Protein 5U8P (pdb70)

Solvent-accessible surface area: 19984 Å² total; per-residue (Å²): 95,63,62,50,4,35,113,77,36,59,152,13,106,10,65,139,16,103,30,82,76,40,7,24,3,49,163,7,84,49,134,6,42,4,2,32,164,75,19,63,33,85,39,22,4,95,34,10,53,0,0,0,2,15,0,2,15,4,23,1,5,1,0,0,1,0,0,2,59,1,12,0,15,0,0,0,5,12,64,84,112,12,67,45,1,0,139,56,0,17,58,35,0,150,91,37,65,67,80,10,19,43,4,48,15,49,19,116,62,77,75,11,0,92,115,0,1,54,104,0,7,146,42,8,61,23,2,7,0,0,0,12,20,31,30,57,6,34,25,33,118,52,127,76,89,28,63,106,132,52,93,56,11,0,22,56,18,4,48,95,0,9,90,34,0,3,133,27,0,25,111,78,10,52,64,7,0,0,0,0,0,10,2,10,10,15,20,92,125,62,34,98,28,3,85,1,15,9,72,0,5,44,27,6,20,64,57,0,40,63,18,0,100,119,5,0,71,129,0,1,6,0,1,0,0,0,9,9,22,6,0,11,4,50,16,4,3,29,0,35,36,60,118,51,2,36,78,13,20,47,84,16,26,11,18,0,0,0,2,0,12,2,0,2,3,0,0,0,2,0,0,4,36,60,1,2,1,1,0,0,0,1,0,0,1,0,0,0,48,10,39,28,95,63,62,47,5,34,111,74,38,56,154,14,110,9,64,138,16,105,29,83,77,40,7,24,3,50,164,6,86,49,130,6,47,3,1,38,174,75,21,66,33,88,39,21,4,93,34,10,52,0,0,0,2,15,0,2,16,4,22,1,4,1,0,0,2,0,0,2,58,1,12,0,14,0,0,0,4,12,62,84,114,12,51,64,1,0,163,59,0,14,58,43,0,134,90,39,64,68,76,4,20,41,4,49,15,48,19,114,63,78,76,11,0,92,116,0,1,55,107,0,7,147,45,7,59,22,2,6,0,0,0,11,20,30,32,58,6,38,26,35,116,50,129,75,90,27,65,108,132,55,91,55,12,0,20,56,18,3,48,94,0,9,91,36,0,2,135,26,0,25,111,75,11,50,64,8,0,0,0,0,0,10,3,9,10,12,19,89,130,62,33,95,28,2,82,1,13,9,71,0,4,44,26,6,20,64,55,0,40,66,16,0,98,121,6,0,76,132,0,1,6,0,0,0,0,0,11,10,24,6,1,12,4,51,16,5,4,30,0,37,54,72,72,54,2,38,80,12,19,51,85,16,26,11,19,0,0,0,1,0,11,3,0,2,4,0,0,0,2,0,0,3,34,58,0,3,1,0,0,0,0,1,0,0,0,0,0,0,54,11,40,28

CATH classification: 3.40.50.720

Foldseek 3Di:
DDDDPLPPDDFFQFDQFFDAPPDELVPGVVRFCLCLPPAAEDQQQALAQEEFEVCLWFLNVSLLLNNLNNHYAYEYEDAPVHVVSNVVSCVSSVVSVHHYHYQYDALLDLVSLLVSQVVSCVVSVFHFEYELEDFAAAWDQDVVPQDPVNLSSRCSNLPVSCVSNVVNRVVRHAQLGEYEYEAELLCPVVDNGGPSNNVSRVVVLVVQLVVLVVCVVRRYAGEYEYEAFEDISSDRNRNDPSVCSSQPCCVAPSRRGHGSNVCSVVSSCRSGSVVRPHHSYYHYDHRHPPRD/DDDDPLPPDDFFQFDQFFDAPPDELVPGVVRFCLCLPPAAADQQQALAQEEFEPCLWFLNVSLLLNNLNNHYAYEYEDAPVHVVSNVVSQVSSVVSVHHYHYQYDQLLDLVSLLVSQVVSCVVSVFHFEYEAEDFAAAWDQDVVPQDPVNLSSRCSNLPVSCVSNVVSRVVRHAQLGEYEYEAELLCPVVDNGGPSNNVSRVVVLVVQLVVLVVCVVRRYAGEYEYEAFEDISNDRNRNHDRVCNSQPCCVAPSRRGHGSNVCSVVSSCRSGSVVRPHHSYYHYDYRHPPRD

InterPro domains:
  IPR002347 Short-chain dehydrogenase/reductase SDR [PF13561] (92-325)
  IPR002347 Short-chain dehydrogenase/reductase SDR [PR00080] (161-172)
  IPR002347 Short-chain dehydrogenase/reductase SDR [PR00080] (213-221)
  IPR002347 Short-chain dehydrogenase/reductase SDR [PR00080] (233-252)
  IPR002347 Short-chain dehydrogenase/reductase SDR [PR00081] (85-102)
  IPR002347 Short-chain dehydrogenase/reductase SDR [PR00081] (161-172)
  IPR002347 Short-chain dehydrogenase/reductase SDR [PR00081] (207-223)
  IPR002347 Short-chain dehydrogenase/reductase SDR [PR00081] (233-252)
  IPR002347 Short-chain dehydrogenase/reductase SDR [PR00081] (254-271)
  IPR002347 Short-chain dehydrogenase/reductase SDR [PR00081] (289-309)
  IPR006311 Twin-arginine translocation pathway, signal sequence [PS51318] (1-28)
  IPR020904 Short-chain dehydrogenase/reductase, conserved site [PS00061] (220-248)
  IPR036291 NAD(P)-binding domain superfamily [SSF51735] (83-325)

Organism: Burkholderia cenocepacia (strain ATCC BAA-245 / DSM 16553 / LMG 16656 / NCTC 13227 / J2315 / CF5610) (NCBI:txid216591)

Structure (mmCIF, N/CA/C/O backbone):
data_5U8P
#
_entry.id   5U8P
#
_cell.length_a   92.160
_cell.length_b   103.080
_cell.length_c   87.000
_cell.angle_alpha   90.000
_cell.angle_beta   120.680
_cell.angle_gamma   90.000
#
_symmetry.space_group_name_H-M   'C 1 2 1'
#
loop_
_entity.id
_entity.type
_entity.pdbx_description
1 polymer 'Short chain dehydrogenase'
2 non-polymer NICOTINAMIDE-ADENINE-DINUCLEOTIDE
3 non-polymer 'MAGNESIUM ION'
4 water water
#
loop_
_atom_site.group_PDB
_atom_site.id
_atom_site.type_symbol
_atom_site.label_atom_id
_atom_site.label_alt_id
_atom_site.label_comp_id
_atom_site.label_asym_id
_atom_site.label_entity_id
_atom_site.label_seq_id
_atom_site.pdbx_PDB_ins_code
_atom_site.Cartn_x
_atom_site.Cartn_y
_atom_site.Cartn_z
_atom_site.occupancy
_atom_site.B_iso_or_equiv
_atom_site.auth_seq_id
_atom_site.auth_comp_id
_atom_site.auth_asym_id
_atom_site.auth_atom_id
_atom_site.pdbx_PDB_model_num
ATOM 1 N N . GLY A 1 19 ? -8.810 10.522 32.236 1.00 36.70 37 GLY A N 1
ATOM 2 C CA . GLY A 1 19 ? -9.699 11.424 31.528 1.00 34.90 37 GLY A CA 1
ATOM 3 C C . GLY A 1 19 ? -9.372 11.562 30.055 1.00 32.45 37 GLY A C 1
ATOM 4 O O . GLY A 1 19 ? -8.356 11.053 29.577 1.00 32.87 37 GLY A O 1
ATOM 5 N N . LEU A 1 20 ? -10.245 12.256 29.331 1.00 28.84 38 LEU A N 1
ATOM 6 C CA . LEU A 1 20 ? -10.048 12.507 27.914 1.00 24.65 38 LEU A CA 1
ATOM 7 C C . LEU A 1 20 ? -9.210 13.760 27.731 1.00 23.15 38 LEU A C 1
ATOM 8 O O . LEU A 1 20 ? -9.395 14.752 28.438 1.00 24.12 38 LEU A O 1
ATOM 13 N N . THR A 1 21 ? -8.289 13.712 26.774 1.00 20.29 39 THR A N 1
ATOM 14 C CA A THR A 1 21 ? -7.466 14.861 26.420 0.69 19.86 39 THR A CA 1
ATOM 15 C CA B THR A 1 21 ? -7.479 14.867 26.422 0.31 19.58 39 THR A CA 1
ATOM 16 C C . THR A 1 21 ? -7.545 15.077 24.917 1.00 18.10 39 THR A C 1
ATOM 17 O O . THR A 1 21 ? -7.483 14.116 24.148 1.00 18.08 39 THR A O 1
ATOM 24 N N . ASN A 1 22 ? -7.690 16.334 24.502 1.00 17.63 40 ASN A N 1
ATOM 25 C CA . ASN A 1 22 ? -7.727 16.653 23.068 1.00 15.33 40 ASN A CA 1
ATOM 26 C C . ASN A 1 22 ? -6.323 16.526 22.495 1.00 14.36 40 ASN A C 1
ATOM 27 O O . ASN A 1 22 ? -5.437 17.305 22.872 1.00 15.84 40 ASN A O 1
ATOM 32 N N . PRO A 1 23 ? -6.073 15.583 21.583 1.00 12.93 41 PRO A N 1
ATOM 33 C CA . PRO A 1 23 ? -4.717 15.452 21.026 1.00 14.08 41 PRO A CA 1
ATOM 34 C C . PRO A 1 23 ? -4.271 16.642 20.194 1.00 13.55 41 PRO A C 1
ATOM 35 O O . PRO A 1 23 ? -3.061 16.844 20.052 1.00 13.99 41 PRO A O 1
ATOM 39 N N . VAL A 1 24 ? -5.192 17.441 19.649 1.00 12.78 42 VAL A N 1
ATOM 40 C CA . VAL A 1 24 ? -4.801 18.485 18.698 1.00 13.05 42 VAL A CA 1
ATOM 41 C C . VAL A 1 24 ? -3.815 19.457 19.329 1.00 13.93 42 VAL A C 1
ATOM 42 O O . VAL A 1 24 ? -2.756 19.757 18.760 1.00 14.93 42 VAL A O 1
ATOM 46 N N . ASP A 1 25 ? -4.153 19.977 20.508 1.00 15.27 43 ASP A N 1
ATOM 47 C CA A ASP A 1 25 ? -3.328 21.015 21.120 0.65 16.12 43 ASP A CA 1
ATOM 48 C CA B ASP A 1 25 ? -3.408 21.029 21.183 0.35 17.00 43 ASP A CA 1
ATOM 49 C C . ASP A 1 25 ? -2.549 20.508 22.329 1.00 15.74 43 ASP A C 1
ATOM 50 O O . ASP A 1 25 ? -2.116 21.302 23.170 1.00 16.38 43 ASP A O 1
ATOM 59 N N . LEU A 1 26 ? -2.309 19.200 22.390 1.00 13.45 44 LEU A N 1
ATOM 60 C CA . LEU A 1 26 ? -1.552 18.619 23.490 1.00 13.58 44 LEU A CA 1
ATOM 61 C C . LEU A 1 26 ? -0.072 18.979 23.418 1.00 12.08 44 LEU A C 1
ATOM 62 O O . LEU A 1 26 ? 0.616 18.972 24.451 1.00 13.40 44 LEU A O 1
ATOM 67 N N . TYR A 1 27 ? 0.419 19.317 22.227 1.00 10.85 45 TYR A N 1
ATOM 68 C CA . TYR A 1 27 ? 1.832 19.570 21.982 1.00 10.27 45 TYR A CA 1
ATOM 69 C C . TYR A 1 27 ? 1.987 20.770 21.051 1.00 9.97 45 TYR A C 1
ATOM 70 O O . TYR A 1 27 ? 1.003 21.207 20.436 1.00 11.18 45 TYR A O 1
ATOM 79 N N . PRO A 1 28 ? 3.195 21.322 20.915 1.00 10.82 46 PRO A N 1
ATOM 80 C CA . PRO A 1 28 ? 3.361 22.571 20.159 1.00 11.87 46 PRO A CA 1
ATOM 81 C C . PRO A 1 28 ? 3.069 22.443 18.669 1.00 11.15 46 PRO A C 1
ATOM 82 O O . PRO A 1 28 ? 3.294 21.400 18.037 1.00 10.14 46 PRO A O 1
ATOM 86 N N . LYS A 1 29 ? 2.599 23.552 18.101 1.00 11.21 47 LYS A N 1
ATOM 87 C CA . LYS A 1 29 ? 2.313 23.638 16.678 1.00 11.90 47 LYS A CA 1
ATOM 88 C C . LYS A 1 29 ? 3.191 24.685 15.999 1.00 11.36 47 LYS A C 1
ATOM 89 O O . LYS A 1 29 ? 3.650 25.638 16.642 1.00 11.85 47 LYS A O 1
ATOM 95 N N . PRO A 1 30 ? 3.448 24.525 14.701 1.00 11.02 48 PRO A N 1
ATOM 96 C CA . PRO A 1 30 ? 4.226 25.535 13.953 1.00 11.62 48 PRO A CA 1
ATOM 97 C C . PRO A 1 30 ? 3.484 26.859 13.893 1.00 12.28 48 PRO A C 1
ATOM 98 O O . PRO A 1 30 ? 2.269 26.913 14.141 1.00 13.54 48 PRO A O 1
ATOM 102 N N . PRO A 1 31 ? 4.170 27.959 13.542 1.00 13.07 49 PRO A N 1
ATOM 103 C CA . PRO A 1 31 ? 5.575 27.996 13.112 1.00 13.85 49 PRO A CA 1
ATOM 104 C C . PRO A 1 31 ? 6.581 27.863 14.244 1.00 12.89 49 PRO A C 1
ATOM 105 O O . PRO A 1 31 ? 6.359 28.347 15.359 1.00 14.71 49 PRO A O 1
ATOM 109 N N . PHE A 1 32 ? 7.656 27.172 13.952 1.00 10.38 50 PHE A N 1
ATOM 110 C CA . PHE A 1 32 ? 8.786 27.023 14.850 1.00 9.90 50 PHE A CA 1
ATOM 111 C C . PHE A 1 32 ? 9.911 27.950 14.417 1.00 10.53 50 PHE A C 1
ATOM 112 O O . PHE A 1 32 ? 9.977 28.361 13.257 1.00 11.68 50 PHE A O 1
ATOM 120 N N . PRO A 1 33 ? 10.810 28.317 15.326 1.00 10.37 51 PRO A N 1
ATOM 121 C CA . PRO A 1 33 ? 11.919 29.198 14.942 1.00 10.41 51 PRO A CA 1
ATOM 122 C C . PRO A 1 33 ? 12.801 28.575 13.870 1.00 10.78 51 PRO A C 1
ATOM 123 O O . PRO A 1 33 ? 12.994 27.359 13.818 1.00 10.87 51 PRO A O 1
ATOM 127 N N . HIS A 1 34 ? 13.351 29.435 13.016 1.00 10.75 52 HIS A N 1
ATOM 128 C CA . HIS A 1 34 ? 14.375 28.999 12.073 1.00 11.06 52 HIS A CA 1
ATOM 129 C C . HIS A 1 34 ? 15.534 28.397 12.862 1.00 11.01 52 HIS A C 1
ATOM 130 O O . HIS A 1 34 ? 16.072 29.029 13.779 1.00 12.39 52 HIS A O 1
ATOM 137 N N . GLN A 1 35 ? 15.905 27.165 12.518 1.00 10.21 53 GLN A N 1
ATOM 138 C CA . GLN A 1 35 ? 16.895 26.437 13.298 1.00 9.80 53 GLN A CA 1
ATOM 139 C C . GLN A 1 35 ? 17.516 25.350 12.430 1.00 9.37 53 GLN A C 1
ATOM 140 O O . GLN A 1 35 ? 16.814 24.686 11.662 1.00 10.19 53 GLN A O 1
ATOM 146 N N . VAL A 1 36 ? 18.829 25.176 12.565 1.00 8.62 54 VAL A N 1
ATOM 147 C CA A VAL A 1 36 ? 19.611 24.204 11.798 0.39 8.55 54 VAL A CA 1
ATOM 148 C CA B VAL A 1 36 ? 19.545 24.131 11.853 0.61 8.25 54 VAL A CA 1
ATOM 149 C C . VAL A 1 36 ? 20.734 23.703 12.700 1.00 8.55 54 VAL A C 1
ATOM 150 O O . VAL A 1 36 ? 21.299 24.484 13.472 1.00 9.79 54 VAL A O 1
ATOM 157 N N . GLN A 1 37 ? 21.086 22.423 12.585 1.00 8.25 55 GLN A N 1
ATOM 158 C CA . GLN A 1 37 ? 22.230 21.857 13.289 1.00 8.17 55 GLN A CA 1
ATOM 159 C C . GLN A 1 37 ? 22.999 20.954 12.329 1.00 7.25 55 GLN A C 1
ATOM 160 O O . GLN A 1 37 ? 22.450 20.459 11.342 1.00 8.75 55 GLN A O 1
ATOM 166 N N . ALA A 1 38 ? 24.261 20.693 12.651 1.00 8.36 56 ALA A N 1
ATOM 167 C CA . ALA A 1 38 ? 24.990 19.637 11.953 1.00 8.27 56 ALA A CA 1
ATOM 168 C C . ALA A 1 38 ? 24.504 18.267 12.436 1.00 8.17 56 ALA A C 1
ATOM 169 O O . ALA A 1 38 ? 24.244 18.079 13.631 1.00 8.76 56 ALA A O 1
ATOM 171 N N . PRO A 1 39 ? 24.394 17.278 11.546 1.00 7.86 57 PRO A N 1
ATOM 172 C CA . PRO A 1 39 ? 23.924 15.962 11.986 1.00 8.36 57 PRO A CA 1
ATOM 173 C C . PRO A 1 39 ? 24.982 15.267 12.822 1.00 8.81 57 PRO A C 1
ATOM 174 O O . PRO A 1 39 ? 26.191 15.511 12.653 1.00 9.67 57 PRO A O 1
ATOM 178 N N . PRO A 1 40 ? 24.577 14.399 13.756 1.00 8.68 58 PRO A N 1
ATOM 179 C CA . PRO A 1 40 ? 23.191 13.967 14.001 1.00 8.84 58 PRO A CA 1
ATOM 180 C C . PRO A 1 40 ? 22.351 14.931 14.837 1.00 9.31 58 PRO A C 1
ATOM 181 O O . PRO A 1 40 ? 21.161 14.689 15.007 1.00 8.82 58 PRO A O 1
ATOM 185 N N . GLY A 1 41 ? 22.966 15.992 15.365 1.00 8.99 59 GLY A N 1
ATOM 186 C CA . GLY A 1 41 ? 22.247 17.000 16.118 1.00 9.36 59 GLY A CA 1
ATOM 187 C C . GLY A 1 41 ? 21.991 16.586 17.561 1.00 9.73 59 GLY A C 1
ATOM 188 O O . GLY A 1 41 ? 22.238 15.455 17.971 1.00 11.50 59 GLY A O 1
ATOM 189 N N . LEU A 1 42 ? 21.504 17.547 18.347 1.00 8.68 60 LEU A N 1
ATOM 190 C CA . LEU A 1 42 ? 21.144 17.340 19.740 1.00 8.43 60 LEU A CA 1
ATOM 191 C C . LEU A 1 42 ? 19.699 17.754 19.977 1.00 8.36 60 LEU A C 1
ATOM 192 O O . LEU A 1 42 ? 19.260 18.815 19.521 1.00 8.98 60 LEU A O 1
ATOM 197 N N . ALA A 1 43 ? 18.969 16.939 20.741 1.00 8.53 61 ALA A N 1
ATOM 198 C CA . ALA A 1 43 ? 17.604 17.314 21.096 1.00 9.35 61 ALA A CA 1
ATOM 199 C C . ALA A 1 43 ? 17.583 18.601 21.909 1.00 9.23 61 ALA A C 1
ATOM 200 O O . ALA A 1 43 ? 16.655 19.414 21.774 1.00 9.62 61 ALA A O 1
ATOM 202 N N . SER A 1 44 ? 18.608 18.815 22.731 1.00 9.59 62 SER A N 1
ATOM 203 C CA . SER A 1 44 ? 18.615 19.954 23.637 1.00 10.32 62 SER A CA 1
ATOM 204 C C . SER A 1 44 ? 18.742 21.279 22.907 1.00 11.46 62 SER A C 1
ATOM 205 O O . SER A 1 44 ? 18.489 22.322 23.513 1.00 14.70 62 SER A O 1
ATOM 208 N N . ARG A 1 45 ? 19.134 21.270 21.633 1.00 10.70 63 ARG A N 1
ATOM 209 C CA . ARG A 1 45 ? 19.250 22.500 20.857 1.00 11.10 63 ARG A CA 1
ATOM 210 C C . ARG A 1 45 ? 18.030 22.798 20.002 1.00 10.35 63 ARG A C 1
ATOM 211 O O . ARG A 1 45 ? 17.991 23.848 19.350 1.00 11.28 63 ARG A O 1
ATOM 219 N N . MET A 1 46 ? 17.037 21.914 19.987 1.00 9.71 64 MET A N 1
ATOM 220 C CA . MET A 1 46 ? 15.826 22.219 19.246 1.00 8.90 64 MET A CA 1
ATOM 221 C C . MET A 1 46 ? 14.982 23.242 19.994 1.00 9.18 64 MET A C 1
ATOM 222 O O . MET A 1 46 ? 15.033 23.352 21.224 1.00 10.58 64 MET A O 1
ATOM 227 N N . GLN A 1 47 ? 14.174 23.972 19.230 1.00 9.47 65 GLN A N 1
ATOM 228 C CA . GLN A 1 47 ? 13.299 25.022 19.748 1.00 10.95 65 GLN A CA 1
ATOM 229 C C . GLN A 1 47 ? 11.902 24.757 19.209 1.00 10.30 65 GLN A C 1
ATOM 230 O O . GLN A 1 47 ? 11.630 25.021 18.025 1.00 9.91 65 GLN A O 1
ATOM 236 N N . PRO A 1 48 ? 10.980 24.249 20.031 1.00 10.74 66 PRO A N 1
ATOM 237 C CA . PRO A 1 48 ? 11.140 23.967 21.462 1.00 11.18 66 PRO A CA 1
ATOM 238 C C . PRO A 1 48 ? 11.871 22.655 21.720 1.00 9.94 66 PRO A C 1
ATOM 239 O O . PRO A 1 48 ? 12.094 21.855 20.800 1.00 10.21 66 PRO A O 1
ATOM 243 N N . ARG A 1 49 ? 12.252 22.433 22.967 1.00 11.31 67 ARG A N 1
ATOM 244 C CA A ARG A 1 49 ? 12.856 21.164 23.353 0.67 11.42 67 ARG A CA 1
ATOM 245 C CA B ARG A 1 49 ? 12.866 21.162 23.280 0.33 11.80 67 ARG A CA 1
ATOM 246 C C . ARG A 1 49 ? 11.826 20.050 23.160 1.00 11.25 67 ARG A C 1
ATOM 247 O O . ARG A 1 49 ? 10.666 20.222 23.561 1.00 12.15 67 ARG A O 1
ATOM 262 N N . PRO A 1 50 ? 12.192 18.915 22.568 1.00 9.71 68 PRO A N 1
ATOM 263 C CA . PRO A 1 50 ? 11.198 17.854 22.348 1.00 9.40 68 PRO A CA 1
ATOM 264 C C . PRO A 1 50 ? 10.777 17.215 23.659 1.00 9.19 68 PRO A C 1
ATOM 265 O O . PRO A 1 50 ? 11.511 17.205 24.651 1.00 10.34 68 PRO A O 1
ATOM 269 N N . ASP A 1 51 ? 9.579 16.641 23.640 1.00 8.28 69 ASP A N 1
ATOM 270 C CA . ASP A 1 51 ? 9.062 15.884 24.773 1.00 7.95 69 ASP A CA 1
ATOM 271 C C . ASP A 1 51 ? 9.171 14.402 24.422 1.00 6.36 69 ASP A C 1
ATOM 272 O O . ASP A 1 51 ? 8.472 13.917 23.517 1.00 7.51 69 ASP A O 1
ATOM 277 N N . HIS A 1 52 ? 10.055 13.690 25.133 1.00 6.66 70 HIS A N 1
ATOM 278 C CA . HIS A 1 52 ? 10.230 12.252 24.976 1.00 7.60 70 HIS A CA 1
ATOM 279 C C . HIS A 1 52 ? 9.470 11.451 26.032 1.00 7.41 70 HIS A C 1
ATOM 280 O O . HIS A 1 52 ? 9.691 10.241 26.142 1.00 9.14 70 HIS A O 1
ATOM 287 N N . GLY A 1 53 ? 8.592 12.097 26.812 1.00 7.26 71 GLY A N 1
ATOM 288 C CA . GLY A 1 53 ? 7.869 11.438 27.887 1.00 8.11 71 GLY A CA 1
ATOM 289 C C . GLY A 1 53 ? 8.556 11.500 29.226 1.00 8.71 71 GLY A C 1
ATOM 290 O O . GLY A 1 53 ? 8.141 10.779 30.143 1.00 9.78 71 GLY A O 1
ATOM 291 N N . GLU A 1 54 ? 9.576 12.358 29.374 1.00 9.18 72 GLU A N 1
ATOM 292 C CA . GLU A 1 54 ? 10.328 12.448 30.625 1.00 10.41 72 GLU A CA 1
ATOM 293 C C . GLU A 1 54 ? 9.418 12.655 31.832 1.00 11.53 72 GLU A C 1
ATOM 294 O O . GLU A 1 54 ? 9.659 12.084 32.899 1.00 12.89 72 GLU A O 1
ATOM 300 N N . GLN A 1 55 ? 8.377 13.479 31.694 1.00 12.75 73 GLN A N 1
ATOM 301 C CA A GLN A 1 55 ? 7.432 13.700 32.784 0.57 13.55 73 GLN A CA 1
ATOM 302 C CA B GLN A 1 55 ? 7.437 13.692 32.788 0.43 13.86 73 GLN A CA 1
ATOM 303 C C . GLN A 1 55 ? 6.159 12.877 32.660 1.00 13.21 73 GLN A C 1
ATOM 304 O O . GLN A 1 55 ? 5.609 12.448 33.679 1.00 15.39 73 GLN A O 1
ATOM 315 N N . SER A 1 56 ? 5.680 12.636 31.440 1.00 11.56 74 SER A N 1
ATOM 316 C CA . SER A 1 56 ? 4.346 12.079 31.262 1.00 11.60 74 SER A CA 1
ATOM 317 C C . SER A 1 56 ? 4.276 10.559 31.286 1.00 10.47 74 SER A C 1
ATOM 318 O O . SER A 1 56 ? 3.213 10.024 31.607 1.00 12.62 74 SER A O 1
ATOM 321 N N . TYR A 1 57 ? 5.336 9.835 30.916 1.00 9.21 75 TYR A N 1
ATOM 322 C CA . TYR A 1 57 ? 5.183 8.392 30.734 1.00 9.28 75 TYR A CA 1
ATOM 323 C C . TYR A 1 57 ? 5.178 7.693 32.093 1.00 10.60 75 TYR A C 1
ATOM 324 O O . TYR A 1 57 ? 6.157 7.774 32.833 1.00 11.20 75 TYR A O 1
ATOM 333 N N . ARG A 1 58 ? 4.100 6.974 32.399 1.00 13.01 76 ARG A N 1
ATOM 334 C CA . ARG A 1 58 ? 3.982 6.225 33.647 1.00 14.48 76 ARG A CA 1
ATOM 335 C C . ARG A 1 58 ? 3.971 4.737 33.321 1.00 13.17 76 ARG A C 1
ATOM 336 O O . ARG A 1 58 ? 3.128 4.270 32.543 1.00 15.20 76 ARG A O 1
ATOM 338 N N . GLY A 1 59 ? 4.925 4.003 33.885 1.00 11.34 77 GLY A N 1
ATOM 339 C CA . GLY A 1 59 ? 4.971 2.567 33.696 1.00 10.30 77 GLY A CA 1
ATOM 340 C C . GLY A 1 59 ? 3.938 1.816 34.530 1.00 10.83 77 GLY A C 1
ATOM 341 O O . GLY A 1 59 ? 3.413 2.291 35.543 1.00 12.94 77 GLY A O 1
ATOM 342 N N . ARG A 1 60 ? 3.639 0.592 34.077 1.00 11.12 78 ARG A N 1
ATOM 343 C CA . ARG A 1 60 ? 2.609 -0.247 34.678 1.00 13.73 78 ARG A CA 1
ATOM 344 C C . ARG A 1 60 ? 3.051 -1.701 34.735 1.00 12.61 78 ARG A C 1
ATOM 345 O O . ARG A 1 60 ? 2.213 -2.607 34.662 1.00 13.12 78 ARG A O 1
ATOM 353 N N . GLY A 1 61 ? 4.358 -1.939 34.821 1.00 10.78 79 GLY A N 1
ATOM 354 C CA . GLY A 1 61 ? 4.878 -3.288 34.954 1.00 10.85 79 GLY A CA 1
ATOM 355 C C . GLY A 1 61 ? 4.692 -4.173 33.739 1.00 9.71 79 GLY A C 1
ATOM 356 O O . GLY A 1 61 ? 4.512 -5.390 33.885 1.00 12.16 79 GLY A O 1
ATOM 357 N N . ARG A 1 62 ? 4.736 -3.603 32.531 1.00 9.23 80 ARG A N 1
ATOM 358 C CA . ARG A 1 62 ? 4.414 -4.369 31.332 1.00 9.41 80 ARG A CA 1
ATOM 359 C C . ARG A 1 62 ? 5.595 -5.128 30.748 1.00 9.17 80 ARG A C 1
ATOM 360 O O . ARG A 1 62 ? 5.373 -5.998 29.904 1.00 10.58 80 ARG A O 1
ATOM 368 N N . LEU A 1 63 ? 6.825 -4.845 31.186 1.00 9.34 81 LEU A N 1
ATOM 369 C CA . LEU A 1 63 ? 8.033 -5.441 30.607 1.00 9.26 81 LEU A CA 1
ATOM 370 C C . LEU A 1 63 ? 9.050 -5.779 31.698 1.00 10.09 81 LEU A C 1
ATOM 371 O O . LEU A 1 63 ? 10.262 -5.615 31.512 1.00 9.41 81 LEU A O 1
ATOM 376 N N . VAL A 1 64 ? 8.575 -6.263 32.851 1.00 10.35 82 VAL A N 1
ATOM 377 C CA . VAL A 1 64 ? 9.458 -6.424 34.008 1.00 10.81 82 VAL A CA 1
ATOM 378 C C . VAL A 1 64 ? 10.554 -7.438 33.714 1.00 12.35 82 VAL A C 1
ATOM 379 O O . VAL A 1 64 ? 10.286 -8.585 33.330 1.00 13.20 82 VAL A O 1
ATOM 383 N N . GLY A 1 65 ? 11.799 -7.024 33.922 1.00 11.04 83 GLY A N 1
ATOM 384 C CA . GLY A 1 65 ? 12.926 -7.912 33.749 1.00 11.68 83 GLY A CA 1
ATOM 385 C C . GLY A 1 65 ? 13.361 -8.131 32.319 1.00 10.99 83 GLY A C 1
ATOM 386 O O . GLY A 1 65 ? 14.285 -8.926 32.084 1.00 13.31 83 GLY A O 1
ATOM 387 N N . ARG A 1 66 ? 12.722 -7.481 31.350 1.00 9.70 84 ARG A N 1
ATOM 388 C CA . ARG A 1 66 ? 13.178 -7.603 29.972 1.00 9.26 84 ARG A CA 1
ATOM 389 C C . ARG A 1 66 ? 14.550 -6.944 29.813 1.00 9.82 84 ARG A C 1
ATOM 390 O O . ARG A 1 66 ? 15.002 -6.168 30.661 1.00 10.64 84 ARG A O 1
ATOM 398 N N . LYS A 1 67 ? 15.231 -7.293 28.724 1.00 9.41 85 LYS A N 1
ATOM 399 C CA . LYS A 1 67 ? 16.623 -6.896 28.495 1.00 9.37 85 LYS A CA 1
ATOM 400 C C . LYS A 1 67 ? 16.680 -6.306 27.097 1.00 8.55 85 LYS A C 1
ATOM 401 O O . LYS A 1 67 ? 16.517 -7.032 26.104 1.00 9.52 85 LYS A O 1
ATOM 407 N N . THR A 1 68 ? 16.906 -4.993 27.005 1.00 8.65 86 THR A N 1
ATOM 408 C CA A THR A 1 68 ? 16.643 -4.289 25.762 0.44 8.77 86 THR A CA 1
ATOM 409 C CA B THR A 1 68 ? 16.627 -4.232 25.791 0.56 8.82 86 THR A CA 1
ATOM 410 C C . THR A 1 68 ? 17.886 -3.576 25.237 1.00 8.20 86 THR A C 1
ATOM 411 O O . THR A 1 68 ? 18.727 -3.090 26.004 1.00 8.80 86 THR A O 1
ATOM 418 N N . LEU A 1 69 ? 17.994 -3.525 23.903 1.00 7.72 87 LEU A N 1
ATOM 419 C CA . LEU A 1 69 ? 18.995 -2.716 23.205 1.00 7.67 87 LEU A CA 1
ATOM 420 C C . LEU A 1 69 ? 18.266 -1.823 22.204 1.00 7.18 87 LEU A C 1
ATOM 421 O O . LEU A 1 69 ? 17.538 -2.327 21.336 1.00 7.55 87 LEU A O 1
ATOM 426 N N . VAL A 1 70 ? 18.445 -0.503 22.321 1.00 7.64 88 VAL A N 1
ATOM 427 C CA . VAL A 1 70 ? 17.808 0.476 21.431 1.00 7.64 88 VAL A CA 1
ATOM 428 C C . VAL A 1 70 ? 18.919 1.266 20.745 1.00 7.44 88 VAL A C 1
ATOM 429 O O . VAL A 1 70 ? 19.662 2.001 21.410 1.00 7.93 88 VAL A O 1
ATOM 433 N N . THR A 1 71 ? 19.049 1.129 19.421 1.00 6.88 89 THR A N 1
ATOM 434 C CA . THR A 1 71 ? 19.993 1.995 18.716 1.00 6.08 89 THR A CA 1
ATOM 435 C C . THR A 1 71 ? 19.376 3.375 18.505 1.00 6.38 89 THR A C 1
ATOM 436 O O . THR A 1 71 ? 18.159 3.514 18.357 1.00 7.65 89 THR A O 1
ATOM 440 N N . GLY A 1 72 ? 20.224 4.405 18.521 1.00 7.05 90 GLY A N 1
ATOM 441 C CA . GLY A 1 72 ? 19.678 5.763 18.532 1.00 7.32 90 GLY A CA 1
ATOM 442 C C . GLY A 1 72 ? 18.806 6.051 19.739 1.00 6.79 90 GLY A C 1
ATOM 443 O O . GLY A 1 72 ? 17.763 6.707 19.612 1.00 7.79 90 GLY A O 1
ATOM 444 N N . GLY A 1 73 ? 19.204 5.559 20.925 1.00 6.33 91 GLY A N 1
ATOM 445 C CA . GLY A 1 73 ? 18.405 5.728 22.127 1.00 7.11 91 GLY A CA 1
ATOM 446 C C . GLY A 1 73 ? 18.676 6.993 22.911 1.00 6.56 91 GLY A C 1
ATOM 447 O O . GLY A 1 73 ? 18.091 7.195 23.986 1.00 7.86 91 GLY A O 1
ATOM 448 N N . ASP A 1 74 ? 19.543 7.858 22.383 1.00 7.35 92 ASP A N 1
ATOM 449 C CA . ASP A 1 74 ? 19.956 9.095 23.037 1.00 7.52 92 ASP A CA 1
ATOM 450 C C . ASP A 1 74 ? 18.950 10.233 22.857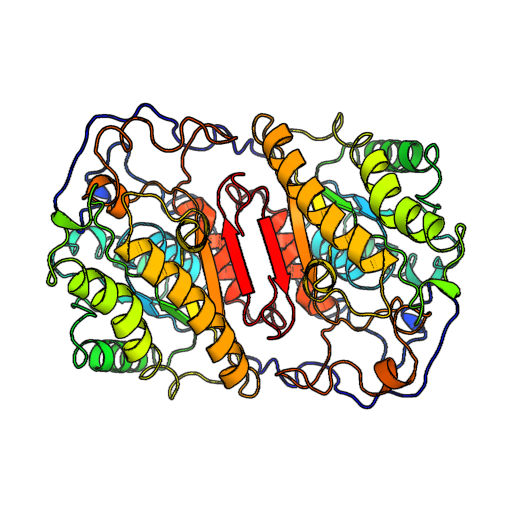 1.00 7.03 92 ASP A C 1
ATOM 451 O O . ASP A 1 74 ? 18.948 11.177 23.670 1.00 7.83 92 ASP A O 1
ATOM 456 N N . SER A 1 75 ? 18.151 10.196 21.783 1.00 7.12 93 SER A N 1
ATOM 457 C CA . SER A 1 75 ? 17.303 11.317 21.386 1.00 6.33 93 SER A CA 1
ATOM 458 C C . SER A 1 75 ? 16.103 10.772 20.627 1.00 6.88 93 SER A C 1
ATOM 459 O O . SER A 1 75 ? 16.079 9.608 20.231 1.00 7.70 93 SER A O 1
ATOM 462 N N . GLY A 1 76 ? 15.093 11.626 20.445 1.00 6.42 94 GLY A N 1
ATOM 463 C CA . GLY A 1 76 ? 13.991 11.319 19.532 1.00 5.99 94 GLY A CA 1
ATOM 464 C C . GLY A 1 76 ? 13.179 10.097 19.932 1.00 5.82 94 GLY A C 1
ATOM 465 O O . GLY A 1 76 ? 12.936 9.809 21.117 1.00 6.23 94 GLY A O 1
ATOM 466 N N . ILE A 1 77 ? 12.722 9.377 18.904 1.00 5.77 95 ILE A N 1
ATOM 467 C CA . ILE A 1 77 ? 11.847 8.224 19.094 1.00 6.03 95 ILE A CA 1
ATOM 468 C C . ILE A 1 77 ? 12.525 7.144 19.928 1.00 6.20 95 ILE A C 1
ATOM 469 O O . ILE A 1 77 ? 11.889 6.529 20.797 1.00 6.44 95 ILE A O 1
ATOM 474 N N . GLY A 1 78 ? 13.819 6.888 19.674 1.00 6.10 96 GLY A N 1
ATOM 475 C CA . GLY A 1 78 ? 14.539 5.875 20.438 1.00 5.72 96 GLY A CA 1
ATOM 476 C C . GLY A 1 78 ? 14.625 6.213 21.918 1.00 6.35 96 GLY A C 1
ATOM 477 O O . GLY A 1 78 ? 14.503 5.335 22.782 1.00 7.05 96 GLY A O 1
ATOM 478 N N . ARG A 1 79 ? 14.851 7.492 22.227 1.00 6.75 97 ARG A N 1
ATOM 479 C CA . ARG A 1 79 ? 14.854 7.948 23.614 1.00 6.93 97 ARG A CA 1
ATOM 480 C C . ARG A 1 79 ? 13.488 7.754 24.262 1.00 7.44 97 ARG A C 1
ATOM 481 O O . ARG A 1 79 ? 13.398 7.297 25.412 1.00 7.32 97 ARG A O 1
ATOM 489 N N . ALA A 1 80 ? 12.408 8.107 23.555 1.00 6.81 98 ALA A N 1
ATOM 490 C CA . ALA A 1 80 ? 11.074 7.862 24.113 1.00 7.19 98 ALA A CA 1
ATOM 491 C C . ALA A 1 80 ? 10.843 6.375 24.385 1.00 7.02 98 ALA A C 1
ATOM 492 O O . ALA A 1 80 ? 10.286 6.008 25.426 1.00 7.33 98 ALA A O 1
ATOM 494 N N . ALA A 1 81 ? 11.264 5.504 23.465 1.00 6.66 99 ALA A N 1
ATOM 495 C CA . ALA A 1 81 ? 11.141 4.062 23.691 1.00 7.19 99 ALA A CA 1
ATOM 496 C C . ALA A 1 81 ? 11.975 3.614 24.893 1.00 7.45 99 ALA A C 1
ATOM 497 O O . ALA A 1 81 ? 11.493 2.843 25.731 1.00 8.07 99 ALA A O 1
ATOM 499 N N . ALA A 1 82 ? 13.225 4.089 24.995 1.00 7.77 100 ALA A N 1
ATOM 500 C CA . ALA A 1 82 ? 14.091 3.703 26.110 1.00 8.09 100 ALA A CA 1
ATOM 501 C C . ALA A 1 82 ? 13.491 4.106 27.456 1.00 7.70 100 ALA A C 1
ATOM 502 O O . ALA A 1 82 ? 13.525 3.322 28.423 1.00 8.70 100 ALA A O 1
ATOM 504 N N . ILE A 1 83 ? 12.964 5.339 27.549 1.00 7.50 101 ILE A N 1
ATOM 505 C CA . ILE A 1 83 ? 12.334 5.802 28.788 1.00 8.08 101 ILE A CA 1
ATOM 506 C C . ILE A 1 83 ? 11.156 4.905 29.139 1.00 8.07 101 ILE A C 1
ATOM 507 O O . ILE A 1 83 ? 11.015 4.458 30.282 1.00 8.82 101 ILE A O 1
ATOM 512 N N . ALA A 1 84 ? 10.303 4.606 28.152 1.00 7.82 102 ALA A N 1
ATOM 513 C CA . ALA A 1 84 ? 9.120 3.794 28.418 1.00 7.68 102 ALA A CA 1
ATOM 514 C C . ALA A 1 84 ? 9.507 2.374 28.816 1.00 7.40 102 ALA A C 1
ATOM 515 O O . ALA A 1 84 ? 8.939 1.811 29.765 1.00 7.95 102 ALA A O 1
ATOM 517 N N . PHE A 1 85 ? 10.463 1.773 28.099 1.00 7.34 103 PHE A N 1
ATOM 518 C CA . PHE A 1 85 ? 10.921 0.427 28.450 1.00 7.84 103 PHE A CA 1
ATOM 519 C C . PHE A 1 85 ? 11.416 0.377 29.892 1.00 7.77 103 PHE A C 1
ATOM 520 O O . PHE A 1 85 ? 11.051 -0.525 30.654 1.00 8.42 103 PHE A O 1
ATOM 528 N N . ALA A 1 86 ? 12.271 1.329 30.279 1.00 8.20 104 ALA A N 1
ATOM 529 C CA . ALA A 1 86 ? 12.775 1.334 31.653 1.00 8.27 104 ALA A CA 1
ATOM 530 C C . ALA A 1 86 ? 11.633 1.482 32.657 1.00 8.85 104 ALA A C 1
ATOM 531 O O . ALA A 1 86 ? 11.590 0.772 33.674 1.00 9.69 104 ALA A O 1
ATOM 533 N N . ARG A 1 87 ? 10.686 2.385 32.383 1.00 8.18 105 ARG A N 1
ATOM 534 C CA . ARG A 1 87 ? 9.580 2.573 33.313 1.00 8.66 105 ARG A CA 1
ATOM 535 C C . ARG A 1 87 ? 8.633 1.384 33.370 1.00 8.56 105 ARG A C 1
ATOM 536 O O . ARG A 1 87 ? 7.941 1.227 34.380 1.00 10.47 105 ARG A O 1
ATOM 544 N N . GLU A 1 88 ? 8.603 0.543 32.336 1.00 8.09 106 GLU A N 1
ATOM 545 C CA . GLU A 1 88 ? 7.832 -0.700 32.348 1.00 7.72 106 GLU A CA 1
ATOM 546 C C . GLU A 1 88 ? 8.598 -1.852 32.983 1.00 8.59 106 GLU A C 1
ATOM 547 O O . GLU A 1 88 ? 8.085 -2.974 33.020 1.00 9.27 106 GLU A O 1
ATOM 553 N N . GLY A 1 89 ? 9.801 -1.596 33.500 1.00 8.62 107 GLY A N 1
ATOM 554 C CA . GLY A 1 89 ? 10.541 -2.592 34.240 1.00 9.43 107 GLY A CA 1
ATOM 555 C C . GLY A 1 89 ? 11.687 -3.255 33.513 1.00 9.01 107 GLY A C 1
ATOM 556 O O . GLY A 1 89 ? 12.259 -4.209 34.058 1.00 10.54 107 GLY A O 1
ATOM 557 N N . ALA A 1 90 ? 12.059 -2.780 32.317 1.00 8.41 108 ALA A N 1
ATOM 558 C CA . ALA A 1 90 ? 13.123 -3.399 31.533 1.00 8.69 108 ALA A CA 1
ATOM 559 C C . ALA A 1 90 ? 14.460 -2.707 31.774 1.00 8.80 108 ALA A C 1
ATOM 560 O O . ALA A 1 90 ? 14.523 -1.494 31.994 1.00 10.33 108 ALA A O 1
ATOM 562 N N . ASP A 1 91 ? 15.536 -3.490 31.704 1.00 9.32 109 ASP A N 1
ATOM 563 C CA . ASP A 1 91 ? 16.878 -2.917 31.637 1.00 9.69 109 ASP A CA 1
ATOM 564 C C . ASP A 1 91 ? 17.180 -2.523 30.193 1.00 9.54 109 ASP A C 1
ATOM 565 O O . ASP A 1 91 ? 16.722 -3.179 29.256 1.00 10.14 109 ASP A O 1
ATOM 570 N N . VAL A 1 92 ? 17.934 -1.430 30.014 1.00 8.87 110 VAL A N 1
ATOM 571 C CA . VAL A 1 92 ? 18.052 -0.791 28.697 1.00 8.54 110 VAL A CA 1
ATOM 572 C C . VAL A 1 92 ? 19.500 -0.424 28.384 1.00 8.68 110 VAL A C 1
ATOM 573 O O . VAL A 1 92 ? 20.113 0.372 29.102 1.00 9.35 110 VAL A O 1
ATOM 577 N N . ALA A 1 93 ? 20.026 -0.964 27.284 1.00 8.56 111 ALA A N 1
ATOM 578 C CA . ALA A 1 93 ? 21.247 -0.482 26.659 1.00 8.67 111 ALA A CA 1
ATOM 579 C C . ALA A 1 93 ? 20.880 0.415 25.487 1.00 8.45 111 ALA A C 1
ATOM 580 O O . ALA A 1 93 ? 19.959 0.097 24.720 1.00 8.59 111 ALA A O 1
ATOM 582 N N . ILE A 1 94 ? 21.614 1.518 25.323 1.00 8.69 112 ILE A N 1
ATOM 583 C CA . ILE A 1 94 ? 21.395 2.450 24.217 1.00 8.65 112 ILE A CA 1
ATOM 584 C C . ILE A 1 94 ? 22.660 2.591 23.373 1.00 8.62 112 ILE A C 1
ATOM 585 O O . ILE A 1 94 ? 23.772 2.741 23.899 1.00 9.75 112 ILE A O 1
ATOM 590 N N . GLY A 1 95 ? 22.477 2.560 22.052 1.00 7.83 113 GLY A N 1
ATOM 591 C CA . GLY A 1 95 ? 23.492 3.000 21.120 1.00 8.38 113 GLY A CA 1
ATOM 592 C C . GLY A 1 95 ? 23.259 4.444 20.717 1.00 8.03 113 GLY A C 1
ATOM 593 O O . GLY A 1 95 ? 22.133 4.946 20.778 1.00 8.66 113 GLY A O 1
ATOM 594 N N . TYR A 1 96 ? 24.342 5.103 20.302 1.00 8.48 114 TYR A N 1
ATOM 595 C CA . TYR A 1 96 ? 24.315 6.490 19.838 1.00 8.52 114 TYR A CA 1
ATOM 596 C C . TYR A 1 96 ? 25.711 6.813 19.311 1.00 9.14 114 TYR A C 1
ATOM 597 O O . TYR A 1 96 ? 26.624 5.987 19.395 1.00 9.45 114 TYR A O 1
ATOM 606 N N . LEU A 1 97 ? 25.874 8.036 18.745 1.00 9.72 115 LEU A N 1
ATOM 607 C CA . LEU A 1 97 ? 27.200 8.430 18.285 1.00 9.77 115 LEU A CA 1
ATOM 608 C C . LEU A 1 97 ? 27.896 9.259 19.360 1.00 10.08 115 LEU A C 1
ATOM 609 O O . LEU A 1 97 ? 27.239 10.000 20.088 1.00 9.77 115 LEU A O 1
ATOM 614 N N . PRO A 1 98 ? 29.225 9.146 19.489 1.00 12.19 116 PRO A N 1
ATOM 615 C CA . PRO A 1 98 ? 29.944 9.881 20.559 1.00 13.12 116 PRO A CA 1
ATOM 616 C C . PRO A 1 98 ? 29.606 11.361 20.702 1.00 12.65 116 PRO A C 1
ATOM 617 O O . PRO A 1 98 ? 29.526 11.849 21.838 1.00 13.59 116 PRO A O 1
ATOM 621 N N . VAL A 1 99 ? 29.403 12.092 19.602 1.00 12.14 117 VAL A N 1
ATOM 622 C CA . VAL A 1 99 ? 29.072 13.516 19.691 1.00 12.81 117 VAL A CA 1
ATOM 623 C C . VAL A 1 99 ? 27.747 13.788 20.395 1.00 11.90 117 VAL A C 1
ATOM 624 O O . VAL A 1 99 ? 27.464 14.947 20.731 1.00 13.19 117 VAL A O 1
ATOM 628 N N . GLU A 1 100 ? 26.920 12.761 20.615 1.00 9.70 118 GLU A N 1
ATOM 629 C CA . GLU A 1 100 ? 25.615 12.924 21.239 1.00 9.20 118 GLU A CA 1
ATOM 630 C C . GLU A 1 100 ? 25.637 12.645 22.735 1.00 9.41 118 GLU A C 1
ATOM 631 O O . GLU A 1 100 ? 24.567 12.504 23.342 1.00 9.49 118 GLU A O 1
ATOM 637 N N . GLU A 1 101 ? 26.831 12.576 23.338 1.00 9.96 119 GLU A N 1
ATOM 638 C CA . GLU A 1 101 ? 26.963 12.201 24.743 1.00 10.32 119 GLU A CA 1
ATOM 639 C C . GLU A 1 101 ? 26.077 13.037 25.665 1.00 10.75 119 GLU A C 1
ATOM 640 O O . GLU A 1 101 ? 25.515 12.511 26.631 1.00 10.73 119 GLU A O 1
ATOM 646 N N . SER A 1 102 ? 25.935 14.343 25.393 1.00 10.22 120 SER A N 1
ATOM 647 C CA . SER A 1 102 ? 25.134 15.172 26.293 1.00 10.64 120 SER A CA 1
ATOM 648 C C . SER A 1 102 ? 23.657 14.785 26.292 1.00 10.69 120 SER A C 1
ATOM 649 O O . SER A 1 102 ? 22.993 14.913 27.324 1.00 13.44 120 SER A O 1
ATOM 652 N N . ASP A 1 103 ? 23.110 14.348 25.143 1.00 9.67 121 ASP A N 1
ATOM 653 C CA . ASP A 1 103 ? 21.760 13.773 25.120 1.00 9.20 121 ASP A CA 1
ATOM 654 C C . ASP A 1 103 ? 21.748 12.403 25.794 1.00 9.07 121 ASP A C 1
ATOM 655 O O . ASP A 1 103 ? 20.870 12.106 26.624 1.00 8.97 121 ASP A O 1
ATOM 660 N N . ALA A 1 104 ? 22.725 11.556 25.457 1.00 8.79 122 ALA A N 1
ATOM 661 C CA . ALA A 1 104 ? 22.714 10.174 25.937 1.00 9.03 122 ALA A CA 1
ATOM 662 C C . ALA A 1 104 ? 22.789 10.095 27.457 1.00 9.33 122 ALA A C 1
ATOM 663 O O . ALA A 1 104 ? 22.111 9.264 28.072 1.00 10.00 122 ALA A O 1
ATOM 665 N N . ARG A 1 105 ? 23.606 10.943 28.090 1.00 10.09 123 ARG A N 1
ATOM 666 C CA A ARG A 1 105 ? 23.746 10.826 29.537 0.73 10.26 123 ARG A CA 1
ATOM 667 C CA B ARG A 1 105 ? 23.753 10.876 29.544 0.27 10.50 123 ARG A CA 1
ATOM 668 C C . ARG A 1 105 ? 22.429 11.129 30.245 1.00 9.55 123 ARG A C 1
ATOM 669 O O . ARG A 1 105 ? 22.169 10.576 31.320 1.00 9.98 123 ARG A O 1
ATOM 684 N N . GLU A 1 106 ? 21.582 11.972 29.652 1.00 9.05 124 GLU A N 1
ATOM 685 C CA . GLU A 1 106 ? 20.269 12.226 30.238 1.00 9.18 124 GLU A CA 1
ATOM 686 C C . GLU A 1 106 ? 19.406 10.972 30.220 1.00 8.87 124 GLU A C 1
ATOM 687 O O . GLU A 1 106 ? 18.662 10.709 31.175 1.00 9.48 124 GLU A O 1
ATOM 693 N N . VAL A 1 107 ? 19.483 10.191 29.136 1.00 9.11 125 VAL A N 1
ATOM 694 C CA . VAL A 1 107 ? 18.696 8.965 29.033 1.00 8.53 125 VAL A CA 1
ATOM 695 C C . VAL A 1 107 ? 19.206 7.916 30.014 1.00 9.24 125 VAL A C 1
ATOM 696 O O . VAL A 1 107 ? 18.413 7.236 30.683 1.00 8.81 125 VAL A O 1
ATOM 700 N N . VAL A 1 108 ? 20.535 7.791 30.135 1.00 9.13 126 VAL A N 1
ATOM 701 C CA . VAL A 1 108 ? 21.116 6.911 31.151 1.00 9.28 126 VAL A CA 1
ATOM 702 C C . VAL A 1 108 ? 20.586 7.273 32.534 1.00 9.38 126 VAL A C 1
ATOM 703 O O . VAL A 1 108 ? 20.196 6.395 33.317 1.00 9.94 126 VAL A O 1
ATOM 707 N N . ALA A 1 109 ? 20.527 8.574 32.843 1.00 9.17 127 ALA A N 1
ATOM 708 C CA . ALA A 1 109 ? 20.016 8.995 34.149 1.00 9.43 127 ALA A CA 1
ATOM 709 C C . ALA A 1 109 ? 18.533 8.655 34.304 1.00 9.69 127 ALA A C 1
ATOM 710 O O . ALA A 1 109 ? 18.101 8.234 35.380 1.00 10.68 127 ALA A O 1
ATOM 712 N N . LEU A 1 110 ? 17.736 8.820 33.238 1.00 10.00 128 LEU A N 1
ATOM 713 C CA . LEU A 1 110 ? 16.313 8.487 33.312 1.00 9.93 128 LEU A CA 1
ATOM 714 C C . LEU A 1 110 ? 16.092 6.991 33.519 1.00 9.59 128 LEU A C 1
ATOM 715 O O . LEU A 1 110 ? 15.214 6.588 34.297 1.00 10.09 128 LEU A O 1
ATOM 720 N N . ILE A 1 111 ? 16.867 6.147 32.830 1.00 8.92 129 ILE A N 1
ATOM 721 C CA . ILE A 1 111 ? 16.755 4.700 33.033 1.00 9.35 129 ILE A CA 1
ATOM 722 C C . ILE A 1 111 ? 17.067 4.345 34.488 1.00 9.21 129 ILE A C 1
ATOM 723 O O . ILE A 1 111 ? 16.333 3.588 35.142 1.00 9.72 129 ILE A O 1
ATOM 728 N N . ARG A 1 112 ? 18.168 4.894 35.016 1.00 9.65 130 ARG A N 1
ATOM 729 C CA . ARG A 1 112 ? 18.544 4.622 36.405 1.00 9.76 130 ARG A CA 1
ATOM 730 C C . ARG A 1 112 ? 17.526 5.175 37.395 1.00 10.29 130 ARG A C 1
ATOM 731 O O . ARG A 1 112 ? 17.272 4.544 38.430 1.00 11.54 130 ARG A O 1
ATOM 739 N N . ALA A 1 113 ? 16.901 6.318 37.086 1.00 10.39 131 ALA A N 1
ATOM 740 C CA . ALA A 1 113 ? 15.892 6.869 37.990 1.00 11.83 131 ALA A CA 1
ATOM 741 C C . ALA A 1 113 ? 14.641 6.005 38.042 1.00 12.15 131 ALA A C 1
ATOM 742 O O . ALA A 1 113 ? 13.919 6.044 39.044 1.00 13.73 131 ALA A O 1
ATOM 744 N N . ALA A 1 114 ? 14.382 5.217 37.001 1.00 11.70 132 ALA A N 1
ATOM 745 C CA . ALA A 1 114 ? 13.316 4.222 36.998 1.00 12.31 132 ALA A CA 1
ATOM 746 C C . ALA A 1 114 ? 13.717 2.951 37.732 1.00 12.57 132 ALA A C 1
ATOM 747 O O . ALA A 1 114 ? 12.930 1.997 37.778 1.00 13.89 132 ALA A O 1
ATOM 749 N N . GLY A 1 115 ? 14.916 2.918 38.312 1.00 11.80 133 GLY A N 1
ATOM 750 C CA . GLY A 1 115 ? 15.353 1.760 39.070 1.00 11.98 133 GLY A CA 1
ATOM 751 C C . GLY A 1 115 ? 15.921 0.622 38.253 1.00 12.80 133 GLY A C 1
ATOM 752 O O . GLY A 1 115 ? 16.061 -0.487 38.787 1.00 14.80 133 GLY A O 1
ATOM 753 N N . ARG A 1 116 ? 16.228 0.837 36.972 1.00 12.15 134 ARG A N 1
ATOM 754 C CA . ARG A 1 116 ? 16.722 -0.226 36.110 1.00 11.47 134 ARG A CA 1
ATOM 755 C C . ARG A 1 116 ? 18.181 0.027 35.743 1.00 11.15 134 ARG A C 1
ATOM 756 O O . ARG A 1 116 ? 18.749 1.092 36.016 1.00 12.65 134 ARG A O 1
ATOM 764 N N . GLN A 1 117 ? 18.792 -0.984 35.131 1.00 11.46 135 GLN A N 1
ATOM 765 C CA . GLN A 1 117 ? 20.169 -0.878 34.666 1.00 11.94 135 GLN A CA 1
ATOM 766 C C . GLN A 1 117 ? 20.214 -0.172 33.312 1.00 10.58 135 GLN A C 1
ATOM 767 O O . GLN A 1 117 ? 19.437 -0.489 32.405 1.00 11.18 135 GLN A O 1
ATOM 773 N N . ALA A 1 118 ? 21.124 0.788 33.185 1.00 10.94 136 ALA A N 1
ATOM 774 C CA . ALA A 1 118 ? 21.400 1.486 31.939 1.00 11.29 136 ALA A CA 1
ATOM 775 C C . ALA A 1 118 ? 22.796 1.127 31.454 1.00 11.88 136 ALA A C 1
ATOM 776 O O . ALA A 1 118 ? 23.741 1.069 32.246 1.00 14.35 136 ALA A O 1
ATOM 778 N N . VAL A 1 119 ? 22.934 0.931 30.144 1.00 10.76 137 VAL A N 1
ATOM 779 C CA . VAL A 1 119 ? 24.217 0.623 29.512 1.00 11.48 137 VAL A CA 1
ATOM 780 C C . VAL A 1 119 ? 24.397 1.579 28.340 1.00 10.64 137 VAL A C 1
ATOM 781 O O . VAL A 1 119 ? 23.576 1.586 27.414 1.00 13.34 137 VAL A O 1
ATOM 785 N N . ALA A 1 120 ? 25.470 2.366 28.357 1.00 10.66 138 ALA A N 1
ATOM 786 C CA . ALA A 1 120 ? 25.767 3.324 27.293 1.00 9.62 138 ALA A CA 1
ATOM 787 C C . ALA A 1 120 ? 26.791 2.712 26.340 1.00 10.42 138 ALA A C 1
ATOM 788 O O . ALA A 1 120 ? 27.913 2.402 26.753 1.00 12.12 138 ALA A O 1
ATOM 790 N N . LEU A 1 121 ? 26.417 2.568 25.059 1.00 9.54 139 LEU A N 1
ATOM 791 C CA . LEU A 1 121 ? 27.250 1.894 24.053 1.00 9.78 139 LEU A CA 1
ATOM 792 C C . LEU A 1 121 ? 27.415 2.745 22.792 1.00 9.75 139 LEU A C 1
ATOM 793 O O . LEU A 1 121 ? 26.910 2.396 21.712 1.00 10.46 139 LEU A O 1
ATOM 798 N N . PRO A 1 122 ? 28.153 3.850 22.879 1.00 10.10 140 PRO A N 1
ATOM 799 C CA . PRO A 1 122 ? 28.363 4.686 21.690 1.00 10.11 140 PRO A CA 1
ATOM 800 C C . PRO A 1 122 ? 29.250 4.011 20.650 1.00 9.89 140 PRO A C 1
ATOM 801 O O . PRO A 1 122 ? 30.185 3.269 20.972 1.00 11.35 140 PRO A O 1
ATOM 805 N N . GLY A 1 123 ? 28.951 4.291 19.391 1.00 9.88 141 GLY A N 1
ATOM 806 C CA . GLY A 1 123 ? 29.767 3.856 18.273 1.00 9.45 141 GLY A CA 1
ATOM 807 C C . GLY A 1 123 ? 28.973 3.883 16.988 1.00 9.64 141 GLY A C 1
ATOM 808 O O . GLY A 1 123 ? 27.746 4.023 16.982 1.00 10.26 141 GLY A O 1
ATOM 809 N N . ASP A 1 124 ? 29.705 3.748 15.882 1.00 9.72 142 ASP A N 1
ATOM 810 C CA . ASP A 1 124 ? 29.173 3.952 14.532 1.00 9.10 142 ASP A CA 1
ATOM 811 C C . ASP A 1 124 ? 28.739 2.613 13.932 1.00 8.80 142 ASP A C 1
ATOM 812 O O . ASP A 1 124 ? 29.576 1.739 13.667 1.00 10.14 142 ASP A O 1
ATOM 817 N N . ILE A 1 125 ? 27.430 2.458 13.694 1.00 8.47 143 ILE A N 1
ATOM 818 C CA . ILE A 1 125 ? 26.897 1.184 13.201 1.00 8.68 143 ILE A CA 1
ATOM 819 C C . ILE A 1 125 ? 27.182 0.920 11.725 1.00 8.89 143 ILE A C 1
ATOM 820 O O . ILE A 1 125 ? 26.835 -0.159 11.222 1.00 9.93 143 ILE A O 1
ATOM 825 N N . ARG A 1 126 ? 27.806 1.855 11.009 1.00 8.82 144 ARG A N 1
ATOM 826 C CA . ARG A 1 126 ? 28.312 1.534 9.681 1.00 9.68 144 ARG A CA 1
ATOM 827 C C . ARG A 1 126 ? 29.543 0.640 9.733 1.00 10.89 144 ARG A C 1
ATOM 828 O O . ARG A 1 126 ? 29.978 0.151 8.685 1.00 12.19 144 ARG A O 1
ATOM 836 N N . ASP A 1 127 ? 30.124 0.447 10.922 1.00 11.20 145 ASP A N 1
ATOM 837 C CA . ASP A 1 127 ? 31.304 -0.386 11.145 1.00 11.40 145 ASP A CA 1
ATOM 838 C C . ASP A 1 127 ? 30.813 -1.765 11.591 1.00 10.70 145 ASP A C 1
ATOM 839 O O . ASP A 1 127 ? 30.241 -1.911 12.678 1.00 10.13 145 ASP A O 1
ATOM 844 N N . GLU A 1 128 ? 31.021 -2.769 10.732 1.00 10.69 146 GLU A N 1
ATOM 845 C CA . GLU A 1 128 ? 30.537 -4.118 11.010 1.00 10.28 146 GLU A CA 1
ATOM 846 C C . GLU A 1 128 ? 31.097 -4.662 12.327 1.00 10.45 146 GLU A C 1
ATOM 847 O O . GLU A 1 128 ? 30.370 -5.306 13.101 1.00 10.00 146 GLU A O 1
ATOM 853 N N . THR A 1 129 ? 32.387 -4.433 12.597 1.00 11.64 147 THR A N 1
ATOM 854 C CA A THR A 1 129 ? 32.944 -4.932 13.850 0.54 12.20 147 THR A CA 1
ATOM 855 C CA B THR A 1 129 ? 32.969 -4.912 13.847 0.46 12.35 147 THR A CA 1
ATOM 856 C C . THR A 1 129 ? 32.322 -4.229 15.046 1.00 12.01 147 THR A C 1
ATOM 857 O O . THR A 1 129 ? 32.077 -4.865 16.079 1.00 12.17 147 THR A O 1
ATOM 864 N N . PHE A 1 130 ? 32.022 -2.930 14.925 1.00 11.13 148 PHE A N 1
ATOM 865 C CA . PHE A 1 130 ? 31.330 -2.275 16.031 1.00 10.46 148 PHE A CA 1
ATOM 866 C C . PHE A 1 130 ? 29.954 -2.888 16.265 1.00 10.67 148 PHE A C 1
ATOM 867 O O . PHE A 1 130 ? 29.542 -3.077 17.414 1.00 10.38 148 PHE A O 1
ATOM 875 N N . CYS A 1 131 ? 29.214 -3.179 15.195 1.00 10.03 149 CYS A N 1
ATOM 876 C CA . CYS A 1 131 ? 27.901 -3.797 15.370 1.00 10.15 149 CYS A CA 1
ATOM 877 C C . CYS A 1 131 ? 28.007 -5.087 16.164 1.00 10.66 149 CYS A C 1
ATOM 878 O O . CYS A 1 131 ? 27.162 -5.366 17.027 1.00 10.69 149 CYS A O 1
ATOM 881 N N . GLN A 1 132 ? 29.033 -5.894 15.881 1.00 10.68 150 GLN A N 1
ATOM 882 C CA . GLN A 1 132 ? 29.208 -7.142 16.619 1.00 11.88 150 GLN A CA 1
ATOM 883 C C . GLN A 1 132 ? 29.534 -6.871 18.082 1.00 11.95 150 GLN A C 1
ATOM 884 O O . GLN A 1 132 ? 28.986 -7.532 18.975 1.00 12.58 150 GLN A O 1
ATOM 890 N N . ARG A 1 133 ? 30.403 -5.887 18.345 1.00 12.55 151 ARG A N 1
ATOM 891 C CA . ARG A 1 133 ? 30.763 -5.545 19.722 1.00 13.40 151 ARG A CA 1
ATOM 892 C C . ARG A 1 133 ? 29.576 -4.956 20.474 1.00 11.97 151 ARG A C 1
ATOM 893 O O . ARG A 1 133 ? 29.402 -5.215 21.670 1.00 12.79 151 ARG A O 1
ATOM 901 N N . LEU A 1 134 ? 28.763 -4.152 19.792 1.00 10.96 152 LEU A N 1
ATOM 902 C CA . LEU A 1 134 ? 27.591 -3.543 20.413 1.00 10.41 152 LEU A CA 1
ATOM 903 C C . LEU A 1 134 ? 26.674 -4.614 20.989 1.00 10.00 152 LEU A C 1
ATOM 904 O O . LEU A 1 134 ? 26.258 -4.540 22.152 1.00 10.47 152 LEU A O 1
ATOM 909 N N . VAL A 1 135 ? 26.362 -5.629 20.186 1.00 9.91 153 VAL A N 1
ATOM 910 C CA . VAL A 1 135 ? 25.465 -6.687 20.633 1.00 10.32 153 VAL A CA 1
ATOM 911 C C . VAL A 1 135 ? 26.116 -7.518 21.736 1.00 10.33 153 VAL A C 1
ATOM 912 O O . VAL A 1 135 ? 25.486 -7.824 22.753 1.00 10.72 153 VAL A O 1
ATOM 916 N N . ALA A 1 136 ? 27.385 -7.887 21.558 1.00 10.56 154 ALA A N 1
ATOM 917 C CA . ALA A 1 136 ? 28.069 -8.697 22.561 1.00 11.35 154 ALA A CA 1
ATOM 918 C C . ALA A 1 136 ? 28.145 -7.969 23.898 1.00 12.06 154 ALA A C 1
ATOM 919 O O . ALA A 1 136 ? 27.936 -8.573 24.958 1.00 12.44 154 ALA A O 1
ATOM 921 N N . ARG A 1 137 ? 28.459 -6.676 23.872 1.00 12.13 155 ARG A N 1
ATOM 922 C CA . ARG A 1 137 ? 28.580 -5.924 25.116 1.00 13.04 155 ARG A CA 1
ATOM 923 C C . ARG A 1 137 ? 27.220 -5.676 25.768 1.00 11.89 155 ARG A C 1
ATOM 924 O O . ARG A 1 137 ? 27.101 -5.739 26.997 1.00 12.39 155 ARG A O 1
ATOM 932 N N . ALA A 1 138 ? 26.182 -5.404 24.976 1.00 10.97 156 ALA A N 1
ATOM 933 C CA . ALA A 1 138 ? 24.848 -5.248 25.551 1.00 10.85 156 ALA A CA 1
ATOM 934 C C . ALA A 1 138 ? 24.403 -6.533 26.247 1.00 11.66 156 ALA A C 1
ATOM 935 O O . ALA A 1 138 ? 23.954 -6.505 27.401 1.00 11.55 156 ALA A O 1
ATOM 937 N N . ALA A 1 139 ? 24.540 -7.679 25.567 1.00 12.20 157 ALA A N 1
ATOM 938 C CA . ALA A 1 139 ? 24.093 -8.942 26.155 1.00 12.68 157 ALA A CA 1
ATOM 939 C C . ALA A 1 139 ? 24.901 -9.295 27.400 1.00 13.15 157 ALA A C 1
ATOM 940 O O . ALA A 1 139 ? 24.346 -9.794 28.389 1.00 13.46 157 ALA A O 1
ATOM 942 N N . GLU A 1 140 ? 26.215 -9.042 27.374 1.00 14.01 158 GLU A N 1
ATOM 943 C CA . GLU A 1 140 ? 27.044 -9.325 28.544 1.00 15.02 158 GLU A CA 1
ATOM 944 C C . GLU A 1 140 ? 26.637 -8.451 29.723 1.00 14.39 158 GLU A C 1
ATOM 945 O O . GLU A 1 140 ? 26.485 -8.945 30.849 1.00 15.53 158 GLU A O 1
ATOM 951 N N . ALA A 1 141 ? 26.410 -7.156 29.471 1.00 13.23 159 ALA A N 1
ATOM 952 C CA . ALA A 1 141 ? 26.104 -6.234 30.563 1.00 13.83 159 ALA A CA 1
ATOM 953 C C . ALA A 1 141 ? 24.732 -6.514 31.158 1.00 14.01 159 ALA A C 1
ATOM 954 O O . ALA A 1 141 ? 24.557 -6.446 32.381 1.00 15.27 159 ALA A O 1
ATOM 956 N N . LEU A 1 142 ? 23.747 -6.832 30.308 1.00 14.11 160 LEU A N 1
ATOM 957 C CA . LEU A 1 142 ? 22.373 -7.040 30.739 1.00 13.92 160 LEU A CA 1
ATOM 958 C C . LEU A 1 142 ? 22.097 -8.453 31.217 1.00 14.69 160 LEU A C 1
ATOM 959 O O . LEU A 1 142 ? 21.026 -8.692 31.784 1.00 16.69 160 LEU A O 1
ATOM 964 N N . GLY A 1 143 ? 23.010 -9.394 30.991 1.00 14.27 161 GLY A N 1
ATOM 965 C CA . GLY A 1 143 ? 22.737 -10.774 31.343 1.00 14.30 161 GLY A CA 1
ATOM 966 C C . GLY A 1 143 ? 21.826 -11.474 30.367 1.00 14.02 161 GLY A C 1
ATOM 967 O O . GLY A 1 143 ? 21.124 -12.423 30.744 1.00 16.27 161 GLY A O 1
ATOM 968 N N . GLY A 1 144 ? 21.833 -11.046 29.110 1.00 12.41 162 GLY A N 1
ATOM 969 C CA . GLY A 1 144 ? 20.946 -11.581 28.098 1.00 12.39 162 GLY A CA 1
ATOM 970 C C . GLY A 1 144 ? 20.408 -10.478 27.207 1.00 11.62 162 GLY A C 1
ATOM 971 O O . GLY A 1 144 ? 20.789 -9.307 27.364 1.00 11.65 162 GLY A O 1
ATOM 972 N N . LEU A 1 145 ? 19.533 -10.834 26.263 1.00 10.73 163 LEU A N 1
ATOM 973 C CA . LEU A 1 145 ? 18.947 -9.859 25.350 1.00 10.09 163 LEU A CA 1
ATOM 974 C C . LEU A 1 145 ? 17.634 -10.430 24.838 1.00 10.20 163 LEU A C 1
ATOM 975 O O . LEU A 1 145 ? 17.599 -11.568 24.360 1.00 11.16 163 LEU A O 1
ATOM 980 N N . ASP A 1 146 ? 16.553 -9.646 24.940 1.00 9.42 164 ASP A N 1
ATOM 981 C CA . ASP A 1 146 ? 15.264 -10.144 24.467 1.00 9.21 164 ASP A CA 1
ATOM 982 C C . ASP A 1 146 ? 14.343 -9.077 23.886 1.00 9.25 164 ASP A C 1
ATOM 983 O O . ASP A 1 146 ? 13.227 -9.419 23.477 1.00 9.57 164 ASP A O 1
ATOM 988 N N . ILE A 1 147 ? 14.762 -7.815 23.804 1.00 7.44 165 ILE A N 1
ATOM 989 C CA . ILE A 1 147 ? 14.117 -6.822 22.944 1.00 7.32 165 ILE A CA 1
ATOM 990 C C . ILE A 1 147 ? 15.228 -6.102 22.194 1.00 7.58 165 ILE A C 1
ATOM 991 O O . ILE A 1 147 ? 16.116 -5.512 22.822 1.00 9.18 165 ILE A O 1
ATOM 996 N N . LEU A 1 148 ? 15.192 -6.146 20.864 1.00 7.15 166 LEU A N 1
ATOM 997 C CA . LEU A 1 148 ? 16.132 -5.395 20.041 1.00 6.83 166 LEU A CA 1
ATOM 998 C C . LEU A 1 148 ? 15.357 -4.379 19.219 1.00 6.52 166 LEU A C 1
ATOM 999 O O . LEU A 1 148 ? 14.419 -4.752 18.509 1.00 7.50 166 LEU A O 1
ATOM 1004 N N . VAL A 1 149 ? 15.729 -3.104 19.316 1.00 6.40 167 VAL A N 1
ATOM 1005 C CA . VAL A 1 149 ? 15.084 -2.045 18.538 1.00 6.06 167 VAL A CA 1
ATOM 1006 C C . VAL A 1 149 ? 16.121 -1.423 17.605 1.00 5.88 167 VAL A C 1
ATOM 1007 O O . VAL A 1 149 ? 17.035 -0.715 18.056 1.00 6.77 167 VAL A O 1
ATOM 1011 N N . ASN A 1 150 ? 15.973 -1.674 16.300 1.00 6.12 168 ASN A N 1
ATOM 1012 C CA . ASN A 1 150 ? 16.845 -1.078 15.283 1.00 5.78 168 ASN A CA 1
ATOM 1013 C C . ASN A 1 150 ? 16.204 0.243 14.890 1.00 5.72 168 ASN A C 1
ATOM 1014 O O . ASN A 1 150 ? 15.265 0.284 14.084 1.00 6.45 168 ASN A O 1
ATOM 1019 N N . ASN A 1 151 ? 16.683 1.324 15.502 1.00 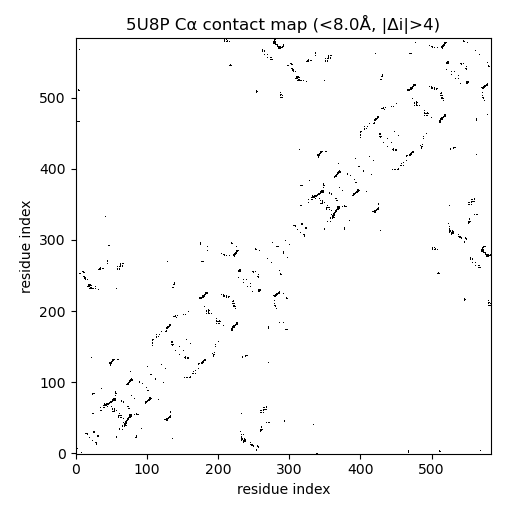5.75 169 ASN A N 1
ATOM 1020 C CA . ASN A 1 151 ? 16.041 2.623 15.379 1.00 5.78 169 ASN A CA 1
ATOM 1021 C C . ASN A 1 151 ? 16.956 3.719 14.829 1.00 5.97 169 ASN A C 1
ATOM 1022 O O . ASN A 1 151 ? 16.448 4.676 14.229 1.00 6.23 169 ASN A O 1
ATOM 1027 N N . ALA A 1 152 ? 18.277 3.574 14.945 1.00 6.76 170 ALA A N 1
ATOM 1028 C CA . ALA A 1 152 ? 19.202 4.565 14.396 1.00 6.67 170 ALA A CA 1
ATOM 1029 C C . ALA A 1 152 ? 18.983 4.753 12.891 1.00 6.01 170 ALA A C 1
ATOM 1030 O O . ALA A 1 152 ? 18.676 3.803 12.165 1.00 6.79 170 ALA A O 1
ATOM 1032 N N . ALA A 1 153 ? 19.181 5.981 12.407 1.00 6.28 171 ALA A N 1
ATOM 1033 C CA . ALA A 1 153 ? 19.091 6.224 10.969 1.00 6.60 171 ALA A CA 1
ATOM 1034 C C . ALA A 1 153 ? 19.864 7.473 10.570 1.00 6.61 171 ALA A C 1
ATOM 1035 O O . ALA A 1 153 ? 20.043 8.396 11.375 1.00 7.55 171 ALA A O 1
ATOM 1037 N N . ARG A 1 154 ? 20.297 7.480 9.308 1.00 6.37 172 ARG A N 1
ATOM 1038 C CA A ARG A 1 154 ? 20.764 8.677 8.616 0.46 6.67 172 ARG A CA 1
ATOM 1039 C CA B ARG A 1 154 ? 20.765 8.677 8.619 0.54 6.56 172 ARG A CA 1
ATOM 1040 C C . ARG A 1 154 ? 19.677 9.156 7.656 1.00 6.35 172 ARG A C 1
ATOM 1041 O O . ARG A 1 154 ? 19.044 8.352 6.964 1.00 6.85 172 ARG A O 1
ATOM 1056 N N . GLN A 1 155 ? 19.450 10.469 7.621 1.00 6.48 173 GLN A N 1
ATOM 1057 C CA . GLN A 1 155 ? 18.462 11.081 6.730 1.00 6.72 173 GLN A CA 1
ATOM 1058 C C . GLN A 1 155 ? 19.020 12.428 6.301 1.00 7.29 173 GLN A C 1
ATOM 1059 O O . GLN A 1 155 ? 19.111 13.339 7.123 1.00 8.61 173 GLN A O 1
ATOM 1065 N N . GLN A 1 156 ? 19.386 12.565 5.025 1.00 7.90 174 GLN A N 1
ATOM 1066 C CA . GLN A 1 156 ? 19.947 13.817 4.520 1.00 9.43 174 GLN A CA 1
ATOM 1067 C C . GLN A 1 156 ? 19.260 14.147 3.204 1.00 9.29 174 GLN A C 1
ATOM 1068 O O . GLN A 1 156 ? 19.542 13.517 2.176 1.00 10.37 174 GLN A O 1
ATOM 1074 N N . ALA A 1 157 ? 18.360 15.130 3.241 1.00 9.15 175 ALA A N 1
ATOM 1075 C CA . ALA A 1 157 ? 17.589 15.522 2.066 1.00 8.41 175 ALA A CA 1
ATOM 1076 C C . ALA A 1 157 ? 18.480 16.141 0.993 1.00 8.50 175 ALA A C 1
ATOM 1077 O O . ALA A 1 157 ? 19.393 16.920 1.287 1.00 10.37 175 ALA A O 1
ATOM 1079 N N . LEU A 1 158 ? 18.202 15.798 -0.263 1.00 8.39 176 LEU A N 1
ATOM 1080 C CA . LEU A 1 158 ? 18.879 16.393 -1.416 1.00 8.13 176 LEU A CA 1
ATOM 1081 C C . LEU A 1 158 ? 17.857 16.561 -2.529 1.00 8.35 176 LEU A C 1
ATOM 1082 O O . LEU A 1 158 ? 17.081 15.639 -2.800 1.00 8.26 176 LEU A O 1
ATOM 1087 N N . ASP A 1 159 ? 17.869 17.723 -3.192 1.00 9.02 177 ASP A N 1
ATOM 1088 C CA . ASP A 1 159 ? 16.846 17.996 -4.190 1.00 10.95 177 ASP A CA 1
ATOM 1089 C C . ASP A 1 159 ? 17.060 17.252 -5.504 1.00 11.14 177 ASP A C 1
ATOM 1090 O O . ASP A 1 159 ? 16.108 17.135 -6.284 1.00 13.03 177 ASP A O 1
ATOM 1095 N N . SER A 1 160 ? 18.261 16.740 -5.776 1.00 10.49 178 SER A N 1
ATOM 1096 C CA . SER A 1 160 ? 18.530 16.128 -7.071 1.00 10.88 178 SER A CA 1
ATOM 1097 C C . SER A 1 160 ? 19.531 14.995 -6.915 1.00 10.16 178 SER A C 1
ATOM 1098 O O . SER A 1 160 ? 20.447 15.059 -6.088 1.00 11.12 178 SER A O 1
ATOM 1101 N N . ILE A 1 161 ? 19.380 13.981 -7.769 1.00 9.58 179 ILE A N 1
ATOM 1102 C CA . ILE A 1 161 ? 20.320 12.862 -7.765 1.00 9.92 179 ILE A CA 1
ATOM 1103 C C . ILE A 1 161 ? 21.699 13.321 -8.231 1.00 9.98 179 ILE A C 1
ATOM 1104 O O . ILE A 1 161 ? 22.718 12.733 -7.845 1.00 10.15 179 ILE A O 1
ATOM 1109 N N . GLY A 1 162 ? 21.764 14.395 -9.032 1.00 10.93 180 GLY A N 1
ATOM 1110 C CA . GLY A 1 162 ? 23.060 14.935 -9.426 1.00 11.94 180 GLY A CA 1
ATOM 1111 C C . GLY A 1 162 ? 23.910 15.394 -8.251 1.00 13.78 180 GLY A C 1
ATOM 1112 O O . GLY A 1 162 ? 25.144 15.381 -8.330 1.00 16.34 180 GLY A O 1
ATOM 1113 N N . GLU A 1 163 ? 23.268 15.815 -7.153 1.00 12.74 181 GLU A N 1
ATOM 1114 C CA . GLU A 1 163 ? 23.960 16.213 -5.929 1.00 13.38 181 GLU A CA 1
ATOM 1115 C C . GLU A 1 163 ? 24.331 15.032 -5.046 1.00 11.74 181 GLU A C 1
ATOM 1116 O O . GLU A 1 163 ? 25.102 15.207 -4.094 1.00 13.63 181 GLU A O 1
ATOM 1122 N N . MET A 1 164 ? 23.760 13.861 -5.295 1.00 10.28 182 MET A N 1
ATOM 1123 C CA . MET A 1 164 ? 23.945 12.707 -4.424 1.00 8.95 182 MET A CA 1
ATOM 1124 C C . MET A 1 164 ? 25.203 11.968 -4.863 1.00 9.45 182 MET A C 1
ATOM 1125 O O . MET A 1 164 ? 25.198 11.241 -5.859 1.00 11.08 182 MET A O 1
ATOM 1130 N N . THR A 1 165 ? 26.285 12.146 -4.112 1.00 9.67 183 THR A N 1
ATOM 1131 C CA . THR A 1 165 ? 27.505 11.395 -4.373 1.00 9.55 183 THR A CA 1
ATOM 1132 C C . THR A 1 165 ? 27.337 9.951 -3.913 1.00 9.31 183 THR A C 1
ATOM 1133 O O . THR A 1 165 ? 26.447 9.619 -3.119 1.00 9.25 183 THR A O 1
ATOM 1137 N N . THR A 1 166 ? 28.229 9.079 -4.394 1.00 9.98 184 THR A N 1
ATOM 1138 C CA . THR A 1 166 ? 28.260 7.712 -3.865 1.00 8.99 184 THR A CA 1
ATOM 1139 C C . THR A 1 166 ? 28.422 7.714 -2.352 1.00 9.82 184 THR A C 1
ATOM 1140 O O . THR A 1 166 ? 27.805 6.905 -1.648 1.00 10.70 184 THR A O 1
ATOM 1144 N N . GLU A 1 167 ? 29.230 8.641 -1.832 1.00 10.16 185 GLU A N 1
ATOM 1145 C CA . GLU A 1 167 ? 29.422 8.733 -0.386 1.00 10.05 185 GLU A CA 1
ATOM 1146 C C . GLU A 1 167 ? 28.115 9.035 0.348 1.00 8.99 185 GLU A C 1
ATOM 1147 O O . GLU A 1 167 ? 27.870 8.486 1.431 1.00 9.76 185 GLU A O 1
ATOM 1153 N N . HIS A 1 168 ? 27.277 9.920 -0.209 1.00 8.94 186 HIS A N 1
ATOM 1154 C CA A HIS A 1 168 ? 25.965 10.205 0.390 0.73 8.79 186 HIS A CA 1
ATOM 1155 C CA B HIS A 1 168 ? 25.985 10.200 0.405 0.27 9.24 186 HIS A CA 1
ATOM 1156 C C . HIS A 1 168 ? 25.098 8.957 0.400 1.00 8.16 186 HIS A C 1
ATOM 1157 O O . HIS A 1 168 ? 24.528 8.583 1.434 1.00 8.67 186 HIS A O 1
ATOM 1170 N N . PHE A 1 169 ? 24.952 8.320 -0.768 1.00 7.74 187 PHE A N 1
ATOM 1171 C CA . PHE A 1 169 ? 24.095 7.143 -0.905 1.00 7.53 187 PHE A CA 1
ATOM 1172 C C . PHE A 1 169 ? 24.589 6.019 -0.006 1.00 7.97 187 PHE A C 1
ATOM 1173 O O . PHE A 1 169 ? 23.811 5.422 0.750 1.00 7.63 187 PHE A O 1
ATOM 1181 N N . ASP A 1 170 ? 25.898 5.749 -0.050 1.00 8.20 188 ASP A N 1
ATOM 1182 C CA . ASP A 1 170 ? 26.490 4.691 0.760 1.00 7.98 188 ASP A CA 1
ATOM 1183 C C . ASP A 1 170 ? 26.301 4.955 2.255 1.00 7.46 188 ASP A C 1
ATOM 1184 O O . ASP A 1 170 ? 26.015 4.029 3.018 1.00 7.82 188 ASP A O 1
ATOM 1189 N N . ALA A 1 171 ? 26.465 6.206 2.703 1.00 8.08 189 ALA A N 1
ATOM 1190 C CA . ALA A 1 171 ? 26.283 6.471 4.130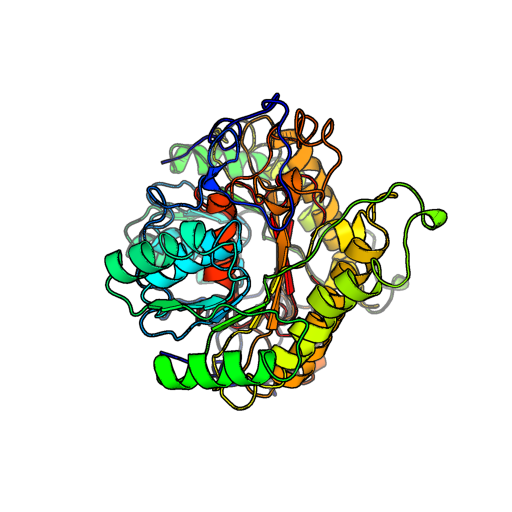 1.00 8.70 189 ALA A CA 1
ATOM 1191 C C . ALA A 1 171 ? 24.857 6.148 4.575 1.00 7.90 189 ALA A C 1
ATOM 1192 O O . ALA A 1 171 ? 24.644 5.568 5.652 1.00 8.02 189 ALA A O 1
ATOM 1194 N N . THR A 1 172 ? 23.862 6.503 3.762 1.00 7.43 190 THR A N 1
ATOM 1195 C CA . THR A 1 172 ? 22.478 6.214 4.130 1.00 6.63 190 THR A CA 1
ATOM 1196 C C . THR A 1 172 ? 22.211 4.713 4.126 1.00 6.09 190 THR A C 1
ATOM 1197 O O . THR A 1 172 ? 21.587 4.181 5.055 1.00 6.63 190 THR A O 1
ATOM 1201 N N . VAL A 1 173 ? 22.675 4.013 3.085 1.00 6.34 191 VAL A N 1
ATOM 1202 C CA . VAL A 1 173 ? 22.426 2.574 2.968 1.00 6.39 191 VAL A CA 1
ATOM 1203 C C . VAL A 1 173 ? 23.201 1.787 4.024 1.00 6.77 191 VAL A C 1
ATOM 1204 O O . VAL A 1 173 ? 22.679 0.822 4.606 1.00 7.40 191 VAL A O 1
ATOM 1208 N N . LYS A 1 174 ? 24.452 2.181 4.295 1.00 7.01 192 LYS A N 1
ATOM 1209 C CA . LYS A 1 174 ? 25.227 1.479 5.316 1.00 7.30 192 LYS A CA 1
ATOM 1210 C C . LYS A 1 174 ? 24.631 1.669 6.705 1.00 7.23 192 LYS A C 1
ATOM 1211 O O . LYS A 1 174 ? 24.642 0.738 7.512 1.00 8.26 192 LYS A O 1
ATOM 1217 N N . THR A 1 175 ? 24.113 2.863 7.011 1.00 6.76 193 THR A N 1
ATOM 1218 C CA . THR A 1 175 ? 23.528 3.072 8.335 1.00 7.05 193 THR A CA 1
ATOM 1219 C C . THR A 1 175 ? 22.213 2.315 8.460 1.00 7.10 193 THR A C 1
ATOM 1220 O O . THR A 1 175 ? 21.983 1.605 9.449 1.00 8.91 193 THR A O 1
ATOM 1224 N N . ASN A 1 176 ? 21.337 2.449 7.458 1.00 6.31 194 ASN A N 1
ATOM 1225 C CA . ASN A 1 176 ? 19.936 2.081 7.631 1.00 6.38 194 ASN A CA 1
ATOM 1226 C C . ASN A 1 176 ? 19.657 0.644 7.216 1.00 6.30 194 ASN A C 1
ATOM 1227 O O . ASN A 1 176 ? 18.688 0.047 7.702 1.00 7.37 194 ASN A O 1
ATOM 1232 N N . LEU A 1 177 ? 20.465 0.074 6.317 1.00 6.36 195 LEU A N 1
ATOM 1233 C CA . LEU A 1 177 ? 20.301 -1.328 5.933 1.00 6.17 195 LEU A CA 1
ATOM 1234 C C . LEU A 1 177 ? 21.422 -2.215 6.459 1.00 6.17 195 LEU A C 1
ATOM 1235 O O . LEU A 1 177 ? 21.141 -3.219 7.128 1.00 6.96 195 LEU A O 1
ATOM 1240 N N . TYR A 1 178 ? 22.694 -1.888 6.186 1.00 6.89 196 TYR A N 1
ATOM 1241 C CA . TYR A 1 178 ? 23.758 -2.786 6.638 1.00 6.89 196 TYR A CA 1
ATOM 1242 C C . TYR A 1 178 ? 23.841 -2.835 8.162 1.00 7.37 196 TYR A C 1
ATOM 1243 O O . TYR A 1 178 ? 23.998 -3.920 8.743 1.00 7.68 196 TYR A O 1
ATOM 1252 N N . GLY A 1 179 ? 23.762 -1.676 8.832 1.00 7.38 197 GLY A N 1
ATOM 1253 C CA . GLY A 1 179 ? 23.830 -1.681 10.289 1.00 8.02 197 GLY A CA 1
ATOM 1254 C C . GLY A 1 179 ? 22.748 -2.550 10.906 1.00 7.12 197 GLY A C 1
ATOM 1255 O O . GLY A 1 179 ? 23.014 -3.362 11.794 1.00 7.72 197 GLY A O 1
ATOM 1256 N N . MET A 1 180 ? 21.512 -2.409 10.418 1.00 6.87 198 MET A N 1
ATOM 1257 C CA . MET A 1 180 ? 20.415 -3.256 10.874 1.00 7.17 198 MET A CA 1
ATOM 1258 C C . MET A 1 180 ? 20.715 -4.728 10.619 1.00 7.46 198 MET A C 1
ATOM 1259 O O . MET A 1 180 ? 20.497 -5.577 11.491 1.00 7.84 198 MET A O 1
ATOM 1264 N N . PHE A 1 181 ? 21.200 -5.053 9.419 1.00 7.20 199 PHE A N 1
ATOM 1265 C CA . PHE A 1 181 ? 21.541 -6.442 9.109 1.00 6.97 199 PHE A CA 1
ATOM 1266 C C . PHE A 1 181 ? 22.583 -6.992 10.086 1.00 7.13 199 PHE A C 1
ATOM 1267 O O . PHE A 1 181 ? 22.389 -8.065 10.685 1.00 7.96 199 PHE A O 1
ATOM 1275 N N . TRP A 1 182 ? 23.686 -6.259 10.284 1.00 6.45 200 TRP A N 1
ATOM 1276 C CA . TRP A 1 182 ? 24.765 -6.773 11.123 1.00 7.46 200 TRP A CA 1
ATOM 1277 C C . TRP A 1 182 ? 24.336 -6.912 12.578 1.00 7.93 200 TRP A C 1
ATOM 1278 O O . TRP A 1 182 ? 24.677 -7.907 13.236 1.00 8.33 200 TRP A O 1
ATOM 1289 N N . ILE A 1 183 ? 23.619 -5.912 13.106 1.00 7.61 201 ILE A N 1
ATOM 1290 C CA . ILE A 1 183 ? 23.179 -5.960 14.500 1.00 7.15 201 ILE A CA 1
ATOM 1291 C C . ILE A 1 183 ? 22.189 -7.098 14.697 1.00 7.42 201 ILE A C 1
ATOM 1292 O O . ILE A 1 183 ? 22.286 -7.869 15.665 1.00 8.11 201 ILE A O 1
ATOM 1297 N N . THR A 1 184 ? 21.237 -7.235 13.772 1.00 7.13 202 THR A N 1
ATOM 1298 C CA . THR A 1 184 ? 20.213 -8.272 13.888 1.00 7.30 202 THR A CA 1
ATOM 1299 C C . THR A 1 184 ? 20.844 -9.657 13.811 1.00 7.96 202 THR A C 1
ATOM 1300 O O . THR A 1 184 ? 20.541 -10.534 14.622 1.00 7.79 202 THR A O 1
ATOM 1304 N N . LYS A 1 185 ? 21.738 -9.863 12.841 1.00 8.01 203 LYS A N 1
ATOM 1305 C CA A LYS A 1 185 ? 22.422 -11.151 12.712 0.71 8.07 203 LYS A CA 1
ATOM 1306 C CA B LYS A 1 185 ? 22.412 -11.155 12.717 0.29 8.33 203 LYS A CA 1
ATOM 1307 C C . LYS A 1 185 ? 23.179 -11.512 13.987 1.00 8.60 203 LYS A C 1
ATOM 1308 O O . LYS A 1 185 ? 23.134 -12.661 14.448 1.00 10.06 203 LYS A O 1
ATOM 1319 N N . ALA A 1 186 ? 23.894 -10.548 14.569 1.00 8.67 204 ALA A N 1
ATOM 1320 C CA . ALA A 1 186 ? 24.638 -10.824 15.799 1.00 8.74 204 ALA A CA 1
ATOM 1321 C C . ALA A 1 186 ? 23.712 -11.083 16.981 1.00 9.51 204 ALA A C 1
ATOM 1322 O O . ALA A 1 186 ? 24.058 -11.862 17.883 1.00 11.00 204 ALA A O 1
ATOM 1324 N N . ALA A 1 187 ? 22.537 -10.445 16.996 1.00 9.12 205 ALA A N 1
ATOM 1325 C CA . ALA A 1 187 ? 21.631 -10.554 18.135 1.00 9.24 205 ALA A CA 1
ATOM 1326 C C . ALA A 1 187 ? 20.888 -11.883 18.174 1.00 9.77 205 ALA A C 1
ATOM 1327 O O . ALA A 1 187 ? 20.614 -12.393 19.265 1.00 9.76 205 ALA A O 1
ATOM 1329 N N . ILE A 1 188 ? 20.507 -12.429 17.008 1.00 10.28 206 ILE A N 1
ATOM 1330 C CA A ILE A 1 188 ? 19.602 -13.572 17.012 0.68 10.92 206 ILE A CA 1
ATOM 1331 C CA B ILE A 1 188 ? 19.618 -13.606 16.970 0.32 11.12 206 ILE A CA 1
ATOM 1332 C C . ILE A 1 188 ? 20.080 -14.730 17.890 1.00 11.36 206 ILE A C 1
ATOM 1333 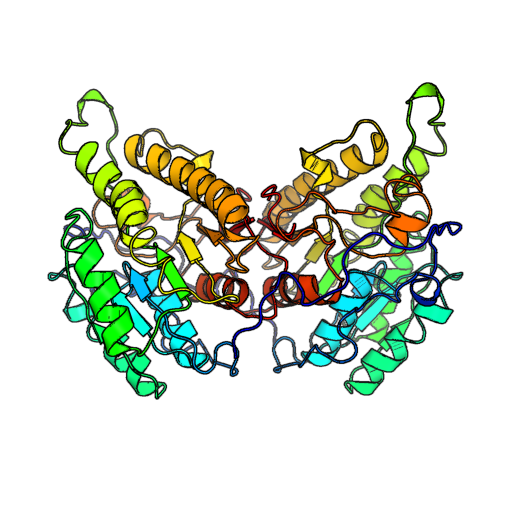O O . ILE A 1 188 ? 19.247 -15.298 18.615 1.00 11.75 206 ILE A O 1
ATOM 1342 N N . PRO A 1 189 ? 21.362 -15.120 17.901 1.00 10.96 207 PRO A N 1
ATOM 1343 C CA . PRO A 1 189 ? 21.773 -16.224 18.786 1.00 11.48 207 PRO A CA 1
ATOM 1344 C C . PRO A 1 189 ? 21.495 -15.988 20.265 1.00 11.93 207 PRO A C 1
ATOM 1345 O O . PRO A 1 189 ? 21.423 -16.963 21.033 1.00 14.56 207 PRO A O 1
ATOM 1349 N N . HIS A 1 190 ? 21.329 -14.733 20.686 1.00 11.22 208 HIS A N 1
ATOM 1350 C CA . HIS A 1 190 ? 21.001 -14.424 22.071 1.00 11.51 208 HIS A CA 1
ATOM 1351 C C . HIS A 1 190 ? 19.504 -14.467 22.372 1.00 11.55 208 HIS A C 1
ATOM 1352 O O . HIS A 1 190 ? 19.137 -14.532 23.552 1.00 12.34 208 HIS A O 1
ATOM 1359 N N . LEU A 1 191 ? 18.636 -14.391 21.358 1.00 11.72 209 LEU A N 1
ATOM 1360 C CA . LEU A 1 191 ? 17.215 -14.126 21.597 1.00 11.84 209 LEU A CA 1
ATOM 1361 C C . LEU A 1 191 ? 16.464 -15.415 21.922 1.00 12.71 209 LEU A C 1
ATOM 1362 O O . LEU A 1 191 ? 16.398 -16.311 21.073 1.00 14.59 209 LEU A O 1
ATOM 1367 N N . PRO A 1 192 ? 15.870 -15.542 23.105 1.00 11.73 210 PRO A N 1
ATOM 1368 C CA A PRO A 1 192 ? 15.117 -16.756 23.439 0.59 11.99 210 PRO A CA 1
ATOM 1369 C CA B PRO A 1 192 ? 15.120 -16.756 23.435 0.41 12.16 210 PRO A CA 1
ATOM 1370 C C . PRO A 1 192 ? 13.718 -16.691 22.857 1.00 11.67 210 PRO A C 1
ATOM 1371 O O . PRO A 1 192 ? 13.259 -15.615 22.441 1.00 11.17 210 PRO A O 1
ATOM 1378 N N . PRO A 1 193 ? 13.003 -17.819 22.811 1.00 12.23 211 PRO A N 1
ATOM 1379 C CA . PRO A 1 193 ? 11.582 -17.761 22.459 1.00 12.45 211 PRO A CA 1
ATOM 1380 C C . PRO A 1 193 ? 10.872 -16.767 23.368 1.00 11.67 211 PRO A C 1
ATOM 1381 O O . PRO A 1 193 ? 11.112 -16.715 24.579 1.00 13.52 211 PRO A O 1
ATOM 1385 N N . GLY A 1 194 ? 10.011 -15.950 22.774 1.00 11.09 212 GLY A N 1
ATOM 1386 C CA . GLY A 1 194 ? 9.367 -14.869 23.481 1.00 10.73 212 GLY A CA 1
ATOM 1387 C C . GLY A 1 194 ? 9.990 -13.507 23.246 1.00 9.97 212 GLY A C 1
ATOM 1388 O O . GLY A 1 194 ? 9.410 -12.500 23.675 1.00 11.00 212 GLY A O 1
ATOM 1389 N N . ALA A 1 195 ? 11.143 -13.442 22.570 1.00 8.80 213 ALA A N 1
ATOM 1390 C CA . ALA A 1 195 ? 11.829 -12.182 22.310 1.00 8.29 213 ALA A CA 1
ATOM 1391 C C . ALA A 1 195 ? 11.144 -11.391 21.196 1.00 6.95 213 ALA A C 1
ATOM 1392 O O . ALA A 1 195 ? 10.336 -11.915 20.421 1.00 7.64 213 ALA A O 1
ATOM 1394 N N . SER A 1 196 ? 11.518 -10.112 21.091 1.00 7.60 214 SER A N 1
ATOM 1395 C CA A SER A 1 196 ? 10.960 -9.227 20.076 0.63 8.04 214 SER A CA 1
ATOM 1396 C CA B SER A 1 196 ? 10.944 -9.202 20.109 0.37 8.68 214 SER A CA 1
ATOM 1397 C C . SER A 1 196 ? 12.060 -8.407 19.432 1.00 8.13 214 SER A C 1
ATOM 1398 O O . SER A 1 196 ? 12.979 -7.930 20.110 1.00 10.69 214 SER A O 1
ATOM 1403 N N . ILE A 1 197 ? 11.961 -8.246 18.114 1.00 7.23 215 ILE A N 1
ATOM 1404 C CA . ILE A 1 197 ? 12.767 -7.303 17.343 1.00 6.86 215 ILE A CA 1
ATOM 1405 C C . ILE A 1 197 ? 11.804 -6.267 16.770 1.00 6.24 215 ILE A C 1
ATOM 1406 O O . ILE A 1 197 ? 10.768 -6.633 16.193 1.00 7.34 215 ILE A O 1
ATOM 1411 N N . ILE A 1 198 ? 12.139 -4.982 16.909 1.00 5.61 216 ILE A N 1
ATOM 1412 C CA . ILE A 1 198 ? 11.317 -3.908 16.364 1.00 5.68 216 ILE A CA 1
ATOM 1413 C C . ILE A 1 198 ? 12.221 -3.012 15.526 1.00 5.33 216 ILE A C 1
ATOM 1414 O O . ILE A 1 198 ? 13.238 -2.523 16.024 1.00 6.28 216 ILE A O 1
ATOM 1419 N N . ASN A 1 199 ? 11.826 -2.747 14.275 1.00 5.69 217 ASN A N 1
ATOM 1420 C CA . ASN A 1 199 ? 12.592 -1.888 13.372 1.00 5.43 217 ASN A CA 1
ATOM 1421 C C . ASN A 1 199 ? 11.815 -0.607 13.092 1.00 5.56 217 ASN A C 1
ATOM 1422 O O . ASN A 1 199 ? 10.659 -0.665 12.668 1.00 7.32 217 ASN A O 1
ATOM 1427 N N . THR A 1 200 ? 12.450 0.556 13.277 1.00 5.47 218 THR A N 1
ATOM 1428 C CA . THR A 1 200 ? 11.782 1.800 12.879 1.00 6.02 218 THR A CA 1
ATOM 1429 C C . THR A 1 200 ? 11.935 2.018 11.374 1.00 5.85 218 THR A C 1
ATOM 1430 O O . THR A 1 200 ? 13.061 2.132 10.862 1.00 6.94 218 THR A O 1
ATOM 1434 N N . THR A 1 201 ? 10.799 2.092 10.668 1.00 5.47 219 THR A N 1
ATOM 1435 C CA . THR A 1 201 ? 10.782 2.514 9.267 1.00 5.10 219 THR A CA 1
ATOM 1436 C C . THR A 1 201 ? 10.287 3.961 9.172 1.00 5.41 219 THR A C 1
ATOM 1437 O O . THR A 1 201 ? 10.598 4.761 10.062 1.00 5.96 219 THR A O 1
ATOM 1441 N N . SER A 1 202 ? 9.552 4.331 8.114 1.00 5.60 220 SER A N 1
ATOM 1442 C CA . SER A 1 202 ? 9.039 5.685 7.926 1.00 5.27 220 SER A CA 1
ATOM 1443 C C . SER A 1 202 ? 7.876 5.636 6.954 1.00 5.68 220 SER A C 1
ATOM 1444 O O . SER A 1 202 ? 7.861 4.803 6.039 1.00 6.39 220 SER A O 1
ATOM 1447 N N . VAL A 1 203 ? 6.948 6.593 7.090 1.00 5.84 221 VAL A N 1
ATOM 1448 C CA . VAL A 1 203 ? 5.983 6.844 6.015 1.00 6.04 221 VAL A CA 1
ATOM 1449 C C . VAL A 1 203 ? 6.657 7.076 4.662 1.00 6.07 221 VAL A C 1
ATOM 1450 O O . VAL A 1 203 ? 6.023 6.884 3.616 1.00 6.23 221 VAL A O 1
ATOM 1454 N N . GLN A 1 204 ? 7.920 7.524 4.663 1.00 5.95 222 GLN A N 1
ATOM 1455 C CA . GLN A 1 204 ? 8.640 7.719 3.401 1.00 5.25 222 GLN A CA 1
ATOM 1456 C C . GLN A 1 204 ? 8.767 6.449 2.570 1.00 5.66 222 GLN A C 1
ATOM 1457 O O . GLN A 1 204 ? 8.948 6.546 1.352 1.00 6.59 222 GLN A O 1
ATOM 1463 N N .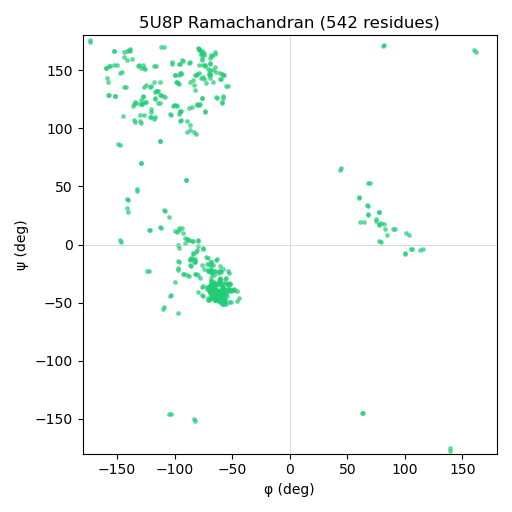 ALA A 1 205 ? 8.682 5.267 3.188 1.00 5.74 223 ALA A N 1
ATOM 1464 C CA . ALA A 1 205 ? 8.666 4.036 2.405 1.00 6.86 223 ALA A CA 1
ATOM 1465 C C . ALA A 1 205 ? 7.601 4.084 1.314 1.00 7.08 223 ALA A C 1
ATOM 1466 O O . ALA A 1 205 ? 7.810 3.526 0.219 1.00 8.84 223 ALA A O 1
ATOM 1468 N N . VAL A 1 206 ? 6.473 4.743 1.600 1.00 6.74 224 VAL A N 1
ATOM 1469 C CA . VAL A 1 206 ? 5.346 4.900 0.678 1.00 6.49 224 VAL A CA 1
ATOM 1470 C C . VAL A 1 206 ? 5.292 6.301 0.084 1.00 7.32 224 VAL A C 1
ATOM 1471 O O . VAL A 1 206 ? 5.098 6.449 -1.123 1.00 8.34 224 VAL A O 1
ATOM 1475 N N . ARG A 1 207 ? 5.476 7.337 0.907 1.00 6.39 225 ARG A N 1
ATOM 1476 C CA . ARG A 1 207 ? 5.343 8.705 0.403 1.00 6.93 225 ARG A CA 1
ATOM 1477 C C . ARG A 1 207 ? 6.461 9.068 -0.570 1.00 5.83 225 ARG A C 1
ATOM 1478 O O . ARG A 1 207 ? 6.233 9.853 -1.503 1.00 7.48 225 ARG A O 1
ATOM 1486 N N . ALA A 1 208 ? 7.673 8.547 -0.346 1.00 5.96 226 ALA A N 1
ATOM 1487 C CA . ALA A 1 208 ? 8.786 8.632 -1.291 1.00 6.21 226 ALA A CA 1
ATOM 1488 C C . ALA A 1 208 ? 8.928 10.031 -1.892 1.00 6.20 226 ALA A C 1
ATOM 1489 O O . ALA A 1 208 ? 8.770 10.223 -3.107 1.00 7.07 226 ALA A O 1
ATOM 1491 N N . SER A 1 209 ? 9.267 11.004 -1.054 1.00 6.27 227 SER A N 1
ATOM 1492 C CA A SER A 1 209 ? 9.401 12.380 -1.519 0.93 6.75 227 SER A CA 1
ATOM 1493 C CA B SER A 1 209 ? 9.401 12.380 -1.515 0.07 6.49 227 SER A CA 1
ATOM 1494 C C . SER A 1 209 ? 10.584 12.539 -2.467 1.00 6.35 227 SER A C 1
ATOM 1495 O O . SER A 1 209 ? 11.582 11.814 -2.383 1.00 7.07 227 SER A O 1
ATOM 1500 N N . ALA A 1 210 ? 10.469 13.539 -3.355 1.00 6.82 228 ALA A N 1
ATOM 1501 C CA . ALA A 1 210 ? 11.515 13.831 -4.328 1.00 8.06 228 ALA A CA 1
ATOM 1502 C C . ALA A 1 210 ? 12.869 14.077 -3.676 1.00 8.18 228 ALA A C 1
ATOM 1503 O O . ALA A 1 210 ? 13.906 13.765 -4.273 1.00 10.50 228 ALA A O 1
ATOM 1505 N N . ASN A 1 211 ? 12.896 14.650 -2.473 1.00 8.04 229 ASN A N 1
ATOM 1506 C CA . ASN A 1 211 ? 14.154 15.040 -1.854 1.00 8.02 229 ASN A CA 1
ATOM 1507 C C . ASN A 1 211 ? 14.711 14.009 -0.876 1.00 6.52 229 ASN A C 1
ATOM 1508 O O . ASN A 1 211 ? 15.664 14.321 -0.158 1.00 7.45 229 ASN A O 1
ATOM 1513 N N . LEU A 1 212 ? 14.172 12.788 -0.857 1.00 6.57 230 LEU A N 1
ATOM 1514 C CA . LEU A 1 212 ? 14.630 11.752 0.074 1.00 6.23 230 LEU A CA 1
ATOM 1515 C C . LEU A 1 212 ? 14.855 10.426 -0.651 1.00 6.07 230 LEU A C 1
ATOM 1516 O O . LEU A 1 212 ? 14.462 9.351 -0.186 1.00 7.27 230 LEU A O 1
ATOM 1521 N N . LEU A 1 213 ? 15.563 10.492 -1.782 1.00 6.53 231 LEU A N 1
ATOM 1522 C CA . LEU A 1 213 ? 15.681 9.348 -2.686 1.00 6.30 231 LEU A CA 1
ATOM 1523 C C . LEU A 1 213 ? 16.336 8.145 -2.004 1.00 6.77 231 LEU A C 1
ATOM 1524 O O . LEU A 1 213 ? 15.808 7.023 -2.070 1.00 6.96 231 LEU A O 1
ATOM 1529 N N . ASP A 1 214 ? 17.487 8.357 -1.342 1.00 6.45 232 ASP A N 1
ATOM 1530 C CA . ASP A 1 214 ? 18.192 7.248 -0.702 1.00 6.53 232 ASP A CA 1
ATOM 1531 C C . ASP A 1 214 ? 17.495 6.811 0.584 1.00 6.30 232 ASP A C 1
ATOM 1532 O O . ASP A 1 214 ? 17.313 5.604 0.823 1.00 6.45 232 ASP A O 1
ATOM 1537 N N . TYR A 1 215 ? 17.079 7.778 1.405 1.00 5.73 233 TYR A N 1
ATOM 1538 C CA . TYR A 1 215 ? 16.375 7.474 2.651 1.00 6.25 233 TYR A CA 1
ATOM 1539 C C . TYR A 1 215 ? 15.117 6.645 2.398 1.00 5.69 233 TYR A C 1
ATOM 1540 O O . TYR A 1 215 ? 14.899 5.612 3.049 1.00 5.68 233 TYR A O 1
ATOM 1549 N N . ALA A 1 216 ? 14.250 7.094 1.471 1.00 5.27 234 ALA A N 1
ATOM 1550 C CA . ALA A 1 216 ? 13.018 6.345 1.203 1.00 5.13 234 ALA A CA 1
ATOM 1551 C C . ALA A 1 216 ? 13.308 4.921 0.735 1.00 5.14 234 ALA A C 1
ATOM 1552 O O . ALA A 1 216 ? 12.625 3.977 1.162 1.00 5.48 234 ALA A O 1
ATOM 1554 N N . THR A 1 217 ? 14.306 4.753 -0.142 1.00 5.30 235 THR A N 1
ATOM 1555 C CA . THR A 1 217 ? 14.753 3.422 -0.558 1.00 4.93 235 THR A CA 1
ATOM 1556 C C . THR A 1 217 ? 15.041 2.542 0.662 1.00 4.68 235 THR A C 1
ATOM 1557 O O . THR A 1 217 ? 14.549 1.406 0.754 1.00 5.69 235 THR A O 1
ATOM 1561 N N . THR A 1 218 ? 15.821 3.060 1.622 1.00 5.15 236 THR A N 1
ATOM 1562 C CA . THR A 1 218 ? 16.161 2.234 2.783 1.00 5.34 236 THR A CA 1
ATOM 1563 C C . THR A 1 218 ? 14.938 1.939 3.641 1.00 5.27 236 THR A C 1
ATOM 1564 O O . THR A 1 218 ? 14.840 0.849 4.223 1.00 5.72 236 THR A O 1
ATOM 1568 N N . LYS A 1 219 ? 14.007 2.901 3.762 1.00 4.87 237 LYS A N 1
ATOM 1569 C CA . LYS A 1 219 ? 12.878 2.683 4.663 1.00 5.72 237 LYS A CA 1
ATOM 1570 C C . LYS A 1 219 ? 11.907 1.644 4.103 1.00 5.01 237 LYS A C 1
ATOM 1571 O O . LYS A 1 219 ? 11.366 0.815 4.855 1.00 5.04 237 LYS A O 1
ATOM 1577 N N . ALA A 1 220 ? 11.708 1.635 2.779 1.00 4.89 238 ALA A N 1
ATOM 1578 C CA . ALA A 1 220 ? 10.945 0.547 2.167 1.00 4.38 238 ALA A CA 1
ATOM 1579 C C . ALA A 1 220 ? 11.676 -0.785 2.341 1.00 5.22 238 ALA A C 1
ATOM 1580 O O . ALA A 1 220 ? 11.049 -1.823 2.626 1.00 5.72 238 ALA A O 1
ATOM 1582 N N . GLY A 1 221 ? 13.007 -0.771 2.174 1.00 5.19 239 GLY A N 1
ATOM 1583 C CA . GLY A 1 221 ? 13.780 -1.985 2.381 1.00 5.50 239 GLY A CA 1
ATOM 1584 C C . GLY A 1 221 ? 13.583 -2.564 3.770 1.00 5.20 239 GLY A C 1
ATOM 1585 O O . GLY A 1 221 ? 13.461 -3.784 3.930 1.00 5.59 239 GLY A O 1
ATOM 1586 N N . ILE A 1 222 ? 13.567 -1.693 4.792 1.00 5.12 240 ILE A N 1
ATOM 1587 C CA . ILE A 1 222 ? 13.397 -2.136 6.174 1.00 5.30 240 ILE A CA 1
ATOM 1588 C C . ILE A 1 222 ? 12.088 -2.903 6.349 1.00 5.13 240 ILE A C 1
ATOM 1589 O O . ILE A 1 222 ? 12.028 -3.867 7.119 1.00 5.70 240 ILE A O 1
ATOM 1594 N N . ILE A 1 223 ? 11.020 -2.489 5.657 1.00 5.02 241 ILE A N 1
ATOM 1595 C CA . ILE A 1 223 ? 9.739 -3.186 5.789 1.00 4.79 241 ILE A CA 1
ATOM 1596 C C . ILE A 1 223 ? 9.835 -4.615 5.254 1.00 4.96 241 ILE A C 1
ATOM 1597 O O . ILE A 1 223 ? 9.388 -5.566 5.908 1.00 5.06 241 ILE A O 1
ATOM 1602 N N . ALA A 1 224 ? 10.400 -4.792 4.054 1.00 5.38 242 ALA A N 1
ATOM 1603 C CA . ALA A 1 224 ? 10.515 -6.150 3.513 1.00 5.31 242 ALA A CA 1
ATOM 1604 C C . ALA A 1 224 ? 11.442 -7.010 4.364 1.00 5.50 242 ALA A C 1
ATOM 1605 O O . ALA A 1 224 ? 11.163 -8.195 4.583 1.00 5.98 242 ALA A O 1
ATOM 1607 N N . PHE A 1 225 ? 12.531 -6.421 4.873 1.00 5.53 243 PHE A N 1
ATOM 1608 C CA . PHE A 1 225 ? 13.426 -7.135 5.782 1.00 5.17 243 PHE A CA 1
ATOM 1609 C C . PHE A 1 225 ? 12.664 -7.629 7.009 1.00 6.08 243 PHE A C 1
ATOM 1610 O O . PHE A 1 225 ? 12.797 -8.790 7.413 1.00 6.43 243 PHE A O 1
ATOM 1618 N N . THR A 1 226 ? 11.857 -6.747 7.602 1.00 5.10 244 THR A N 1
ATOM 1619 C CA . THR A 1 226 ? 11.038 -7.088 8.765 1.00 5.25 244 THR A CA 1
ATOM 1620 C C . THR A 1 226 ? 10.110 -8.252 8.454 1.00 5.21 244 THR A C 1
ATOM 1621 O O . THR A 1 226 ? 10.021 -9.215 9.229 1.00 6.16 244 THR A O 1
ATOM 1625 N N . ARG A 1 227 ? 9.375 -8.162 7.340 1.00 5.45 245 ARG A N 1
ATOM 1626 C CA . ARG A 1 227 ? 8.377 -9.181 7.034 1.00 5.24 245 ARG A CA 1
ATOM 1627 C C . ARG A 1 227 ? 9.029 -10.529 6.720 1.00 6.17 245 ARG A C 1
ATOM 1628 O O . ARG A 1 227 ? 8.534 -11.579 7.156 1.00 6.31 245 ARG A O 1
ATOM 1636 N N . SER A 1 228 ? 10.142 -10.520 5.976 1.00 6.56 246 SER A N 1
ATOM 1637 C CA . SER A 1 228 ? 10.850 -11.766 5.681 1.00 6.12 246 SER A CA 1
ATOM 1638 C C . SER A 1 228 ? 11.414 -12.396 6.955 1.00 6.31 246 SER A C 1
ATOM 1639 O O . SER A 1 228 ? 11.256 -13.600 7.193 1.00 6.76 246 SER A O 1
ATOM 1642 N N . LEU A 1 229 ? 12.085 -11.590 7.784 1.00 5.58 247 LEU A N 1
ATOM 1643 C CA . LEU A 1 229 ? 12.663 -12.126 9.006 1.00 5.58 247 LEU A CA 1
ATOM 1644 C C . LEU A 1 229 ? 11.584 -12.642 9.956 1.00 5.95 247 LEU A C 1
ATOM 1645 O O . LEU A 1 229 ? 11.811 -13.624 10.671 1.00 7.29 247 LEU A O 1
ATOM 1650 N N . ALA A 1 230 ? 10.413 -11.994 9.987 1.00 6.08 248 ALA A N 1
ATOM 1651 C CA . ALA A 1 230 ? 9.298 -12.505 10.792 1.00 6.35 248 ALA A CA 1
ATOM 1652 C C . ALA A 1 230 ? 8.913 -13.924 10.377 1.00 6.78 248 ALA A C 1
ATOM 1653 O O . ALA A 1 230 ? 8.613 -14.771 11.229 1.00 7.55 248 ALA A O 1
ATOM 1655 N N . LYS A 1 231 ? 8.915 -14.207 9.071 1.00 7.30 249 LYS A N 1
ATOM 1656 C CA . LYS A 1 231 ? 8.615 -15.563 8.626 1.00 6.79 249 LYS A CA 1
ATOM 1657 C C . LYS A 1 231 ? 9.730 -16.539 9.007 1.00 7.15 249 LYS A C 1
ATOM 1658 O O . LYS A 1 231 ? 9.454 -17.704 9.329 1.00 8.98 249 LYS A O 1
ATOM 1664 N N . GLN A 1 232 ? 10.994 -16.095 8.982 1.00 8.16 250 GLN A N 1
ATOM 1665 C CA . GLN A 1 232 ? 12.091 -16.983 9.383 1.00 10.05 250 GLN A CA 1
ATOM 1666 C C . GLN A 1 232 ? 12.025 -17.305 10.867 1.00 10.78 250 GLN A C 1
ATOM 1667 O O . GLN A 1 232 ? 12.293 -18.444 11.280 1.00 12.54 250 GLN A O 1
ATOM 1673 N N . LEU A 1 233 ? 11.755 -16.289 11.690 1.00 8.99 251 LEU A N 1
ATOM 1674 C CA . LEU A 1 233 ? 11.932 -16.419 13.130 1.00 9.55 251 LEU A CA 1
ATOM 1675 C C . LEU A 1 233 ? 10.654 -16.751 13.883 1.00 10.82 251 LEU A C 1
ATOM 1676 O O . LEU A 1 233 ? 10.735 -17.264 14.998 1.00 10.48 251 LEU A O 1
ATOM 1681 N N . GLY A 1 234 ? 9.485 -16.473 13.314 1.00 12.48 252 GLY A N 1
ATOM 1682 C CA . GLY A 1 234 ? 8.232 -16.875 13.914 1.00 13.91 252 GLY A CA 1
ATOM 1683 C C . GLY A 1 234 ? 8.217 -18.308 14.416 1.00 14.40 252 GLY A C 1
ATOM 1684 O O . GLY A 1 234 ? 7.808 -18.573 15.552 1.00 14.63 252 GLY A O 1
ATOM 1685 N N . PRO A 1 235 ? 8.660 -19.265 13.594 1.00 15.31 253 PRO A N 1
ATOM 1686 C CA . PRO A 1 235 ? 8.674 -20.669 14.048 1.00 16.74 253 PRO A CA 1
ATOM 1687 C C . PRO A 1 235 ? 9.559 -20.922 15.263 1.00 17.26 253 PRO A C 1
ATOM 1688 O O . PRO A 1 235 ? 9.337 -21.903 15.988 1.00 18.91 253 PRO A O 1
ATOM 1692 N N . ARG A 1 236 ? 10.539 -20.054 15.502 1.00 16.65 254 ARG A N 1
ATOM 1693 C CA A ARG A 1 236 ? 11.431 -20.107 16.654 0.57 17.74 254 ARG A CA 1
ATOM 1694 C CA B ARG A 1 236 ? 11.428 -20.117 16.647 0.43 17.93 254 ARG A CA 1
ATOM 1695 C C . ARG A 1 236 ? 10.919 -19.275 17.822 1.00 15.64 254 ARG A C 1
ATOM 1696 O O . ARG A 1 236 ? 11.588 -19.185 18.867 1.00 17.32 254 ARG A O 1
ATOM 1711 N N . GLY A 1 237 ? 9.740 -18.685 17.693 1.00 12.31 255 GLY A N 1
ATOM 1712 C CA . GLY A 1 237 ? 9.142 -17.949 18.781 1.00 11.14 255 GLY A CA 1
ATOM 1713 C C . GLY A 1 237 ? 9.632 -16.535 18.955 1.00 10.58 255 GLY A C 1
ATOM 1714 O O . GLY A 1 237 ? 9.417 -15.956 20.020 1.00 11.39 255 GLY A O 1
ATOM 1715 N N . ILE A 1 238 ? 10.266 -15.949 17.940 1.00 9.34 256 ILE A N 1
ATOM 1716 C CA . ILE A 1 238 ? 10.744 -14.573 17.994 1.00 9.02 256 ILE A CA 1
ATOM 1717 C C . ILE A 1 238 ? 9.886 -13.751 17.052 1.00 8.50 256 ILE A C 1
ATOM 1718 O O . ILE A 1 238 ? 9.739 -14.113 15.881 1.00 10.48 256 ILE A O 1
ATOM 1723 N N . ARG A 1 239 ? 9.334 -12.641 17.550 1.00 7.17 257 ARG A N 1
ATOM 1724 C CA . ARG A 1 239 ? 8.482 -11.778 16.743 1.00 7.14 257 ARG A CA 1
ATOM 1725 C C . ARG A 1 239 ? 9.298 -10.611 16.212 1.00 6.20 257 ARG A C 1
ATOM 1726 O O . ARG A 1 239 ? 10.128 -10.046 16.928 1.00 8.73 257 ARG A O 1
ATOM 1734 N N . VAL A 1 240 ? 9.058 -10.248 14.954 1.00 6.01 258 VAL A N 1
ATOM 1735 C CA . VAL A 1 240 ? 9.775 -9.169 14.272 1.00 5.76 258 VAL A CA 1
ATOM 1736 C C . VAL A 1 240 ? 8.731 -8.234 13.677 1.00 5.56 258 VAL A C 1
ATOM 1737 O O . VAL A 1 240 ? 7.907 -8.669 12.858 1.00 5.76 258 VAL A O 1
ATOM 1741 N N . ASN A 1 241 ? 8.757 -6.959 14.083 1.00 4.52 259 ASN A N 1
ATOM 1742 C CA . ASN A 1 241 ? 7.751 -5.992 13.660 1.00 4.79 259 ASN A CA 1
ATOM 1743 C C . ASN A 1 241 ? 8.433 -4.668 13.356 1.00 5.57 259 ASN A C 1
ATOM 1744 O O . ASN A 1 241 ? 9.589 -4.441 13.730 1.00 5.65 259 ASN A O 1
ATOM 1749 N N . ALA A 1 242 ? 7.691 -3.772 12.700 1.00 5.48 260 ALA A N 1
ATOM 1750 C CA . ALA A 1 242 ? 8.193 -2.442 12.386 1.00 5.72 260 ALA A CA 1
ATOM 1751 C C . ALA A 1 242 ? 7.204 -1.372 12.837 1.00 5.11 260 ALA A C 1
ATOM 1752 O O . ALA A 1 242 ? 5.993 -1.606 12.914 1.00 6.14 260 ALA A O 1
ATOM 1754 N N . VAL A 1 243 ? 7.738 -0.189 13.143 1.00 5.03 261 VAL A N 1
ATOM 1755 C CA . VAL A 1 243 ? 6.945 0.998 13.461 1.00 5.29 261 VAL A CA 1
ATOM 1756 C C . VAL A 1 243 ? 7.195 2.029 12.367 1.00 5.49 261 VAL A C 1
ATOM 1757 O O . VAL A 1 243 ? 8.354 2.298 12.022 1.00 6.05 261 VAL A O 1
ATOM 1761 N N . ALA A 1 244 ? 6.113 2.615 11.826 1.00 5.53 262 ALA A N 1
ATOM 1762 C CA . ALA A 1 244 ? 6.191 3.612 10.751 1.00 5.32 262 ALA A CA 1
ATOM 1763 C C . ALA A 1 244 ? 5.740 4.988 11.248 1.00 5.15 262 ALA A C 1
ATOM 1764 O O . ALA A 1 244 ? 4.558 5.349 11.118 1.00 5.97 262 ALA A O 1
ATOM 1766 N N . PRO A 1 245 ? 6.649 5.811 11.790 1.00 5.01 263 PRO A N 1
ATOM 1767 C CA . PRO A 1 245 ? 6.263 7.163 12.212 1.00 5.16 263 PRO A CA 1
ATOM 1768 C C . PRO A 1 245 ? 5.953 8.044 11.009 1.00 5.71 263 PRO A C 1
ATOM 1769 O O . PRO A 1 245 ? 6.558 7.909 9.937 1.00 5.89 263 PRO A O 1
ATOM 1773 N N . GLY A 1 246 ? 4.991 8.956 11.208 1.00 5.76 264 GLY A N 1
ATOM 1774 C CA . GLY A 1 246 ? 4.894 10.175 10.427 1.00 5.87 264 GLY A CA 1
ATOM 1775 C C . GLY A 1 246 ? 5.849 11.210 11.004 1.00 6.29 264 GLY A C 1
ATOM 1776 O O . GLY A 1 246 ? 6.861 10.855 11.609 1.00 7.02 264 GLY A O 1
ATOM 1777 N N . PRO A 1 247 ? 5.543 12.501 10.857 1.00 6.29 265 PRO A N 1
ATOM 1778 C CA . PRO A 1 247 ? 6.515 13.542 11.246 1.00 5.84 265 PRO A CA 1
ATOM 1779 C C . PRO A 1 247 ? 6.568 13.704 12.759 1.00 6.80 265 PRO A C 1
ATOM 1780 O O . PRO A 1 247 ? 5.538 13.929 13.406 1.00 8.02 265 PRO A O 1
ATOM 1784 N N . TYR A 1 248 ? 7.784 13.596 13.320 1.00 6.41 266 TYR A N 1
ATOM 1785 C CA . TYR A 1 248 ? 8.044 13.834 14.737 1.00 6.90 266 TYR A CA 1
ATOM 1786 C C . TYR A 1 248 ? 9.148 14.864 14.926 1.00 7.10 266 TYR A C 1
ATOM 1787 O O . TYR A 1 248 ? 10.070 14.988 14.115 1.00 7.06 266 TYR A O 1
ATOM 1796 N N . TRP A 1 249 ? 9.058 15.576 16.041 1.00 6.85 267 TRP A N 1
ATOM 1797 C CA . TRP A 1 249 ? 9.974 16.667 16.378 1.00 6.54 267 TRP A CA 1
ATOM 1798 C C . TRP A 1 249 ? 11.255 16.088 16.966 1.00 6.22 267 TRP A C 1
ATOM 1799 O O . TRP A 1 249 ? 11.325 15.801 18.168 1.00 7.08 267 TRP A O 1
ATOM 1810 N N . THR A 1 250 ? 12.269 15.897 16.120 1.00 6.71 268 THR A N 1
ATOM 1811 C CA . THR A 1 250 ? 13.516 15.247 16.495 1.00 6.67 268 THR A CA 1
ATOM 1812 C C . THR A 1 250 ? 14.693 15.891 15.773 1.00 6.31 268 THR A C 1
ATOM 1813 O O . THR A 1 250 ? 14.517 16.541 14.735 1.00 7.32 268 THR A O 1
ATOM 1817 N N . PRO A 1 251 ? 15.919 15.684 16.270 1.00 7.19 269 PRO A N 1
ATOM 1818 C CA . PRO A 1 251 ? 17.076 16.355 15.641 1.00 7.53 269 PRO A CA 1
ATOM 1819 C C . PRO A 1 251 ? 17.392 15.841 14.249 1.00 7.94 269 PRO A C 1
ATOM 1820 O O . PRO A 1 251 ? 18.089 16.533 13.503 1.00 8.88 269 PRO A O 1
ATOM 1824 N N . LEU A 1 252 ? 16.908 14.651 13.887 1.00 8.49 270 LEU A N 1
ATOM 1825 C CA . LEU A 1 252 ? 17.101 14.142 12.535 1.00 8.74 270 LEU A CA 1
ATOM 1826 C C . LEU A 1 252 ? 16.519 15.113 11.522 1.00 9.30 270 LEU A C 1
ATOM 1827 O O . LEU A 1 252 ? 17.068 15.288 10.425 1.00 9.35 270 LEU A O 1
ATOM 1832 N N . GLN A 1 253 ? 15.435 15.796 11.900 1.00 9.23 271 GLN A N 1
ATOM 1833 C CA . GLN A 1 253 ? 14.733 16.662 10.969 1.00 10.72 271 GLN A CA 1
ATOM 1834 C C . GLN A 1 253 ? 15.429 18.008 10.807 1.00 11.17 271 GLN A C 1
ATOM 1835 O O . GLN A 1 253 ? 15.547 18.504 9.682 1.00 13.34 271 GLN A O 1
ATOM 1841 N N . SER A 1 254 ? 15.935 18.597 11.892 1.00 10.07 272 SER A N 1
ATOM 1842 C CA . SER A 1 254 ? 16.567 19.911 11.811 1.00 10.11 272 SER A CA 1
ATOM 1843 C C . SER A 1 254 ? 18.068 19.849 11.548 1.00 8.58 272 SER A C 1
ATOM 1844 O O . SER A 1 254 ? 18.720 20.899 11.474 1.00 10.59 272 SER A O 1
ATOM 1847 N N . SER A 1 255 ? 18.639 18.656 11.391 1.00 8.85 273 SER A N 1
ATOM 1848 C CA . SER A 1 255 ? 20.052 18.523 11.047 1.00 8.55 273 SER A CA 1
ATOM 1849 C C . SER A 1 255 ? 20.250 18.056 9.616 1.00 9.65 273 SER A C 1
ATOM 1850 O O . SER A 1 255 ? 21.265 17.439 9.289 1.00 8.91 273 SER A O 1
ATOM 1853 N N . GLY A 1 256 ? 19.299 18.385 8.752 1.00 10.95 274 GLY A N 1
ATOM 1854 C CA . GLY A 1 256 ? 19.420 18.141 7.332 1.00 11.52 274 GLY A CA 1
ATOM 1855 C C . GLY A 1 256 ? 18.450 17.110 6.805 1.00 10.66 274 GLY A C 1
ATOM 1856 O O . GLY A 1 256 ? 18.405 16.887 5.589 1.00 11.34 274 GLY A O 1
ATOM 1857 N N . GLY A 1 257 ? 17.662 16.474 7.675 1.00 10.19 275 GLY A N 1
ATOM 1858 C CA . GLY A 1 257 ? 16.650 15.551 7.191 1.00 11.30 275 GLY A CA 1
ATOM 1859 C C . GLY A 1 257 ? 15.563 16.230 6.388 1.00 12.69 275 GLY A C 1
ATOM 1860 O O . GLY A 1 257 ? 15.002 15.625 5.468 1.00 12.52 275 GLY A O 1
ATOM 1861 N N . GLN A 1 258 ? 15.243 17.481 6.723 1.00 13.48 276 GLN A N 1
ATOM 1862 C CA . GLN A 1 258 ? 14.291 18.315 6.001 1.00 13.89 276 GLN A CA 1
ATOM 1863 C C . GLN A 1 258 ? 14.945 19.642 5.661 1.00 14.53 276 GLN A C 1
ATOM 1864 O O . GLN A 1 258 ? 15.844 20.089 6.378 1.00 14.96 276 GLN A O 1
ATOM 1870 N N . PRO A 1 259 ? 14.488 20.314 4.608 1.00 14.91 277 PRO A N 1
ATOM 1871 C CA . PRO A 1 259 ? 14.968 21.669 4.353 1.00 16.21 277 PRO A CA 1
ATOM 1872 C C . PRO A 1 259 ? 14.527 22.600 5.465 1.00 16.52 277 PRO A C 1
ATOM 1873 O O . PRO A 1 259 ? 13.510 22.354 6.140 1.00 15.06 277 PRO A O 1
ATOM 1877 N N . PRO A 1 260 ? 15.284 23.672 5.713 1.00 18.43 278 PRO A N 1
ATOM 1878 C CA A PRO A 1 260 ? 14.989 24.550 6.863 0.57 18.69 278 PRO A CA 1
ATOM 1879 C CA B PRO A 1 260 ? 14.975 24.518 6.879 0.43 18.74 278 PRO A CA 1
ATOM 1880 C C . PRO A 1 260 ? 13.598 25.161 6.843 1.00 18.49 278 PRO A C 1
ATOM 1881 O O . PRO A 1 260 ? 12.987 25.345 7.904 1.00 16.40 278 PRO A O 1
ATOM 1888 N N . GLU A 1 261 ? 13.080 25.505 5.664 1.00 20.66 279 GLU A N 1
ATOM 1889 C CA . GLU A 1 261 ? 11.752 26.104 5.609 1.00 22.77 279 GLU A CA 1
ATOM 1890 C C . GLU A 1 261 ? 10.677 25.094 5.989 1.00 21.33 279 GLU A C 1
ATOM 1891 O O . GLU A 1 261 ? 9.631 25.466 6.548 1.00 21.36 279 GLU A O 1
ATOM 1897 N N . THR A 1 262 ? 10.937 23.813 5.731 1.00 19.45 280 THR A N 1
ATOM 1898 C CA . THR A 1 262 ? 10.013 22.763 6.137 1.00 18.68 280 THR A CA 1
ATOM 1899 C C . THR A 1 262 ? 10.022 22.583 7.652 1.00 16.23 280 THR A C 1
ATOM 1900 O O . THR A 1 262 ? 8.971 22.342 8.258 1.00 17.31 280 THR A O 1
ATOM 1904 N N . VAL A 1 263 ? 11.192 22.711 8.284 1.00 14.32 281 VAL A N 1
ATOM 1905 C CA . VAL A 1 263 ? 11.265 22.640 9.742 1.00 14.03 281 VAL A CA 1
ATOM 1906 C C . VAL A 1 263 ? 10.424 23.740 10.384 1.00 14.14 281 VAL A C 1
ATOM 1907 O O . VAL A 1 263 ? 9.686 23.495 11.349 1.00 13.77 281 VAL A O 1
ATOM 1911 N N . VAL A 1 264 ? 10.505 24.963 9.850 1.00 13.61 282 VAL A N 1
ATOM 1912 C CA . VAL A 1 264 ? 9.733 26.082 10.399 1.00 13.66 282 VAL A CA 1
ATOM 1913 C C . VAL A 1 264 ? 8.235 25.777 10.398 1.00 13.58 282 VAL A C 1
ATOM 1914 O O . VAL A 1 264 ? 7.518 26.090 11.357 1.00 13.50 282 VAL A O 1
ATOM 1918 N N . ASN A 1 265 ? 7.733 25.152 9.337 1.00 13.69 283 ASN A N 1
ATOM 1919 C CA A ASN A 1 265 ? 6.297 24.889 9.263 0.38 14.82 283 ASN A CA 1
ATOM 1920 C CA B ASN A 1 265 ? 6.315 24.888 9.143 0.62 14.37 283 ASN A CA 1
ATOM 1921 C C . ASN A 1 265 ? 5.980 23.401 9.271 1.00 13.75 283 ASN A C 1
ATOM 1922 O O . ASN A 1 265 ? 5.015 22.931 8.667 1.00 14.04 283 ASN A O 1
ATOM 1931 N N . TYR A 1 266 ? 6.760 22.661 10.047 1.00 13.19 284 TYR A N 1
ATOM 1932 C CA . TYR A 1 266 ? 6.706 21.204 10.037 1.00 12.58 284 TYR A CA 1
ATOM 1933 C C . TYR A 1 266 ? 5.320 20.673 10.396 1.00 11.24 284 TYR A C 1
ATOM 1934 O O . TYR A 1 266 ? 4.784 20.959 11.476 1.00 11.99 284 TYR A O 1
ATOM 1943 N N . ALA A 1 267 ? 4.742 19.893 9.478 1.00 10.95 285 ALA A N 1
ATOM 1944 C CA . ALA A 1 267 ? 3.450 19.223 9.654 1.00 10.58 285 ALA A CA 1
ATOM 1945 C C . ALA A 1 267 ? 2.284 20.201 9.801 1.00 11.26 285 ALA A C 1
ATOM 1946 O O . ALA A 1 267 ? 1.211 19.814 10.275 1.00 12.25 285 ALA A O 1
ATOM 1948 N N . ALA A 1 268 ? 2.463 21.458 9.374 1.00 11.94 286 ALA A N 1
ATOM 1949 C CA . ALA A 1 268 ? 1.404 22.454 9.538 1.00 13.66 286 ALA A CA 1
ATOM 1950 C C . ALA A 1 268 ? 0.121 22.063 8.816 1.00 15.28 286 ALA A C 1
ATOM 1951 O O . ALA A 1 268 ? -0.973 22.424 9.268 1.00 16.95 286 ALA A O 1
ATOM 1953 N N . GLY A 1 269 ? 0.226 21.340 7.705 1.00 14.43 287 GLY A N 1
ATOM 1954 C CA . GLY A 1 269 ? -0.943 20.976 6.928 1.00 15.32 287 GLY A CA 1
ATOM 1955 C C . GLY A 1 269 ? -1.573 19.650 7.300 1.00 16.03 287 GLY A C 1
ATOM 1956 O O . GLY A 1 269 ? -2.510 19.215 6.624 1.00 17.72 287 GLY A O 1
ATOM 1957 N N . SER A 1 270 ? -1.098 18.994 8.356 1.00 14.18 288 SER A N 1
ATOM 1958 C CA . SER A 1 270 ? -1.598 17.684 8.764 1.00 12.59 288 SER A CA 1
ATOM 1959 C C . SER A 1 270 ? -2.917 17.847 9.512 1.00 12.56 288 SER A C 1
ATOM 1960 O O . SER A 1 270 ? -3.298 18.958 9.879 1.00 13.71 288 SER A O 1
ATOM 1963 N N . PRO A 1 271 ? -3.658 16.754 9.758 1.00 11.76 289 PRO A N 1
ATOM 1964 C CA . PRO A 1 271 ? -4.982 16.930 10.393 1.00 13.05 289 PRO A CA 1
ATOM 1965 C C . PRO A 1 271 ? -4.969 17.627 11.750 1.00 13.45 289 PRO A C 1
ATOM 1966 O O . PRO A 1 271 ? -5.899 18.390 12.038 1.00 15.69 289 PRO A O 1
ATOM 1970 N N . TYR A 1 272 ? -3.973 17.379 12.613 1.00 11.58 290 TYR A N 1
ATOM 1971 C CA . TYR A 1 272 ? -3.878 18.163 13.845 1.00 12.25 290 TYR A CA 1
ATOM 1972 C C . TYR A 1 272 ? -3.184 19.502 13.641 1.00 12.96 290 TYR A C 1
ATOM 1973 O O . TYR A 1 272 ? -3.238 20.352 14.537 1.00 15.26 290 TYR A O 1
ATOM 1982 N N . GLY A 1 273 ? -2.494 19.691 12.522 1.00 11.22 291 GLY A N 1
ATOM 1983 C CA . GLY A 1 273 ? -1.720 20.900 12.308 1.00 11.15 291 GLY A CA 1
ATOM 1984 C C . GLY A 1 273 ? -0.427 20.984 13.091 1.00 9.56 291 GLY A C 1
ATOM 1985 O O . GLY A 1 273 ? 0.105 22.087 13.267 1.00 11.43 291 GLY A O 1
ATOM 1986 N N . ARG A 1 274 ? 0.112 19.856 13.556 1.00 9.09 292 ARG A N 1
ATOM 1987 C CA . ARG A 1 274 ? 1.343 19.863 14.336 1.00 8.69 292 ARG A CA 1
ATOM 1988 C C . ARG A 1 274 ? 2.075 18.554 14.097 1.00 7.99 292 ARG A C 1
ATOM 1989 O O . ARG A 1 274 ? 1.438 17.544 13.760 1.00 8.51 292 ARG A O 1
ATOM 1997 N N . PRO A 1 275 ? 3.399 18.535 14.261 1.00 7.48 293 PRO A N 1
ATOM 1998 C CA . PRO A 1 275 ? 4.132 17.264 14.254 1.00 7.42 293 PRO A CA 1
ATOM 1999 C C . PRO A 1 275 ? 3.901 16.505 15.551 1.00 7.24 293 PRO A C 1
ATOM 2000 O O . PRO A 1 275 ? 3.458 17.057 16.565 1.00 7.51 293 PRO A O 1
ATOM 2004 N N . GLY A 1 276 ? 4.244 15.221 15.526 1.00 6.83 294 GLY A N 1
ATOM 2005 C CA . GLY A 1 276 ? 4.228 14.444 16.754 1.00 6.68 294 GLY A CA 1
ATOM 2006 C C . GLY A 1 276 ? 5.395 14.804 17.658 1.00 6.68 294 GLY A C 1
ATOM 2007 O O . GLY A 1 276 ? 6.439 15.288 17.207 1.00 7.71 294 GLY A O 1
ATOM 2008 N N . GLN A 1 277 ? 5.199 14.586 18.969 1.00 6.81 295 GLN A N 1
ATOM 2009 C CA . GLN A 1 277 ? 6.347 14.564 19.867 1.00 6.34 295 GLN A CA 1
ATOM 2010 C C . GLN A 1 277 ? 6.726 13.115 20.140 1.00 6.91 295 GLN A C 1
ATOM 2011 O O . GLN A 1 277 ? 5.842 12.249 20.188 1.00 7.64 295 GLN A O 1
ATOM 2017 N N . PRO A 1 278 ? 8.023 12.809 20.310 1.00 6.84 296 PRO A N 1
ATOM 2018 C CA . PRO A 1 278 ? 8.429 11.399 20.497 1.00 7.07 296 PRO A CA 1
ATOM 2019 C C . PRO A 1 278 ? 7.678 10.660 21.597 1.00 6.85 296 PRO A C 1
ATOM 2020 O O . PRO A 1 278 ? 7.405 9.461 21.446 1.00 7.42 296 PRO A O 1
ATOM 2024 N N . ALA A 1 279 ? 7.297 11.351 22.680 1.00 6.71 297 ALA A N 1
ATOM 2025 C CA . ALA A 1 279 ? 6.481 10.736 23.727 1.00 6.86 297 ALA A CA 1
ATOM 2026 C C . ALA A 1 279 ? 5.311 9.940 23.156 1.00 6.88 297 ALA A C 1
ATOM 2027 O O . ALA A 1 279 ? 4.971 8.861 23.668 1.00 8.06 297 ALA A O 1
ATOM 2029 N N . GLU A 1 280 ? 4.669 10.469 22.109 1.00 6.84 298 GLU A N 1
ATOM 2030 C CA . GLU A 1 280 ? 3.413 9.901 21.627 1.00 6.43 298 GLU A CA 1
ATOM 2031 C C . GLU A 1 280 ? 3.566 8.535 20.978 1.00 6.09 298 GLU A C 1
ATOM 2032 O O . GLU A 1 280 ? 2.581 7.784 20.921 1.00 7.16 298 GLU A O 1
ATOM 2038 N N . ILE A 1 281 ? 4.761 8.192 20.482 1.00 6.13 299 ILE A N 1
ATOM 2039 C CA . ILE A 1 281 ? 4.948 6.926 19.768 1.00 6.15 299 ILE A CA 1
ATOM 2040 C C . ILE A 1 281 ? 5.500 5.812 20.666 1.00 6.31 299 ILE A C 1
ATOM 2041 O O . ILE A 1 281 ? 5.438 4.627 20.282 1.00 6.62 299 ILE A O 1
ATOM 2046 N N . ALA A 1 282 ? 6.029 6.146 21.845 1.00 6.30 300 ALA A N 1
ATOM 2047 C CA . ALA A 1 282 ? 6.531 5.111 22.744 1.00 6.91 300 ALA A CA 1
ATOM 2048 C C . ALA A 1 282 ? 5.527 3.990 22.996 1.00 7.06 300 ALA A C 1
ATOM 2049 O O . ALA A 1 282 ? 5.957 2.825 23.065 1.00 6.97 300 ALA A O 1
ATOM 2051 N N . PRO A 1 283 ? 4.219 4.252 23.158 1.00 6.63 301 PRO A N 1
ATOM 2052 C CA . PRO A 1 283 ? 3.277 3.141 23.388 1.00 7.16 301 PRO A CA 1
ATOM 2053 C C . PRO A 1 283 ? 3.298 2.058 22.324 1.00 6.76 301 PRO A C 1
ATOM 2054 O O . PRO A 1 283 ? 2.983 0.903 22.640 1.00 7.39 301 PRO A O 1
ATOM 2058 N N . LEU A 1 284 ? 3.638 2.382 21.074 1.00 6.21 302 LEU A N 1
ATOM 2059 C CA . LEU A 1 284 ? 3.689 1.340 20.045 1.00 5.57 302 LEU A CA 1
ATOM 2060 C C . LEU A 1 284 ? 4.812 0.354 20.316 1.00 5.91 302 LEU A C 1
ATOM 2061 O O . LEU A 1 284 ? 4.640 -0.860 20.126 1.00 6.91 302 LEU A O 1
ATOM 2066 N N . TYR A 1 285 ? 5.966 0.865 20.761 1.00 6.25 303 TYR A N 1
ATOM 2067 C CA . TYR A 1 285 ? 7.107 0.004 21.054 1.00 6.50 303 TYR A CA 1
ATOM 2068 C C . TYR A 1 285 ? 6.824 -0.896 22.250 1.00 6.66 303 TYR A C 1
ATOM 2069 O O . TYR A 1 285 ? 7.169 -2.085 22.233 1.00 7.19 303 TYR A O 1
ATOM 2078 N N . VAL A 1 286 ? 6.194 -0.347 23.295 1.00 6.91 304 VAL A N 1
ATOM 2079 C CA . VAL A 1 286 ? 5.818 -1.155 24.457 1.00 6.52 304 VAL A CA 1
ATOM 2080 C C . VAL A 1 286 ? 4.832 -2.242 24.053 1.00 7.76 304 VAL A C 1
ATOM 2081 O O . VAL A 1 286 ? 5.001 -3.417 24.408 1.00 8.30 304 VAL A O 1
ATOM 2085 N N . ALA A 1 287 ? 3.796 -1.871 23.288 1.00 6.85 305 ALA A N 1
ATOM 2086 C CA . ALA A 1 287 ? 2.789 -2.856 22.899 1.00 6.93 305 ALA A CA 1
ATOM 2087 C C . ALA A 1 287 ? 3.394 -3.958 22.034 1.00 7.98 305 ALA A C 1
ATOM 2088 O O . ALA A 1 287 ? 3.095 -5.144 22.227 1.00 9.91 305 ALA A O 1
ATOM 2090 N N . LEU A 1 288 ? 4.262 -3.597 21.082 1.00 7.10 306 LEU A N 1
ATOM 2091 C CA . LEU A 1 288 ? 4.834 -4.637 20.226 1.00 8.05 306 LEU A CA 1
ATOM 2092 C C . LEU A 1 288 ? 5.733 -5.577 21.014 1.00 10.18 306 LEU A C 1
ATOM 2093 O O . LEU A 1 288 ? 5.771 -6.778 20.712 1.00 12.75 306 LEU A O 1
ATOM 2098 N N . ALA A 1 289 ? 6.449 -5.067 22.031 1.00 9.19 307 ALA A N 1
ATOM 2099 C CA . ALA A 1 289 ? 7.378 -5.913 22.771 1.00 9.84 307 ALA A CA 1
ATOM 2100 C C . ALA A 1 289 ? 6.677 -6.789 23.804 1.00 9.62 307 ALA A C 1
ATOM 2101 O O . ALA A 1 289 ? 7.207 -7.848 24.166 1.00 11.57 307 ALA A O 1
ATOM 2103 N N . ALA A 1 290 ? 5.516 -6.366 24.309 1.00 8.28 308 ALA A N 1
ATOM 2104 C CA . ALA A 1 290 ? 4.879 -7.077 25.419 1.00 8.76 308 ALA A CA 1
ATOM 2105 C C . ALA A 1 290 ? 4.556 -8.523 25.052 1.00 8.48 308 ALA A C 1
ATOM 2106 O O . ALA A 1 290 ? 4.110 -8.824 23.939 1.00 9.09 308 ALA A O 1
ATOM 2108 N N . SER A 1 291 ? 4.732 -9.422 26.022 1.00 9.45 309 SER A N 1
ATOM 2109 C CA A SER A 1 291 ? 4.499 -10.844 25.776 0.82 9.45 309 SER A CA 1
ATOM 2110 C CA B SER A 1 291 ? 4.499 -10.844 25.773 0.18 9.56 309 SER A CA 1
ATOM 2111 C C . SER A 1 291 ? 3.052 -11.141 25.387 1.00 9.45 309 SER A C 1
ATOM 2112 O O . SER A 1 291 ? 2.791 -12.120 24.672 1.00 10.62 309 SER A O 1
ATOM 2117 N N . GLU A 1 292 ? 2.099 -10.326 25.849 1.00 9.40 310 GLU A N 1
ATOM 2118 C CA . GLU A 1 292 ? 0.684 -10.590 25.571 1.00 8.92 310 GLU A CA 1
ATOM 2119 C C . GLU A 1 292 ? 0.306 -10.321 24.117 1.00 8.13 310 GLU A C 1
ATOM 2120 O O . GLU A 1 292 ? -0.749 -10.787 23.675 1.00 8.95 310 GLU A O 1
ATOM 2126 N N . THR A 1 293 ? 1.129 -9.578 23.366 1.00 7.98 311 THR A N 1
ATOM 2127 C CA . THR A 1 293 ? 0.802 -9.193 21.983 1.00 7.62 311 THR A CA 1
ATOM 2128 C C . THR A 1 293 ? 1.327 -10.269 21.023 1.00 7.84 311 THR A C 1
ATOM 2129 O O . THR A 1 293 ? 2.087 -10.015 20.078 1.00 7.75 311 THR A O 1
ATOM 2133 N N . SER A 1 294 ? 0.893 -11.512 21.285 1.00 8.26 312 SER A N 1
ATOM 2134 C CA . SER A 1 294 ? 1.635 -12.688 20.843 1.00 7.40 312 SER A CA 1
ATOM 2135 C C . SER A 1 294 ? 1.333 -13.112 19.409 1.00 7.13 312 SER A C 1
ATOM 2136 O O . SER A 1 294 ? 2.027 -14.000 18.897 1.00 8.16 312 SER A O 1
ATOM 2139 N N . TYR A 1 295 ? 0.343 -12.507 18.740 1.00 6.38 313 TYR A N 1
ATOM 2140 C CA . TYR A 1 295 ? 0.058 -12.810 17.337 1.00 6.39 313 TYR A CA 1
ATOM 2141 C C . TYR A 1 295 ? 0.373 -11.627 16.422 1.00 6.30 313 TYR A C 1
ATOM 2142 O O . TYR A 1 295 ? -0.079 -11.599 15.274 1.00 7.58 313 TYR A O 1
ATOM 2151 N N . ALA A 1 296 ? 1.121 -10.637 16.910 1.00 6.77 314 ALA A N 1
ATOM 2152 C CA . ALA A 1 296 ? 1.631 -9.551 16.074 1.00 6.78 314 ALA A CA 1
ATOM 2153 C C . ALA A 1 296 ? 3.038 -9.925 15.624 1.00 5.27 314 ALA A C 1
ATOM 2154 O O . ALA A 1 296 ? 3.980 -9.910 16.427 1.00 6.16 314 ALA A O 1
ATOM 2156 N N . ASN A 1 297 ? 3.179 -10.283 14.349 1.00 5.94 315 ASN A N 1
ATOM 2157 C CA . ASN A 1 297 ? 4.471 -10.716 13.828 1.00 5.91 315 ASN A CA 1
ATOM 2158 C C . ASN A 1 297 ? 4.506 -10.380 12.345 1.00 5.57 315 ASN A C 1
ATOM 2159 O O . ASN A 1 297 ? 3.578 -10.726 11.614 1.00 7.07 315 ASN A O 1
ATOM 2164 N N . GLY A 1 298 ? 5.554 -9.688 11.911 1.00 5.08 316 GLY A N 1
ATOM 2165 C CA . GLY A 1 298 ? 5.634 -9.206 10.544 1.00 5.72 316 GLY A CA 1
ATOM 2166 C C . GLY A 1 298 ? 4.800 -7.984 10.245 1.00 5.54 316 GLY A C 1
ATOM 2167 O O . GLY A 1 298 ? 4.547 -7.708 9.069 1.00 6.78 316 GLY A O 1
ATOM 2168 N N . GLN A 1 299 ? 4.363 -7.238 11.262 1.00 5.20 317 GLN A N 1
ATOM 2169 C CA . GLN A 1 299 ? 3.470 -6.106 11.045 1.00 5.37 317 GLN A CA 1
ATOM 2170 C C . GLN A 1 299 ? 4.251 -4.809 10.905 1.00 5.10 317 GLN A C 1
ATOM 2171 O O . GLN A 1 299 ? 5.381 -4.675 11.381 1.00 6.25 317 GLN A O 1
ATOM 2177 N N . VAL A 1 300 ? 3.611 -3.824 10.276 1.00 5.45 318 VAL A N 1
ATOM 2178 C CA . VAL A 1 300 ? 4.098 -2.445 10.251 1.00 5.22 318 VAL A CA 1
ATOM 2179 C C . VAL A 1 300 ? 2.998 -1.599 10.876 1.00 5.25 318 VAL A C 1
ATOM 2180 O O . VAL A 1 300 ? 1.936 -1.418 10.271 1.00 7.82 318 VAL A O 1
ATOM 2184 N N . TRP A 1 301 ? 3.236 -1.067 12.078 1.00 5.17 319 TRP A N 1
ATOM 2185 C CA . TRP A 1 301 ? 2.235 -0.238 12.754 1.00 4.34 319 TRP A CA 1
ATOM 2186 C C . TRP A 1 301 ? 2.604 1.235 12.591 1.00 4.40 319 TRP A C 1
ATOM 2187 O O . TRP A 1 301 ? 3.662 1.672 13.057 1.00 6.15 319 TRP A O 1
ATOM 2198 N N . GLY A 1 302 ? 1.715 2.019 11.948 1.00 5.82 320 GLY A N 1
ATOM 2199 C CA . GLY A 1 302 ? 1.971 3.438 11.798 1.00 6.03 320 GLY A CA 1
ATOM 2200 C C . GLY A 1 302 ? 1.499 4.298 12.963 1.00 5.10 320 GLY A C 1
ATOM 2201 O O . GLY A 1 302 ? 0.606 3.934 13.736 1.00 6.18 320 GLY A O 1
ATOM 2202 N N . ALA A 1 303 ? 2.129 5.474 13.077 1.00 5.18 321 ALA A N 1
ATOM 2203 C CA . ALA A 1 303 ? 1.645 6.524 13.980 1.00 5.56 321 ALA A CA 1
ATOM 2204 C C . ALA A 1 303 ? 2.013 7.847 13.303 1.00 5.15 321 ALA A C 1
ATOM 2205 O O . ALA A 1 303 ? 3.078 8.436 13.556 1.00 5.98 321 ALA A O 1
ATOM 2207 N N . ASP A 1 304 ? 1.126 8.300 12.410 1.00 5.15 322 ASP A N 1
ATOM 2208 C CA . ASP A 1 304 ? 1.433 9.425 11.531 1.00 5.95 322 ASP A CA 1
ATOM 2209 C C . ASP A 1 304 ? 0.470 10.595 11.689 1.00 6.63 322 ASP A C 1
ATOM 2210 O O . ASP A 1 304 ? 0.457 11.499 10.840 1.00 7.61 322 ASP A O 1
ATOM 2215 N N . GLY A 1 305 ? -0.345 10.595 12.739 1.00 6.90 323 GLY A N 1
ATOM 2216 C CA . GLY A 1 305 ? -1.152 11.762 13.040 1.00 8.13 323 GLY A CA 1
ATOM 2217 C C . GLY A 1 305 ? -2.241 12.046 12.037 1.00 9.21 323 GLY A C 1
ATOM 2218 O O . GLY A 1 305 ? -2.642 13.216 11.881 1.00 12.43 323 GLY A O 1
ATOM 2219 N N . GLY A 1 306 ? -2.709 11.024 11.313 1.00 7.59 324 GLY A N 1
ATOM 2220 C CA . GLY A 1 306 ? -3.810 11.204 10.390 1.00 8.25 324 GLY A CA 1
ATOM 2221 C C . GLY A 1 306 ? -3.435 11.230 8.925 1.00 8.03 324 GLY A C 1
ATOM 2222 O O . GLY A 1 306 ? -4.336 11.306 8.077 1.00 9.13 324 GLY A O 1
ATOM 2223 N N . LEU A 1 307 ? -2.145 11.166 8.588 1.00 7.13 325 LEU A N 1
ATOM 2224 C CA . LEU A 1 307 ? -1.785 10.996 7.188 1.00 7.70 325 LEU A CA 1
ATOM 2225 C C . LEU A 1 307 ? -2.335 9.691 6.647 1.00 7.36 325 LEU A C 1
ATOM 2226 O O . LEU A 1 307 ? -2.701 9.619 5.473 1.00 8.89 325 LEU A O 1
ATOM 2231 N N . GLY A 1 308 ? -2.438 8.665 7.485 1.00 6.83 326 GLY A N 1
ATOM 2232 C CA . GLY A 1 308 ? -3.050 7.425 7.046 1.00 7.67 326 GLY A CA 1
ATOM 2233 C C . GLY A 1 308 ? -2.219 6.650 6.038 1.00 7.87 326 GLY A C 1
ATOM 2234 O O . GLY A 1 308 ? -2.716 6.250 4.976 1.00 8.32 326 GLY A O 1
ATOM 2235 N N . ILE A 1 309 ? -0.960 6.386 6.377 1.00 8.71 327 ILE A N 1
ATOM 2236 C CA . ILE A 1 309 ? -0.058 5.676 5.475 1.00 10.20 327 ILE A CA 1
ATOM 2237 C C . ILE A 1 309 ? -0.007 4.191 5.822 1.00 11.62 327 ILE A C 1
ATOM 2238 O O . ILE A 1 309 ? -0.308 3.340 4.979 1.00 14.88 327 ILE A O 1
ATOM 2243 N N . PHE A 1 310 ? 0.384 3.868 7.047 1.00 10.64 328 PHE A N 1
ATOM 2244 C CA . PHE A 1 310 ? 0.377 2.496 7.540 1.00 11.80 328 PHE A CA 1
ATOM 2245 C C . PHE A 1 310 ? -0.671 2.357 8.623 1.00 15.28 328 PHE A C 1
ATOM 2246 O O . PHE A 1 310 ? -0.433 2.521 9.811 1.00 18.31 328 PHE A O 1
ATOM 2255 N N . GLY B 1 19 ? 7.839 -12.650 32.561 1.00 35.58 37 GLY B N 1
ATOM 2256 C CA . GLY B 1 19 ? 8.793 -13.521 31.906 1.00 33.77 37 GLY B CA 1
ATOM 2257 C C . GLY B 1 19 ? 8.479 -13.770 30.444 1.00 32.01 37 GLY B C 1
ATOM 2258 O O . GLY B 1 19 ? 7.427 -13.372 29.934 1.00 34.38 37 GLY B O 1
ATOM 2259 N N . LEU B 1 20 ? 9.397 -14.441 29.763 1.00 27.15 38 LEU B N 1
ATOM 2260 C CA . LEU B 1 20 ? 9.235 -14.738 28.349 1.00 22.70 38 LEU B CA 1
ATOM 2261 C C . LEU B 1 20 ? 8.408 -15.998 28.157 1.00 21.82 38 LEU B C 1
ATOM 2262 O O . LEU B 1 20 ? 8.542 -16.963 28.910 1.00 22.91 38 LEU B O 1
ATOM 2267 N N . THR B 1 21 ? 7.547 -15.983 27.146 1.00 19.03 39 THR B N 1
ATOM 2268 C CA A THR B 1 21 ? 6.749 -17.145 26.774 0.70 18.17 39 THR B CA 1
ATOM 2269 C CA B THR B 1 21 ? 6.762 -17.150 26.778 0.30 18.09 39 THR B CA 1
ATOM 2270 C C . THR B 1 21 ? 6.876 -17.368 25.279 1.00 16.46 39 THR B C 1
ATOM 2271 O O . THR B 1 21 ? 6.840 -16.410 24.506 1.00 16.68 39 THR B O 1
ATOM 2278 N N . ASN B 1 22 ? 7.018 -18.630 24.875 1.00 15.62 40 ASN B N 1
ATOM 2279 C CA . ASN B 1 22 ? 7.086 -18.953 23.451 1.00 14.81 40 ASN B CA 1
ATOM 2280 C C . ASN B 1 22 ? 5.696 -18.824 22.841 1.00 13.49 40 ASN B C 1
ATOM 2281 O O . ASN B 1 22 ? 4.799 -19.605 23.194 1.00 15.12 40 ASN B O 1
ATOM 2286 N N . PRO B 1 23 ? 5.467 -17.877 21.932 1.00 13.59 41 PRO B N 1
ATOM 2287 C CA . PRO B 1 23 ? 4.128 -17.746 21.338 1.00 14.38 41 PRO B CA 1
ATOM 2288 C C . PRO B 1 23 ? 3.707 -18.940 20.504 1.00 13.78 41 PRO B C 1
ATOM 2289 O O . PRO B 1 23 ? 2.502 -19.146 20.328 1.00 13.87 41 PRO B O 1
ATOM 2293 N N . VAL B 1 24 ? 4.652 -19.730 19.992 1.00 13.33 42 VAL B N 1
ATOM 2294 C CA . VAL B 1 24 ? 4.306 -20.789 19.046 1.00 13.65 42 VAL B CA 1
ATOM 2295 C C . VAL B 1 24 ? 3.303 -21.754 19.660 1.00 14.12 42 VAL B C 1
ATOM 2296 O O . VAL B 1 24 ? 2.270 -22.070 19.054 1.00 15.59 42 VAL B O 1
ATOM 2300 N N . ASP B 1 25 ? 3.586 -22.230 20.877 1.00 15.31 43 ASP B N 1
ATOM 2301 C CA A ASP B 1 25 ? 2.767 -23.270 21.494 0.58 17.11 43 ASP B CA 1
ATOM 2302 C CA B ASP B 1 25 ? 2.825 -23.279 21.543 0.42 16.97 43 ASP B CA 1
ATOM 2303 C C . ASP B 1 25 ? 1.936 -22.744 22.661 1.00 16.03 43 ASP B C 1
ATOM 2304 O O . ASP B 1 25 ? 1.482 -23.523 23.512 1.00 17.14 43 ASP B O 1
ATOM 2313 N N . LEU B 1 26 ? 1.693 -21.438 22.687 1.00 13.78 44 LEU B N 1
ATOM 2314 C CA . LEU B 1 26 ? 0.901 -20.823 23.739 1.00 13.80 44 LEU B CA 1
ATOM 2315 C C . LEU B 1 26 ? -0.577 -21.185 23.632 1.00 12.79 44 LEU B C 1
ATOM 2316 O O . LEU B 1 26 ? -1.290 -21.154 24.644 1.00 14.04 44 LEU B O 1
ATOM 2321 N N . TYR B 1 27 ? -1.033 -21.578 22.450 1.00 11.90 45 TYR B N 1
ATOM 2322 C CA . TYR B 1 27 ? -2.441 -21.817 22.164 1.00 11.07 45 TYR B CA 1
ATOM 2323 C C . TYR B 1 27 ? -2.591 -23.041 21.255 1.00 11.49 45 TYR B C 1
ATOM 2324 O O . TYR B 1 27 ? -1.598 -23.499 20.668 1.00 12.69 45 TYR B O 1
ATOM 2333 N N . PRO B 1 28 ? -3.805 -23.586 21.104 1.00 11.59 46 PRO B N 1
ATOM 2334 C CA . PRO B 1 28 ? -3.979 -24.845 20.358 1.00 12.83 46 PRO B CA 1
ATOM 2335 C C . PRO B 1 28 ? -3.606 -24.749 18.881 1.00 12.16 46 PRO B C 1
ATOM 2336 O O . PRO B 1 28 ? -3.793 -23.721 18.226 1.00 11.34 46 PRO B O 1
ATOM 2340 N N . LYS B 1 29 ? -3.111 -25.868 18.348 1.00 13.62 47 LYS B N 1
ATOM 2341 C CA . LYS B 1 29 ? -2.783 -25.986 16.936 1.00 13.89 47 LYS B CA 1
ATOM 2342 C C . LYS B 1 29 ? -3.659 -27.041 16.267 1.00 13.67 47 LYS B C 1
ATOM 2343 O O . LYS B 1 29 ? -4.142 -27.972 16.923 1.00 14.12 47 LYS B O 1
ATOM 2349 N N . PRO B 1 30 ? -3.889 -26.911 14.965 1.00 13.37 48 PRO B N 1
ATOM 2350 C CA . PRO B 1 30 ? -4.650 -27.929 14.235 1.00 14.38 48 PRO B CA 1
ATOM 2351 C C . PRO B 1 30 ? -3.902 -29.252 14.222 1.00 15.13 48 PRO B C 1
ATOM 2352 O O . PRO B 1 30 ? -2.699 -29.303 14.539 1.00 15.61 48 PRO B O 1
ATOM 2356 N N . PRO B 1 31 ? -4.573 -30.357 13.851 1.00 16.50 49 PRO B N 1
ATOM 2357 C CA . PRO B 1 31 ? -5.968 -30.396 13.385 1.00 16.49 49 PRO B CA 1
ATOM 2358 C C . PRO B 1 31 ? -7.000 -30.241 14.494 1.00 16.64 49 PRO B C 1
ATOM 2359 O O . PRO B 1 31 ? -6.795 -30.718 15.612 1.00 17.69 49 PRO B O 1
ATOM 2363 N N . PHE B 1 32 ? -8.090 -29.557 14.172 1.00 14.86 50 PHE B N 1
ATOM 2364 C CA . PHE B 1 32 ? -9.238 -29.367 15.041 1.00 14.10 50 PHE B CA 1
ATOM 2365 C C . PHE B 1 32 ? -10.356 -30.303 14.615 1.00 14.43 50 PHE B C 1
ATOM 2366 O O . PHE B 1 32 ? -10.401 -30.739 13.461 1.00 15.91 50 PHE B O 1
ATOM 2374 N N . PRO B 1 33 ? -11.268 -30.657 15.524 1.00 14.27 51 PRO B N 1
ATOM 2375 C CA . PRO B 1 33 ? -12.387 -31.534 15.142 1.00 14.43 51 PRO B CA 1
ATOM 2376 C C . PRO B 1 33 ? -13.235 -30.939 14.021 1.00 14.29 51 PRO B C 1
ATOM 2377 O O . PRO B 1 33 ? -13.401 -29.718 13.910 1.00 13.34 51 PRO B O 1
ATOM 2381 N N . HIS B 1 34 ? -13.773 -31.822 13.175 1.00 15.53 52 HIS B N 1
ATOM 2382 C CA . HIS B 1 34 ? -14.760 -31.401 12.186 1.00 15.48 52 HIS B CA 1
ATOM 2383 C C . HIS B 1 34 ? -15.935 -30.770 12.920 1.00 13.82 52 HIS B C 1
ATOM 2384 O O . HIS B 1 34 ? -16.466 -31.358 13.873 1.00 15.38 52 HIS B O 1
ATOM 2391 N N . GLN B 1 35 ? -16.322 -29.556 12.511 1.00 12.32 53 GLN B N 1
ATOM 2392 C CA . GLN B 1 35 ? -17.356 -28.830 13.239 1.00 10.95 53 GLN B CA 1
ATOM 2393 C C . GLN B 1 35 ? -17.976 -27.777 12.337 1.00 10.32 53 GLN B C 1
ATOM 2394 O O . GLN B 1 35 ? -17.272 -27.139 11.543 1.00 11.48 53 GLN B O 1
ATOM 2400 N N . VAL B 1 36 ? -19.286 -27.577 12.496 1.00 9.44 54 VAL B N 1
ATOM 2401 C CA A VAL B 1 36 ? -20.060 -26.621 11.704 0.36 9.17 54 VAL B CA 1
ATOM 2402 C CA B VAL B 1 36 ? -20.002 -26.558 11.750 0.64 8.79 54 VAL B CA 1
ATOM 2403 C C . VAL B 1 36 ? -21.174 -26.095 12.600 1.00 8.52 54 VAL B C 1
ATOM 2404 O O . VAL B 1 36 ? -21.683 -26.830 13.459 1.00 9.63 54 VAL B O 1
ATOM 2411 N N . GLN B 1 37 ? -21.572 -24.836 12.387 1.00 8.05 55 GLN B N 1
ATOM 2412 C CA . GLN B 1 37 ? -22.711 -24.235 13.072 1.00 8.12 55 GLN B CA 1
ATOM 2413 C C . GLN B 1 37 ? -23.465 -23.356 12.082 1.00 8.05 55 GLN B C 1
ATOM 2414 O O . GLN B 1 37 ? -22.907 -22.906 11.074 1.00 9.95 55 GLN B O 1
ATOM 2420 N N . ALA B 1 38 ? -24.735 -23.095 12.381 1.00 8.16 56 ALA B N 1
ATOM 2421 C CA . ALA B 1 38 ? -25.463 -22.066 11.645 1.00 8.53 56 ALA B CA 1
ATOM 2422 C C . ALA B 1 38 ? -24.951 -20.690 12.070 1.00 8.11 56 ALA B C 1
ATOM 2423 O O . ALA B 1 38 ? -24.690 -20.465 13.257 1.00 8.35 56 ALA B O 1
ATOM 2425 N N . PRO B 1 39 ? -24.784 -19.751 11.133 1.00 8.05 57 PRO B N 1
ATOM 2426 C CA . PRO B 1 39 ? -24.317 -18.413 11.520 1.00 8.56 57 PRO B CA 1
ATOM 2427 C C . PRO B 1 39 ? -25.381 -17.672 12.312 1.00 8.66 57 PRO B C 1
ATOM 2428 O O . PRO B 1 39 ? -26.591 -17.899 12.122 1.00 9.66 57 PRO B O 1
ATOM 2432 N N . PRO B 1 40 ? -24.979 -16.774 13.222 1.00 8.10 58 PRO B N 1
ATOM 2433 C CA . PRO B 1 40 ? -23.596 -16.349 13.490 1.00 8.67 58 PRO B CA 1
ATOM 2434 C C . PRO B 1 40 ? -22.767 -17.300 14.385 1.00 8.78 58 PRO B C 1
ATOM 2435 O O . PRO B 1 40 ? -21.568 -17.067 14.582 1.00 8.65 58 PRO B O 1
ATOM 2439 N N . GLY B 1 41 ? -23.387 -18.357 14.913 1.00 9.25 59 GLY B N 1
ATOM 2440 C CA . GLY B 1 41 ? -22.678 -19.340 15.707 1.00 9.64 59 GLY B CA 1
ATOM 2441 C C . GLY B 1 41 ? -22.502 -18.908 17.149 1.00 9.81 59 GLY B C 1
ATOM 2442 O O . GLY B 1 41 ? -22.770 -17.765 17.530 1.00 11.54 59 GLY B O 1
ATOM 2443 N N . LEU B 1 42 ? -22.011 -19.853 17.967 1.00 9.14 60 LEU B N 1
ATOM 2444 C CA . LEU B 1 42 ? -21.727 -19.641 19.383 1.00 8.97 60 LEU B CA 1
ATOM 2445 C C . LEU B 1 42 ? -20.293 -20.049 19.684 1.00 9.06 60 LEU B C 1
ATOM 2446 O O . LEU B 1 42 ? -19.845 -21.124 19.271 1.00 9.62 60 LEU B O 1
ATOM 2451 N N . ALA B 1 43 ? -19.580 -19.213 20.446 1.00 9.31 61 ALA B N 1
ATOM 2452 C CA . ALA B 1 43 ? -18.234 -19.594 20.861 1.00 9.66 61 ALA B CA 1
ATOM 2453 C C . ALA B 1 43 ? -18.255 -20.849 21.718 1.00 10.51 61 ALA B C 1
ATOM 2454 O O . ALA B 1 43 ? -17.330 -21.667 21.647 1.00 10.94 61 ALA B O 1
ATOM 2456 N N . SER B 1 44 ? -19.311 -21.027 22.522 1.00 10.69 62 SER B N 1
ATOM 2457 C CA . SER B 1 44 ? -19.373 -22.153 23.450 1.00 11.37 62 SER B CA 1
ATOM 2458 C C . SER B 1 44 ? -19.468 -23.500 22.737 1.00 11.83 62 SER B C 1
ATOM 2459 O O . SER B 1 44 ? -19.221 -24.536 23.368 1.00 14.15 62 SER B O 1
ATOM 2462 N N . ARG B 1 45 ? -19.831 -23.518 21.454 1.00 11.53 63 ARG B N 1
ATOM 2463 C CA . ARG B 1 45 ? -19.938 -24.764 20.701 1.00 11.67 63 ARG B CA 1
ATOM 2464 C C . ARG B 1 45 ? -18.700 -25.076 19.879 1.00 11.87 63 ARG B C 1
ATOM 2465 O O . ARG B 1 45 ? -18.649 -26.126 19.234 1.00 12.62 63 ARG B O 1
ATOM 2473 N N . MET B 1 46 ? -17.688 -24.216 19.908 1.00 10.79 64 MET B N 1
ATOM 2474 C CA . MET B 1 46 ? -16.468 -24.517 19.176 1.00 10.95 64 MET B CA 1
ATOM 2475 C C . MET B 1 46 ? -15.608 -25.506 19.945 1.00 11.06 64 MET B C 1
ATOM 2476 O O . MET B 1 46 ? -15.672 -25.595 21.173 1.00 12.03 64 MET B O 1
ATOM 2481 N N . GLN B 1 47 ? -14.789 -26.246 19.206 1.00 10.52 65 GLN B N 1
ATOM 2482 C CA . GLN B 1 47 ? -13.920 -27.266 19.791 1.00 12.02 65 GLN B CA 1
ATOM 2483 C C . GLN B 1 47 ? -12.508 -27.053 19.270 1.00 11.47 65 GLN B C 1
ATOM 2484 O O . GLN B 1 47 ? -12.238 -27.337 18.083 1.00 11.43 65 GLN B O 1
ATOM 2490 N N . PRO B 1 48 ? -11.580 -26.545 20.088 1.00 12.34 66 PRO B N 1
ATOM 2491 C CA . PRO B 1 48 ? -11.769 -26.224 21.506 1.00 12.57 66 PRO B CA 1
ATOM 2492 C C . PRO B 1 48 ? -12.494 -24.902 21.697 1.00 11.84 66 PRO B C 1
ATOM 2493 O O . PRO B 1 48 ? -12.661 -24.139 20.741 1.00 11.56 66 PRO B O 1
ATOM 2497 N N . ARG B 1 49 ? -12.944 -24.637 22.915 1.00 13.06 67 ARG B N 1
ATOM 2498 C CA A ARG B 1 49 ? -13.550 -23.353 23.233 0.59 14.13 67 ARG B CA 1
ATOM 2499 C CA B ARG B 1 49 ? -13.558 -23.351 23.167 0.41 13.76 67 ARG B CA 1
ATOM 2500 C C . ARG B 1 49 ? -12.507 -22.250 23.048 1.00 12.96 67 ARG B C 1
ATOM 2501 O O . ARG B 1 49 ? -11.358 -22.415 23.471 1.00 13.95 67 ARG B O 1
ATOM 2516 N N . PRO B 1 50 ? -12.850 -21.130 22.427 1.00 10.95 68 PRO B N 1
ATOM 2517 C CA . PRO B 1 50 ? -11.838 -20.082 22.224 1.00 9.86 68 PRO B CA 1
ATOM 2518 C C . PRO B 1 50 ? -11.447 -19.424 23.536 1.00 10.11 68 PRO B C 1
ATOM 2519 O O . PRO B 1 50 ? -12.213 -19.374 24.505 1.00 10.74 68 PRO B O 1
ATOM 2523 N N . ASP B 1 51 ? -10.247 -18.864 23.534 1.00 8.50 69 ASP B N 1
ATOM 2524 C CA . ASP B 1 51 ? -9.735 -18.107 24.672 1.00 7.82 69 ASP B CA 1
ATOM 2525 C C . ASP B 1 51 ? -9.855 -16.627 24.315 1.00 6.53 69 ASP B C 1
ATOM 2526 O O . ASP B 1 51 ? -9.163 -16.139 23.410 1.00 7.33 69 ASP B O 1
ATOM 2531 N N . HIS B 1 52 ? -10.755 -15.922 25.007 1.00 7.24 70 HIS B N 1
ATOM 2532 C CA . HIS B 1 52 ? -10.949 -14.489 24.830 1.00 7.64 70 HIS B CA 1
ATOM 2533 C C . HIS B 1 52 ? -10.243 -13.675 25.918 1.00 7.72 70 HIS B C 1
ATOM 2534 O O . HIS B 1 52 ? -10.508 -12.470 26.046 1.00 9.05 70 HIS B O 1
ATOM 2541 N N . GLY B 1 53 ? -9.377 -14.308 26.721 1.00 7.51 71 GLY B N 1
ATOM 2542 C CA . GLY B 1 53 ? -8.709 -13.635 27.818 1.00 8.86 71 GLY B CA 1
ATOM 2543 C C . GLY B 1 53 ? -9.448 -13.688 29.132 1.00 8.92 71 GLY B C 1
ATOM 2544 O O . GLY B 1 53 ? -9.086 -12.943 30.057 1.00 9.90 71 GLY B O 1
ATOM 2545 N N . GLU B 1 54 ? -10.465 -14.554 29.248 1.00 9.60 72 GLU B N 1
ATOM 2546 C CA . GLU B 1 54 ? -11.272 -14.631 30.464 1.00 10.26 72 GLU B CA 1
ATOM 2547 C C . GLU B 1 54 ? -10.410 -14.830 31.699 1.00 11.07 72 GLU B C 1
ATOM 2548 O O . GLU B 1 54 ? -10.693 -14.262 32.757 1.00 12.51 72 GLU B O 1
ATOM 2554 N N . GLN B 1 55 ? -9.364 -15.650 31.596 1.00 11.84 73 GLN B N 1
ATOM 2555 C CA . GLN B 1 55 ? -8.466 -15.842 32.728 1.00 13.39 73 GLN B CA 1
ATOM 2556 C C . GLN B 1 55 ? -7.190 -15.033 32.622 1.00 12.34 73 GLN B C 1
ATOM 2557 O O . GLN B 1 55 ? -6.667 -14.591 33.648 1.00 14.99 73 GLN B O 1
ATOM 2563 N N . SER B 1 56 ? -6.679 -14.801 31.412 1.00 11.68 74 SER B N 1
ATOM 2564 C CA . SER B 1 56 ? -5.330 -14.267 31.302 1.00 11.65 74 SER B CA 1
ATOM 2565 C C . SER B 1 56 ? -5.244 -12.749 31.313 1.00 10.92 74 SER B C 1
ATOM 2566 O O . SER B 1 56 ? -4.184 -12.217 31.660 1.00 12.56 74 SER B O 1
ATOM 2569 N N . TYR B 1 57 ? -6.284 -12.024 30.899 1.00 10.20 75 TYR B N 1
ATOM 2570 C CA . TYR B 1 57 ? -6.123 -10.582 30.722 1.00 10.26 75 TYR B CA 1
ATOM 2571 C C . TYR B 1 57 ? -6.185 -9.875 32.072 1.00 11.23 75 TYR B C 1
ATOM 2572 O O . TYR B 1 57 ? -7.200 -9.946 32.765 1.00 12.19 75 TYR B O 1
ATOM 2581 N N . ARG B 1 58 ? -5.114 -9.169 32.435 1.00 12.12 76 ARG B N 1
ATOM 2582 C CA . ARG B 1 58 ? -5.066 -8.403 33.674 1.00 13.79 76 ARG B CA 1
ATOM 2583 C C . ARG B 1 58 ? -4.976 -6.922 33.328 1.00 13.03 76 ARG B C 1
ATOM 2584 O O . ARG B 1 58 ? -4.045 -6.495 32.635 1.00 15.25 76 ARG B O 1
ATOM 2586 N N . GLY B 1 59 ? -5.943 -6.150 33.809 1.00 11.67 77 GLY B N 1
ATOM 2587 C CA . GLY B 1 59 ? -5.944 -4.726 33.581 1.00 11.44 77 GLY B CA 1
ATOM 2588 C C . GLY B 1 59 ? -4.941 -3.982 34.452 1.00 11.97 77 GLY B C 1
ATOM 2589 O O . GLY B 1 59 ? -4.470 -4.459 35.486 1.00 13.73 77 GLY B O 1
ATOM 2590 N N . ARG B 1 60 ? -4.619 -2.767 34.009 1.00 11.31 78 ARG B N 1
ATOM 2591 C CA . ARG B 1 60 ? -3.639 -1.914 34.670 1.00 13.73 78 ARG B CA 1
ATOM 2592 C C . ARG B 1 60 ? -4.082 -0.454 34.645 1.00 12.11 78 ARG B C 1
ATOM 2593 O O . ARG B 1 60 ? -3.242 0.451 34.563 1.00 12.46 78 ARG B O 1
ATOM 2601 N N . GLY B 1 61 ? -5.390 -0.207 34.682 1.00 10.77 79 GLY B N 1
ATOM 2602 C CA . GLY B 1 61 ? -5.905 1.153 34.769 1.00 10.46 79 GLY B CA 1
ATOM 2603 C C . GLY B 1 61 ? -5.661 2.009 33.549 1.00 9.43 79 GLY B C 1
ATOM 2604 O O . GLY B 1 61 ? -5.462 3.220 33.686 1.00 11.27 79 GLY B O 1
ATOM 2605 N N . ARG B 1 62 ? -5.685 1.419 32.350 1.00 8.48 80 ARG B N 1
ATOM 2606 C CA . ARG B 1 62 ? -5.321 2.154 31.149 1.00 9.05 80 ARG B CA 1
ATOM 2607 C C . ARG B 1 62 ? -6.476 2.916 30.511 1.00 9.15 80 ARG B C 1
ATOM 2608 O O . ARG B 1 62 ? -6.224 3.748 29.633 1.00 10.19 80 ARG B O 1
ATOM 2616 N N . LEU B 1 63 ? -7.721 2.644 30.913 1.00 8.73 81 LEU B N 1
ATOM 2617 C CA . LEU B 1 63 ? -8.912 3.230 30.285 1.00 8.21 81 LEU B CA 1
ATOM 2618 C C . LEU B 1 63 ? -9.970 3.577 31.333 1.00 9.00 81 LEU B C 1
ATOM 2619 O O . LEU B 1 63 ? -11.174 3.406 31.105 1.00 9.58 81 LEU B O 1
ATOM 2624 N N . VAL B 1 64 ? -9.538 4.095 32.489 1.00 10.17 82 VAL B N 1
ATOM 2625 C CA . VAL B 1 64 ? -10.462 4.275 33.611 1.00 10.74 82 VAL B CA 1
ATOM 2626 C C . VAL B 1 64 ? -11.548 5.288 33.270 1.00 11.68 82 VAL B C 1
ATOM 2627 O O . VAL B 1 64 ? -11.264 6.426 32.876 1.00 12.70 82 VAL B O 1
ATOM 2631 N N . GLY B 1 65 ? -12.804 4.885 33.458 1.00 11.08 83 GLY B N 1
ATOM 2632 C CA . GLY B 1 65 ? -13.929 5.770 33.233 1.00 11.24 83 GLY B CA 1
ATOM 2633 C C . GLY B 1 65 ? -14.312 5.978 31.785 1.00 10.52 83 GLY B C 1
ATOM 2634 O O . GLY B 1 65 ? -15.230 6.765 31.517 1.00 11.37 83 GLY B O 1
ATOM 2635 N N . ARG B 1 66 ? -13.651 5.304 30.842 1.00 9.53 84 ARG B N 1
ATOM 2636 C CA . ARG B 1 66 ? -14.058 5.431 29.448 1.00 8.69 84 ARG B CA 1
ATOM 2637 C C . ARG B 1 66 ? -15.418 4.763 29.235 1.00 9.28 84 ARG B C 1
ATOM 2638 O O . ARG B 1 66 ? -15.890 3.968 30.054 1.00 10.12 84 ARG B O 1
ATOM 2646 N N . LYS B 1 67 ? -16.079 5.139 28.138 1.00 8.78 85 LYS B N 1
ATOM 2647 C CA . LYS B 1 67 ? -17.454 4.726 27.851 1.00 8.52 85 LYS B CA 1
ATOM 2648 C C . LYS B 1 67 ? -17.465 4.116 26.454 1.00 8.10 85 LYS B C 1
ATOM 2649 O O . LYS B 1 67 ? -17.283 4.834 25.461 1.00 8.95 85 LYS B O 1
ATOM 2655 N N . THR B 1 68 ? -17.687 2.794 26.364 1.00 7.71 86 THR B N 1
ATOM 2656 C CA A THR B 1 68 ? -17.400 2.085 25.127 0.36 7.46 86 THR B CA 1
ATOM 2657 C CA B THR B 1 68 ? -17.383 2.025 25.158 0.64 7.94 86 THR B CA 1
ATOM 2658 C C . THR B 1 68 ? -18.632 1.374 24.583 1.00 7.07 86 THR B C 1
ATOM 2659 O O . THR B 1 68 ? -19.484 0.890 25.335 1.00 8.60 86 THR B O 1
ATOM 2666 N N . LEU B 1 69 ? -18.708 1.310 23.249 1.00 7.23 87 LEU B N 1
ATOM 2667 C CA . LEU B 1 69 ? -19.689 0.491 22.534 1.00 7.02 87 LEU B CA 1
ATOM 2668 C C . LEU B 1 69 ? -18.927 -0.416 21.578 1.00 6.88 87 LEU B C 1
ATOM 2669 O O . LEU B 1 69 ? -18.174 0.079 20.731 1.00 7.99 87 LEU B O 1
ATOM 2674 N N . VAL B 1 70 ? -19.115 -1.733 21.711 1.00 7.34 88 VAL B N 1
ATOM 2675 C CA . VAL B 1 70 ? -18.459 -2.725 20.855 1.00 7.25 88 VAL B CA 1
ATOM 2676 C C . VAL B 1 70 ? -19.538 -3.534 20.146 1.00 7.31 88 VAL B C 1
ATOM 2677 O O . VAL B 1 70 ? -20.298 -4.264 20.804 1.00 8.10 88 VAL B O 1
ATOM 2681 N N . THR B 1 71 ? -19.593 -3.444 18.812 1.00 6.80 89 THR B N 1
ATOM 2682 C CA . THR B 1 71 ? -20.517 -4.321 18.089 1.00 6.67 89 THR B CA 1
ATOM 2683 C C . THR B 1 71 ? -19.897 -5.710 17.924 1.00 6.76 89 THR B C 1
ATOM 2684 O O . THR B 1 71 ? -18.673 -5.860 17.833 1.00 7.74 89 THR B O 1
ATOM 2688 N N . GLY B 1 72 ? -20.746 -6.739 17.939 1.00 6.74 90 GLY B N 1
ATOM 2689 C CA . GLY B 1 72 ? -20.197 -8.097 17.985 1.00 7.66 90 GLY B CA 1
ATOM 2690 C C . GLY B 1 72 ? -19.354 -8.354 19.221 1.00 6.80 90 GLY B C 1
ATOM 2691 O O . GLY B 1 72 ? -18.314 -9.021 19.134 1.00 8.01 90 GLY B O 1
ATOM 2692 N N . GLY B 1 73 ? -19.792 -7.857 20.388 1.00 6.65 91 GLY B N 1
ATOM 2693 C CA . GLY B 1 73 ? -19.045 -8.013 21.627 1.00 7.25 91 GLY B CA 1
ATOM 2694 C C . GLY B 1 73 ? -19.329 -9.279 22.409 1.00 6.96 91 GLY B C 1
ATOM 2695 O O . GLY B 1 73 ? -18.764 -9.475 23.495 1.00 7.85 91 GLY B O 1
ATOM 2696 N N . ASP B 1 74 ? -20.166 -10.158 21.861 1.00 7.28 92 ASP B N 1
ATOM 2697 C CA . ASP B 1 74 ? -20.603 -11.386 22.526 1.00 7.17 92 ASP B CA 1
ATOM 2698 C C . ASP B 1 74 ? -19.591 -12.522 22.395 1.00 7.45 92 ASP B C 1
ATOM 2699 O O . ASP B 1 74 ? -19.602 -13.454 23.221 1.00 7.93 92 ASP B O 1
ATOM 2704 N N . SER B 1 75 ? -18.765 -12.494 21.345 1.00 7.00 93 SER B N 1
ATOM 2705 C CA . SER B 1 75 ? -17.898 -13.614 20.994 1.00 6.66 93 SER B CA 1
ATOM 2706 C C . SER B 1 75 ? -16.683 -13.074 20.253 1.00 7.30 93 SER B C 1
ATOM 2707 O O . SER B 1 75 ? -16.649 -11.910 19.844 1.00 7.28 93 SER B O 1
ATOM 2710 N N . GLY B 1 76 ? -15.670 -13.927 20.107 1.00 6.56 94 GLY B N 1
ATOM 2711 C CA . GLY B 1 76 ? -14.554 -13.621 19.222 1.00 6.39 94 GLY B CA 1
ATOM 2712 C C . GLY B 1 76 ? -13.742 -12.401 19.625 1.00 6.59 94 GLY B C 1
ATOM 2713 O O . GLY B 1 76 ? -13.531 -12.097 20.810 1.00 7.11 94 GLY B O 1
ATOM 2714 N N . ILE B 1 77 ? -13.269 -11.688 18.598 1.00 5.96 95 ILE B N 1
ATOM 2715 C CA . ILE B 1 77 ? -12.383 -10.543 18.801 1.00 5.81 95 ILE B CA 1
ATOM 2716 C C . ILE B 1 77 ? -13.087 -9.459 19.604 1.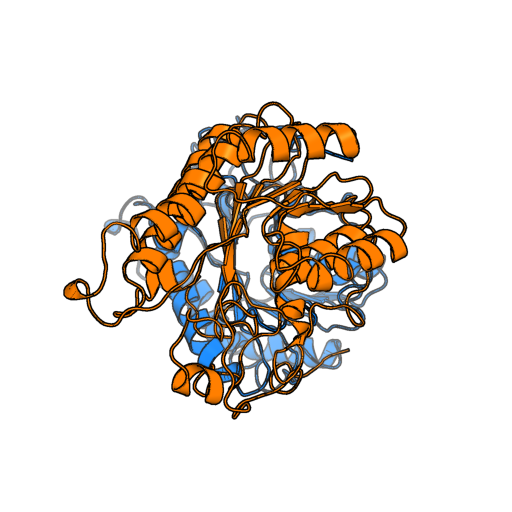00 6.59 95 ILE B C 1
ATOM 2717 O O . ILE B 1 77 ? -12.485 -8.828 20.486 1.00 6.66 95 ILE B O 1
ATOM 2722 N N . GLY B 1 78 ? -14.366 -9.211 19.308 1.00 6.65 96 GLY B N 1
ATOM 2723 C CA . GLY B 1 78 ? -15.100 -8.193 20.044 1.00 6.52 96 GLY B CA 1
ATOM 2724 C C . GLY B 1 78 ? -15.231 -8.520 21.523 1.00 7.07 96 GLY B C 1
ATOM 2725 O O . GLY B 1 78 ? -15.134 -7.629 22.376 1.00 7.39 96 GLY B O 1
ATOM 2726 N N . ARG B 1 79 ? -15.465 -9.800 21.845 1.00 7.02 97 ARG B N 1
ATOM 2727 C CA . ARG B 1 79 ? -15.524 -10.226 23.241 1.00 7.05 97 ARG B CA 1
ATOM 2728 C C . ARG B 1 79 ? -14.183 -10.017 23.939 1.00 6.71 97 ARG B C 1
ATOM 2729 O O . ARG B 1 79 ? -14.134 -9.540 25.084 1.00 7.31 97 ARG B O 1
ATOM 2737 N N . ALA B 1 80 ? -13.083 -10.373 23.270 1.00 6.93 98 ALA B N 1
ATOM 2738 C CA . ALA B 1 80 ? -11.763 -10.139 23.856 1.00 6.28 98 ALA B CA 1
ATOM 2739 C C . ALA B 1 80 ? -11.521 -8.652 24.104 1.00 6.47 98 ALA B C 1
ATOM 2740 O O . ALA B 1 80 ? -11.017 -8.263 25.165 1.00 7.05 98 ALA B O 1
ATOM 2742 N N . ALA B 1 81 ? -11.909 -7.798 23.158 1.00 6.83 99 ALA B N 1
ATOM 2743 C CA . ALA B 1 81 ? -11.781 -6.356 23.381 1.00 7.07 99 ALA B CA 1
ATOM 2744 C C . ALA B 1 81 ? -12.664 -5.885 24.538 1.00 6.77 99 ALA B C 1
ATOM 2745 O O . ALA B 1 81 ? -12.221 -5.096 25.377 1.00 7.49 99 ALA B O 1
ATOM 2747 N N . ALA B 1 82 ? -13.915 -6.359 24.603 1.00 7.28 100 ALA B N 1
ATOM 2748 C CA . ALA B 1 82 ? -14.819 -5.934 25.673 1.00 7.15 100 ALA B CA 1
ATOM 2749 C C . ALA B 1 82 ? -14.280 -6.318 27.051 1.00 7.49 100 ALA B C 1
ATOM 2750 O O . ALA B 1 82 ? -14.335 -5.516 27.999 1.00 8.22 100 ALA B O 1
ATOM 2752 N N . ILE B 1 83 ? -13.777 -7.551 27.188 1.00 8.29 101 ILE B N 1
ATOM 2753 C CA . ILE B 1 83 ? -13.204 -7.998 28.461 1.00 8.40 101 ILE B CA 1
ATOM 2754 C C . ILE B 1 83 ? -12.024 -7.112 28.841 1.00 7.94 101 ILE B C 1
ATOM 2755 O O . ILE B 1 83 ? -11.910 -6.650 29.988 1.00 8.54 101 ILE B O 1
ATOM 2760 N N . ALA B 1 84 ? -11.124 -6.866 27.883 1.00 7.42 102 ALA B N 1
ATOM 2761 C CA . ALA B 1 84 ? -9.942 -6.056 28.169 1.00 6.67 102 ALA B CA 1
ATOM 2762 C C . ALA B 1 84 ? -10.326 -4.627 28.543 1.00 7.04 102 ALA B C 1
ATOM 2763 O O . ALA B 1 84 ? -9.786 -4.063 29.507 1.00 7.87 102 ALA B O 1
ATOM 2765 N N . PHE B 1 85 ? -11.239 -4.010 27.779 1.00 7.93 103 PHE B N 1
ATOM 2766 C CA . PHE B 1 85 ? -11.671 -2.644 28.092 1.00 7.61 103 PHE B CA 1
ATOM 2767 C C . PHE B 1 85 ? -12.202 -2.564 29.518 1.00 7.78 103 PHE B C 1
ATOM 2768 O O . PHE B 1 85 ? -11.848 -1.650 30.272 1.00 8.00 103 PHE B O 1
ATOM 2776 N N . ALA B 1 86 ? -13.061 -3.512 29.904 1.00 8.17 104 ALA B N 1
ATOM 2777 C CA . ALA B 1 86 ? -13.637 -3.477 31.247 1.00 7.99 104 ALA B CA 1
ATOM 2778 C C . ALA B 1 86 ? -12.556 -3.626 32.305 1.00 8.26 104 ALA B C 1
ATOM 2779 O O . ALA B 1 86 ? -12.559 -2.906 33.312 1.00 9.12 104 ALA B O 1
ATOM 2781 N N . ARG B 1 87 ? -11.602 -4.531 32.076 1.00 7.92 105 ARG B N 1
ATOM 2782 C CA . ARG B 1 87 ? -10.531 -4.742 33.037 1.00 8.38 105 ARG B CA 1
ATOM 2783 C C . ARG B 1 87 ? -9.588 -3.557 33.121 1.00 8.81 105 ARG B C 1
ATOM 2784 O O . ARG B 1 87 ? -8.918 -3.393 34.143 1.00 9.70 105 ARG B O 1
ATOM 2792 N N . GLU B 1 88 ? -9.516 -2.743 32.069 1.00 7.83 106 GLU B N 1
ATOM 2793 C CA . GLU B 1 88 ? -8.762 -1.498 32.104 1.00 7.67 106 GLU B CA 1
ATOM 2794 C C . GLU B 1 88 ? -9.557 -0.342 32.699 1.00 8.27 106 GLU B C 1
ATOM 2795 O O . GLU B 1 88 ? -9.038 0.783 32.739 1.00 8.91 106 GLU B O 1
ATOM 2801 N N . GLY B 1 89 ? -10.781 -0.595 33.170 1.00 8.80 107 GLY B N 1
ATOM 2802 C CA . GLY B 1 89 ? -11.569 0.401 33.872 1.00 8.58 107 GLY B CA 1
ATOM 2803 C C . GLY B 1 89 ? -12.661 1.089 33.078 1.00 8.80 107 GLY B C 1
ATOM 2804 O O . GLY B 1 89 ? -13.242 2.062 33.585 1.00 9.68 107 GLY B O 1
ATOM 2805 N N . ALA B 1 90 ? -12.973 0.615 31.867 1.00 8.62 108 ALA B N 1
ATOM 2806 C CA . ALA B 1 90 ? -13.999 1.220 31.026 1.00 8.47 108 ALA B CA 1
ATOM 2807 C C . ALA B 1 90 ? -15.349 0.531 31.208 1.00 9.01 108 ALA B C 1
ATOM 2808 O O . ALA B 1 90 ? -15.430 -0.679 31.410 1.00 10.64 108 ALA B O 1
ATOM 2810 N N . ASP B 1 91 ? -16.414 1.315 31.094 1.00 8.65 109 ASP B N 1
ATOM 2811 C CA . ASP B 1 91 ? -17.751 0.745 30.977 1.00 8.78 109 ASP B CA 1
ATOM 2812 C C . ASP B 1 91 ? -18.001 0.332 29.526 1.00 9.42 109 ASP B C 1
ATOM 2813 O O . ASP B 1 91 ? -17.509 0.976 28.592 1.00 9.77 109 ASP B O 1
ATOM 2818 N N . VAL B 1 92 ? -18.759 -0.756 29.335 1.00 8.24 110 VAL B N 1
ATOM 2819 C CA . VAL B 1 92 ? -18.846 -1.399 28.020 1.00 8.65 110 VAL B CA 1
ATOM 2820 C C . VAL B 1 92 ? -20.286 -1.774 27.685 1.00 8.18 110 VAL B C 1
ATOM 2821 O O . VAL B 1 92 ? -20.891 -2.602 28.378 1.00 9.05 110 VAL B O 1
ATOM 2825 N N . ALA B 1 93 ? -20.814 -1.213 26.594 1.00 7.93 111 ALA B N 1
ATOM 2826 C CA . ALA B 1 93 ? -22.032 -1.709 25.954 1.00 7.94 111 ALA B CA 1
ATOM 2827 C C . ALA B 1 93 ? -21.643 -2.631 24.805 1.00 7.70 111 ALA B C 1
ATOM 2828 O O . ALA B 1 93 ? -20.712 -2.328 24.046 1.00 8.99 111 ALA B O 1
ATOM 2830 N N . ILE B 1 94 ? -22.358 -3.754 24.664 1.00 7.61 112 ILE B N 1
ATOM 2831 C CA . ILE B 1 94 ? -22.090 -4.689 23.575 1.00 7.59 112 ILE B CA 1
ATOM 2832 C C . ILE B 1 94 ? -23.324 -4.862 22.696 1.00 7.85 112 ILE B C 1
ATOM 2833 O O . ILE B 1 94 ? -24.449 -5.019 23.192 1.00 9.21 112 ILE B O 1
ATOM 2838 N N . GLY B 1 95 ? -23.096 -4.861 21.377 1.00 7.06 113 GLY B N 1
ATOM 2839 C CA . GLY B 1 95 ? -24.079 -5.311 20.424 1.00 7.15 113 GLY B CA 1
ATOM 2840 C C . GLY B 1 95 ? -23.834 -6.763 20.050 1.00 7.63 113 GLY B C 1
ATOM 2841 O O . GLY B 1 95 ? -22.718 -7.274 20.160 1.00 8.01 113 GLY B O 1
ATOM 2842 N N . TYR B 1 96 ? -24.904 -7.420 19.611 1.00 7.63 114 TYR B N 1
ATOM 2843 C CA . TYR B 1 96 ? -24.874 -8.816 19.182 1.00 8.17 114 TYR B CA 1
ATOM 2844 C C . TYR B 1 96 ? -26.248 -9.136 18.608 1.00 8.18 114 TYR B C 1
ATOM 2845 O O . TYR B 1 96 ? -27.155 -8.305 18.643 1.00 8.58 114 TYR B O 1
ATOM 2854 N N . LEU B 1 97 ? -26.384 -10.359 18.036 1.00 9.17 115 LEU B N 1
ATOM 2855 C CA . LEU B 1 97 ? -27.681 -10.772 17.520 1.00 9.61 115 LEU B CA 1
ATOM 2856 C C . LEU B 1 97 ? -28.424 -11.580 18.581 1.00 10.12 115 LEU B C 1
ATOM 2857 O O . LEU B 1 97 ? -27.795 -12.275 19.384 1.00 9.99 115 LEU B O 1
ATOM 2862 N N . PRO B 1 98 ? -29.764 -11.493 18.614 1.00 11.27 116 PRO B N 1
ATOM 2863 C CA . PRO B 1 98 ? -30.527 -12.182 19.674 1.00 11.72 116 PRO B CA 1
ATOM 2864 C C . PRO B 1 98 ? -30.178 -13.651 19.888 1.00 10.60 116 PRO B C 1
ATOM 2865 O O . PRO B 1 98 ? -30.151 -14.096 21.043 1.00 11.88 116 PRO B O 1
ATOM 2869 N N . VAL B 1 99 ? -29.918 -14.421 18.829 1.00 10.28 117 VAL B N 1
ATOM 2870 C CA . VAL B 1 99 ? -29.600 -15.837 18.986 1.00 10.67 117 VAL B CA 1
ATOM 2871 C C . VAL B 1 99 ? -28.301 -16.083 19.745 1.00 9.59 117 VAL B C 1
ATOM 2872 O O . VAL B 1 99 ? -28.039 -17.226 20.146 1.00 10.63 117 VAL B O 1
ATOM 2876 N N . GLU B 1 100 ? -27.472 -15.055 19.934 1.00 8.70 118 GLU B N 1
ATOM 2877 C CA . GLU B 1 100 ? -26.204 -15.183 20.646 1.00 8.34 118 GLU B CA 1
ATOM 2878 C C . GLU B 1 100 ? -26.308 -14.858 22.130 1.00 8.67 118 GLU B C 1
ATOM 2879 O O . GLU B 1 100 ? -25.268 -14.715 22.791 1.00 9.10 118 GLU B O 1
ATOM 2885 N N . GLU B 1 101 ? -27.530 -14.782 22.677 1.00 9.37 119 GLU B N 1
ATOM 2886 C CA . GLU B 1 101 ? -27.727 -14.388 24.075 1.00 10.28 119 GLU B CA 1
ATOM 2887 C C . GLU B 1 101 ? -26.863 -15.185 25.050 1.00 10.05 119 GLU B C 1
ATOM 2888 O O . GLU B 1 101 ? -26.332 -14.617 26.011 1.00 10.73 119 GLU B O 1
ATOM 2894 N N . SER B 1 102 ? -26.693 -16.495 24.819 1.00 10.20 120 SER B N 1
ATOM 2895 C CA . SER B 1 102 ? -25.933 -17.301 25.775 1.00 10.61 120 SER B CA 1
ATOM 2896 C C . SER B 1 102 ? -24.455 -16.911 25.806 1.00 10.95 120 SER B C 1
ATOM 2897 O O . SER B 1 102 ? -23.828 -16.943 26.871 1.00 12.52 120 SER B O 1
ATOM 2900 N N . ASP B 1 103 ? -23.873 -16.533 24.655 1.00 10.40 121 ASP B N 1
ATOM 2901 C CA . ASP B 1 103 ? -22.516 -15.977 24.656 1.00 10.03 121 ASP B CA 1
ATOM 2902 C C . ASP B 1 103 ? -22.504 -14.601 25.311 1.00 9.19 121 ASP B C 1
ATOM 2903 O O . ASP B 1 103 ? -21.646 -14.303 26.157 1.00 9.87 121 ASP B O 1
ATOM 2908 N N . ALA B 1 104 ? -23.459 -13.748 24.931 1.00 9.39 122 ALA B N 1
ATOM 2909 C CA . ALA B 1 104 ? -23.463 -12.365 25.405 1.00 9.71 122 ALA B CA 1
ATOM 2910 C C . ALA B 1 104 ? -23.584 -12.271 26.923 1.00 10.13 122 ALA B C 1
ATOM 2911 O O . ALA B 1 104 ? -22.938 -11.417 27.551 1.00 10.50 122 ALA B O 1
ATOM 2913 N N . ARG B 1 105 ? -24.427 -13.107 27.537 1.00 10.97 123 ARG B N 1
ATOM 2914 C CA A ARG B 1 105 ? -24.619 -13.043 28.984 0.61 11.58 123 ARG B CA 1
ATOM 2915 C CA B ARG B 1 105 ? -24.602 -12.975 28.976 0.39 11.67 123 ARG B CA 1
ATOM 2916 C C . ARG B 1 105 ? -23.323 -13.305 29.737 1.00 10.81 123 ARG B C 1
ATOM 2917 O O . ARG B 1 105 ? -23.104 -12.753 30.820 1.00 11.37 123 ARG B O 1
ATOM 2932 N N . GLU B 1 106 ? -22.450 -14.148 29.173 1.00 9.93 124 GLU B N 1
ATOM 2933 C CA . GLU B 1 106 ? -21.156 -14.391 29.798 1.00 10.49 124 GLU B CA 1
ATOM 2934 C C . GLU B 1 106 ? -20.292 -13.137 29.774 1.00 9.49 124 GLU B C 1
ATOM 2935 O O . GLU B 1 106 ? -19.618 -12.819 30.764 1.00 10.36 124 GLU B O 1
ATOM 2941 N N . VAL B 1 107 ? -20.283 -12.422 28.647 1.00 9.14 125 VAL B N 1
ATOM 2942 C CA . VAL B 1 107 ? -19.466 -11.218 28.542 1.00 8.42 125 VAL B CA 1
ATOM 2943 C C . VAL B 1 107 ? -19.985 -10.144 29.482 1.00 8.91 125 VAL B C 1
ATOM 2944 O O . VAL B 1 107 ? -19.207 -9.475 30.176 1.00 9.05 125 VAL B O 1
ATOM 2948 N N . VAL B 1 108 ? -21.308 -9.978 29.533 1.00 10.34 126 VAL B N 1
ATOM 2949 C CA . VAL B 1 108 ? -21.916 -9.019 30.453 1.00 9.29 126 VAL B CA 1
ATOM 2950 C C . VAL B 1 108 ? -21.511 -9.324 31.893 1.00 9.67 126 VAL B C 1
ATOM 2951 O O . VAL B 1 108 ? -21.135 -8.419 32.651 1.00 9.86 126 VAL B O 1
ATOM 2955 N N . ALA B 1 109 ? -21.524 -10.602 32.279 1.00 9.64 127 ALA B N 1
ATOM 2956 C CA . ALA B 1 109 ? -21.132 -10.962 33.642 1.00 9.46 127 ALA B CA 1
ATOM 2957 C C . ALA B 1 109 ? -19.661 -10.661 33.897 1.00 9.80 127 ALA B C 1
ATOM 2958 O O . ALA B 1 109 ? -19.300 -10.219 34.990 1.00 10.31 127 ALA B O 1
ATOM 2960 N N . LEU B 1 110 ? -18.799 -10.876 32.894 1.00 10.04 128 LEU B N 1
ATOM 2961 C CA . LEU B 1 110 ? -17.369 -10.607 33.057 1.00 9.82 128 LEU B CA 1
ATOM 2962 C C . LEU B 1 110 ? -17.083 -9.114 33.150 1.00 8.80 128 LEU B C 1
ATOM 2963 O O . LEU B 1 110 ? -16.232 -8.690 33.944 1.00 9.73 128 LEU B O 1
ATOM 2968 N N . ILE B 1 111 ? -17.768 -8.299 32.340 1.00 8.55 129 ILE B N 1
ATOM 2969 C CA . ILE B 1 111 ? -17.603 -6.847 32.448 1.00 8.85 129 ILE B CA 1
ATOM 2970 C C . ILE B 1 111 ? -17.983 -6.396 33.852 1.00 9.20 129 ILE B C 1
ATOM 2971 O O . ILE B 1 111 ? -17.260 -5.634 34.511 1.00 9.49 129 ILE B O 1
ATOM 2976 N N . ARG B 1 112 ? -19.115 -6.903 34.339 1.00 9.47 130 ARG B N 1
ATOM 2977 C CA . ARG B 1 112 ? -19.602 -6.536 35.664 1.00 8.98 130 ARG B CA 1
ATOM 2978 C C . ARG B 1 112 ? -18.699 -7.063 36.769 1.00 9.96 130 ARG B C 1
ATOM 2979 O O . ARG B 1 112 ? -18.520 -6.384 37.785 1.00 10.51 130 ARG B O 1
ATOM 2987 N N . ALA B 1 113 ? -18.103 -8.245 36.591 1.00 10.44 131 ALA B N 1
ATOM 2988 C CA . ALA B 1 113 ? -17.199 -8.776 37.606 1.00 11.03 131 ALA B CA 1
ATOM 2989 C C . ALA B 1 113 ? -15.905 -7.973 37.710 1.00 11.16 131 ALA B C 1
ATOM 2990 O O . ALA B 1 113 ? -15.244 -8.022 38.757 1.00 12.91 131 ALA B O 1
ATOM 2992 N N . ALA B 1 114 ? -15.539 -7.228 36.661 1.00 10.52 132 ALA B N 1
ATOM 2993 C CA . ALA B 1 114 ? -14.451 -6.255 36.709 1.00 10.69 132 ALA B CA 1
ATOM 2994 C C . ALA B 1 114 ? -14.878 -4.946 37.365 1.00 10.72 132 ALA B C 1
ATOM 2995 O O . ALA B 1 114 ? -14.077 -4.007 37.437 1.00 12.18 132 ALA B O 1
ATOM 2997 N N . GLY B 1 115 ? -16.106 -4.871 37.876 1.00 10.24 133 GLY B N 1
ATOM 2998 C CA . GLY B 1 115 ? -16.562 -3.695 38.591 1.00 11.03 133 GLY B CA 1
ATOM 2999 C C . GLY B 1 115 ? -17.103 -2.583 37.727 1.00 11.01 133 GLY B C 1
ATOM 3000 O O . GLY B 1 115 ? -17.365 -1.495 38.243 1.00 12.89 133 GLY B O 1
ATOM 3001 N N . ARG B 1 116 ? -17.285 -2.808 36.429 1.00 10.98 134 ARG B N 1
ATOM 3002 C CA . ARG B 1 116 ? -17.721 -1.760 35.521 1.00 10.9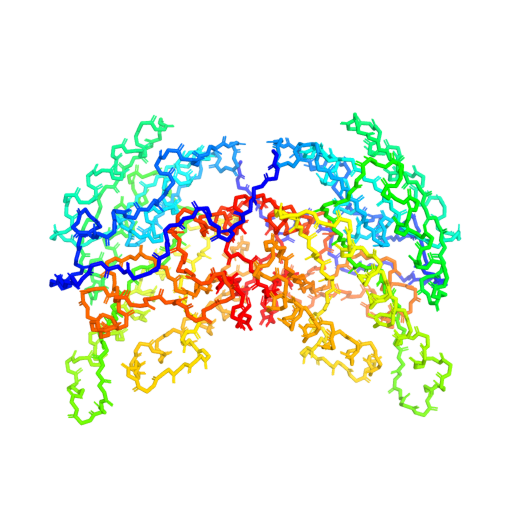7 134 ARG B CA 1
ATOM 3003 C C . ARG B 1 116 ? -19.152 -2.024 35.075 1.00 11.05 134 ARG B C 1
ATOM 3004 O O . ARG B 1 116 ? -19.733 -3.084 35.337 1.00 11.91 134 ARG B O 1
ATOM 3012 N N . GLN B 1 117 ? -19.731 -1.035 34.405 1.00 10.37 135 GLN B N 1
ATOM 3013 C CA . GLN B 1 117 ? -21.086 -1.186 33.893 1.00 10.63 135 GLN B CA 1
ATOM 3014 C C . GLN B 1 117 ? -21.062 -1.924 32.559 1.00 10.56 135 GLN B C 1
ATOM 3015 O O . GLN B 1 117 ? -20.223 -1.649 31.690 1.00 10.94 135 GLN B O 1
ATOM 3021 N N . ALA B 1 118 ? -21.998 -2.859 32.397 1.00 10.05 136 ALA B N 1
ATOM 3022 C CA . ALA B 1 118 ? -22.240 -3.552 31.139 1.00 10.60 136 ALA B CA 1
ATOM 3023 C C . ALA B 1 118 ? -23.654 -3.272 30.643 1.00 10.83 136 ALA B C 1
ATOM 3024 O O . ALA B 1 118 ? -24.610 -3.247 31.425 1.00 12.57 136 ALA B O 1
ATOM 3026 N N . VAL B 1 119 ? -23.795 -3.076 29.336 1.00 9.87 137 VAL B N 1
ATOM 3027 C CA . VAL B 1 119 ? -25.096 -2.824 28.716 1.00 9.67 137 VAL B CA 1
ATOM 3028 C C . VAL B 1 119 ? -25.250 -3.798 27.553 1.00 9.37 137 VAL B C 1
ATOM 3029 O O . VAL B 1 119 ? -24.403 -3.828 26.655 1.00 10.99 137 VAL B O 1
ATOM 3033 N N . ALA B 1 120 ? -26.324 -4.585 27.554 1.00 10.00 138 ALA B N 1
ATOM 3034 C CA . ALA B 1 120 ? -26.583 -5.561 26.495 1.00 10.24 138 ALA B CA 1
ATOM 3035 C C . ALA B 1 120 ? -27.562 -4.961 25.490 1.00 10.23 138 ALA B C 1
ATOM 3036 O O . ALA B 1 120 ? -28.700 -4.644 25.853 1.00 11.61 138 ALA B O 1
ATOM 3038 N N . LEU B 1 121 ? -27.140 -4.828 24.226 1.00 9.19 139 LEU B N 1
ATOM 3039 C CA . LEU B 1 121 ? -27.948 -4.167 23.198 1.00 9.53 139 LEU B CA 1
ATOM 3040 C C . LEU B 1 121 ? -28.081 -5.034 21.947 1.00 9.43 139 LEU B C 1
ATOM 3041 O O . LEU B 1 121 ? -27.532 -4.713 20.882 1.00 9.67 139 LEU B O 1
ATOM 3046 N N . PRO B 1 122 ? -28.826 -6.135 22.032 1.00 9.63 140 PRO B N 1
ATOM 3047 C CA . PRO B 1 122 ? -28.988 -7.003 20.856 1.00 9.71 140 PRO B CA 1
ATOM 3048 C C . PRO B 1 122 ? -29.843 -6.347 19.779 1.00 9.22 140 PRO B C 1
ATOM 3049 O O . PRO B 1 122 ? -30.809 -5.630 20.067 1.00 11.25 140 PRO B O 1
ATOM 3053 N N . GLY B 1 123 ? -29.492 -6.635 18.530 1.00 8.72 141 GLY B N 1
ATOM 3054 C CA . GLY B 1 123 ? -30.258 -6.187 17.383 1.00 8.90 141 GLY B CA 1
ATOM 3055 C C . GLY B 1 123 ? -29.431 -6.269 16.121 1.00 9.25 141 GLY B C 1
ATOM 3056 O O . GLY B 1 123 ? -28.211 -6.415 16.153 1.00 10.31 141 GLY B O 1
ATOM 3057 N N . ASP B 1 124 ? -30.128 -6.166 14.989 1.00 9.46 142 ASP B N 1
ATOM 3058 C CA . ASP B 1 124 ? -29.546 -6.371 13.660 1.00 9.38 142 ASP B CA 1
ATOM 3059 C C . ASP B 1 124 ? -29.119 -5.024 13.073 1.00 9.60 142 ASP B C 1
ATOM 3060 O O . ASP B 1 124 ? -29.966 -4.164 12.789 1.00 9.93 142 ASP B O 1
ATOM 3065 N N . ILE B 1 125 ? -27.806 -4.847 12.873 1.00 8.52 143 ILE B N 1
ATOM 3066 C CA . ILE B 1 125 ? -27.262 -3.568 12.408 1.00 8.45 143 ILE B CA 1
ATOM 3067 C C . ILE B 1 125 ? -27.505 -3.308 10.926 1.00 8.66 143 ILE B C 1
ATOM 3068 O O . ILE B 1 125 ? -27.160 -2.221 10.435 1.00 9.61 143 ILE B O 1
ATOM 3073 N N . ARG B 1 126 ? -28.092 -4.255 10.196 1.00 8.14 144 ARG B N 1
ATOM 3074 C CA . ARG B 1 126 ? -28.565 -3.947 8.847 1.00 8.43 144 ARG B CA 1
ATOM 3075 C C . ARG B 1 126 ? -29.790 -3.044 8.852 1.00 9.26 144 ARG B C 1
ATOM 3076 O O . ARG B 1 126 ? -30.185 -2.564 7.782 1.00 10.62 144 ARG B O 1
ATOM 3084 N N . ASP B 1 127 ? -30.412 -2.842 10.014 1.00 9.79 145 ASP B N 1
ATOM 3085 C CA . ASP B 1 127 ? -31.593 -1.999 10.184 1.00 11.01 145 ASP B CA 1
ATOM 3086 C C . ASP B 1 127 ? -31.117 -0.615 10.628 1.00 10.55 145 ASP B C 1
ATOM 3087 O O . ASP B 1 127 ? -30.563 -0.454 11.723 1.00 10.57 145 ASP B O 1
ATOM 3092 N N . GLU B 1 128 ? -31.325 0.380 9.768 1.00 10.21 146 GLU B N 1
ATOM 3093 C CA . GLU B 1 128 ? -30.856 1.732 10.046 1.00 10.09 146 GLU B CA 1
ATOM 3094 C C . GLU B 1 128 ? -31.451 2.277 11.340 1.00 9.37 146 GLU B C 1
ATOM 3095 O O . GLU B 1 128 ? -30.746 2.924 12.130 1.00 9.88 146 GLU B O 1
ATOM 3101 N N . THR B 1 129 ? -32.746 2.050 11.574 1.00 11.07 147 THR B N 1
ATOM 3102 C CA A THR B 1 129 ? -33.334 2.568 12.807 0.55 11.91 147 THR B CA 1
ATOM 3103 C CA B THR B 1 129 ? -33.359 2.551 12.801 0.45 11.92 147 THR B CA 1
ATOM 3104 C C . THR B 1 129 ? -32.754 1.876 14.029 1.00 11.34 147 THR B C 1
ATOM 3105 O O . THR B 1 129 ? -32.561 2.520 15.066 1.00 11.67 147 THR B O 1
ATOM 3112 N N . PHE B 1 130 ? -32.429 0.582 13.926 1.00 10.39 148 PHE B N 1
ATOM 3113 C CA . PHE B 1 130 ? -31.785 -0.069 15.062 1.00 10.60 148 PHE B CA 1
ATOM 3114 C C . PHE B 1 130 ? -30.413 0.540 15.337 1.00 10.62 148 PHE B C 1
ATOM 3115 O O . PHE B 1 130 ? -30.039 0.748 16.496 1.00 9.89 148 PHE B O 1
ATOM 3123 N N . CYS B 1 131 ? -29.637 0.822 14.284 1.00 9.58 149 CYS B N 1
ATOM 3124 C CA . CYS B 1 131 ? -28.331 1.449 14.489 1.00 9.23 149 CYS B CA 1
ATOM 3125 C C . CYS B 1 131 ? -28.459 2.755 15.257 1.00 9.49 149 CYS B C 1
ATOM 3126 O O . CYS B 1 131 ? -27.650 3.039 16.154 1.00 10.13 149 CYS B O 1
ATOM 3129 N N . GLN B 1 132 ? -29.459 3.571 14.912 1.00 10.61 150 GLN B N 1
ATOM 3130 C CA . GLN B 1 132 ? -29.680 4.811 15.652 1.00 11.54 150 GLN B CA 1
ATOM 3131 C C . GLN B 1 132 ? -30.050 4.542 17.107 1.00 11.24 150 GLN B C 1
ATOM 3132 O O . GLN B 1 132 ? -29.533 5.207 18.013 1.00 11.60 150 GLN B O 1
ATOM 3138 N N . ARG B 1 133 ? -30.933 3.563 17.354 1.00 11.42 151 ARG B N 1
ATOM 3139 C CA . ARG B 1 133 ? -31.327 3.244 18.730 1.00 12.57 151 ARG B CA 1
ATOM 3140 C C . ARG B 1 133 ? -30.164 2.658 19.526 1.00 11.93 151 ARG B C 1
ATOM 3141 O O . ARG B 1 133 ? -30.043 2.910 20.731 1.00 12.45 151 ARG B O 1
ATOM 3149 N N . LEU B 1 134 ? -29.336 1.835 18.878 1.00 10.35 152 LEU B N 1
ATOM 3150 C CA . LEU B 1 134 ? -28.173 1.246 19.535 1.00 9.81 152 LEU B CA 1
ATOM 3151 C C . LEU B 1 134 ? -27.281 2.325 20.125 1.00 10.06 152 LEU B C 1
ATOM 3152 O O . LEU B 1 134 ? -26.911 2.273 21.304 1.00 10.34 152 LEU B O 1
ATOM 3157 N N . VAL B 1 135 ? -26.927 3.320 19.309 1.00 9.26 153 VAL B N 1
ATOM 3158 C CA . VAL B 1 135 ? -26.059 4.394 19.780 1.00 9.15 153 VAL B CA 1
ATOM 3159 C C . VAL B 1 135 ? -26.756 5.225 20.853 1.00 9.70 153 VAL B C 1
ATOM 3160 O O . VAL B 1 135 ? -26.165 5.534 21.892 1.00 10.45 153 VAL B O 1
ATOM 3164 N N . ALA B 1 136 ? -28.016 5.606 20.620 1.00 10.60 154 ALA B N 1
ATOM 3165 C CA . ALA B 1 136 ? -28.729 6.424 21.600 1.00 11.80 154 ALA B CA 1
ATOM 3166 C C . ALA B 1 136 ? -28.833 5.716 22.947 1.00 11.80 154 ALA B C 1
ATOM 3167 O O . ALA B 1 136 ? -28.630 6.333 24.000 1.00 11.67 154 ALA B O 1
ATOM 3169 N N . ARG B 1 137 ? -29.164 4.422 22.932 1.00 12.11 155 ARG B N 1
ATOM 3170 C CA . ARG B 1 137 ? -29.322 3.670 24.173 1.00 12.51 155 ARG B CA 1
ATOM 3171 C C . ARG B 1 137 ? -27.987 3.439 24.871 1.00 11.33 155 ARG B C 1
ATOM 3172 O O . ARG B 1 137 ? -27.908 3.514 26.105 1.00 12.27 155 ARG B O 1
ATOM 3180 N N . ALA B 1 138 ? -26.922 3.174 24.109 1.00 10.81 156 ALA B N 1
ATOM 3181 C CA . ALA B 1 138 ? -25.609 3.027 24.726 1.00 10.86 156 ALA B CA 1
ATOM 3182 C C . ALA B 1 138 ? -25.182 4.320 25.410 1.00 11.00 156 ALA B C 1
ATOM 3183 O O . ALA B 1 138 ? -24.774 4.312 26.576 1.00 11.00 156 ALA B O 1
ATOM 3185 N N . ALA B 1 139 ? -25.301 5.454 24.709 1.00 11.25 157 ALA B N 1
ATOM 3186 C CA . ALA B 1 139 ? -24.869 6.717 25.298 1.00 12.13 157 ALA B CA 1
ATOM 3187 C C . ALA B 1 139 ? -25.715 7.088 26.510 1.00 12.09 157 ALA B C 1
ATOM 3188 O O . ALA B 1 139 ? -25.187 7.584 27.517 1.00 13.30 157 ALA B O 1
ATOM 3190 N N . GLU B 1 140 ? -27.029 6.864 26.436 1.00 12.55 158 GLU B N 1
ATOM 3191 C CA . GLU B 1 140 ? -27.891 7.140 27.582 1.00 14.15 158 GLU B CA 1
ATOM 3192 C C . GLU B 1 140 ? -27.499 6.283 28.782 1.00 13.74 158 GLU B C 1
ATOM 3193 O O . GLU B 1 140 ? -27.371 6.786 29.909 1.00 14.79 158 GLU B O 1
ATOM 3199 N N . ALA B 1 141 ? -27.296 4.978 28.558 1.00 13.15 159 ALA B N 1
ATOM 3200 C CA . ALA B 1 141 ? -27.022 4.079 29.676 1.00 13.05 159 ALA B CA 1
ATOM 3201 C C . ALA B 1 141 ? -25.666 4.370 30.303 1.00 13.13 159 ALA B C 1
ATOM 3202 O O . ALA B 1 141 ? -25.524 4.343 31.534 1.00 13.79 159 ALA B O 1
ATOM 3204 N N . LEU B 1 142 ? -24.656 4.655 29.474 1.00 12.77 160 LEU B N 1
ATOM 3205 C CA . LEU B 1 142 ? -23.294 4.849 29.959 1.00 13.33 160 LEU B CA 1
ATOM 3206 C C . LEU B 1 142 ? -23.032 6.263 30.445 1.00 13.78 160 LEU B C 1
ATOM 3207 O O . LEU B 1 142 ? -21.998 6.493 31.082 1.00 15.87 160 LEU B O 1
ATOM 3212 N N . GLY B 1 143 ? -23.923 7.209 30.162 1.00 13.50 161 GLY B N 1
ATOM 3213 C CA . GLY B 1 143 ? -23.660 8.597 30.504 1.00 13.91 161 GLY B CA 1
ATOM 3214 C C . GLY B 1 143 ? -22.707 9.287 29.553 1.00 13.87 161 GLY B C 1
ATOM 3215 O O . GLY B 1 143 ? -22.027 10.243 29.946 1.00 15.86 161 GLY B O 1
ATOM 3216 N N . GLY B 1 144 ? -22.657 8.844 28.297 1.00 11.83 162 GLY B N 1
ATOM 3217 C CA . GLY B 1 144 ? -21.771 9.373 27.287 1.00 11.70 162 GLY B CA 1
ATOM 3218 C C . GLY B 1 144 ? -21.210 8.247 26.460 1.00 11.12 162 GLY B C 1
ATOM 3219 O O . GLY B 1 144 ? -21.580 7.087 26.627 1.00 11.55 162 GLY B O 1
ATOM 3220 N N . LEU B 1 145 ? -20.295 8.603 25.562 1.00 10.48 163 LEU B N 1
ATOM 3221 C CA . LEU B 1 145 ? -19.676 7.631 24.667 1.00 10.03 163 LEU B CA 1
ATOM 3222 C C . LEU B 1 145 ? -18.351 8.203 24.183 1.00 9.50 163 LEU B C 1
ATOM 3223 O O . LEU B 1 145 ? -18.312 9.334 23.691 1.00 10.64 163 LEU B O 1
ATOM 3228 N N . ASP B 1 146 ? -17.265 7.423 24.318 1.00 8.54 164 ASP B N 1
ATOM 3229 C CA . ASP B 1 146 ? -15.966 7.917 23.871 1.00 8.39 164 ASP B CA 1
ATOM 3230 C C . ASP B 1 146 ? -15.023 6.842 23.339 1.00 8.41 164 ASP B C 1
ATOM 3231 O O . ASP B 1 146 ? -13.895 7.176 22.959 1.00 8.90 164 ASP B O 1
ATOM 3236 N N . ILE B 1 147 ? -15.452 5.584 23.246 1.00 8.08 165 ILE B N 1
ATOM 3237 C CA . ILE B 1 147 ? -14.785 4.580 22.414 1.00 7.50 165 ILE B CA 1
ATOM 3238 C C . ILE B 1 147 ? -15.873 3.855 21.641 1.00 7.97 165 ILE B C 1
ATOM 3239 O O . ILE B 1 147 ? -16.791 3.292 22.247 1.00 8.80 165 ILE B O 1
ATOM 3244 N N . LEU B 1 148 ? -15.782 3.868 20.314 1.00 6.97 166 LEU B N 1
ATOM 3245 C CA . LEU B 1 148 ? -16.686 3.103 19.460 1.00 7.15 166 LEU B CA 1
ATOM 3246 C C . LEU B 1 148 ? -15.870 2.071 18.702 1.00 7.06 166 LEU B C 1
ATOM 3247 O O . LEU B 1 148 ? -14.905 2.433 18.019 1.00 7.58 166 LEU B O 1
ATOM 3252 N N . VAL B 1 149 ? -16.268 0.803 18.792 1.00 6.64 167 VAL B N 1
ATOM 3253 C CA . VAL B 1 149 ? -15.608 -0.275 18.050 1.00 5.89 167 VAL B CA 1
ATOM 3254 C C . VAL B 1 149 ? -16.612 -0.914 17.090 1.00 6.57 167 VAL B C 1
ATOM 3255 O O . VAL B 1 149 ? -17.524 -1.646 17.517 1.00 7.16 167 VAL B O 1
ATOM 3259 N N . ASN B 1 150 ? -16.437 -0.656 15.786 1.00 6.01 168 ASN B N 1
ATOM 3260 C CA . ASN B 1 150 ? -17.266 -1.283 14.747 1.00 5.27 168 ASN B CA 1
ATOM 3261 C C . ASN B 1 150 ? -16.614 -2.608 14.394 1.00 5.79 168 ASN B C 1
ATOM 3262 O O . ASN B 1 150 ? -15.651 -2.661 13.617 1.00 6.60 168 ASN B O 1
ATOM 3267 N N . ASN B 1 151 ? -17.129 -3.681 14.976 1.00 5.66 169 ASN B N 1
ATOM 3268 C CA . ASN B 1 151 ? -16.475 -4.974 14.886 1.00 5.71 169 ASN B CA 1
ATOM 3269 C C . ASN B 1 151 ? -17.374 -6.078 14.323 1.00 5.58 169 ASN B C 1
ATOM 3270 O O . ASN B 1 151 ? -16.853 -7.061 13.774 1.00 6.86 169 ASN B O 1
ATOM 3275 N N . ALA B 1 152 ? -18.697 -5.937 14.401 1.00 6.23 170 ALA B N 1
ATOM 3276 C CA . ALA B 1 152 ? -19.600 -6.941 13.844 1.00 6.51 170 ALA B CA 1
ATOM 3277 C C . ALA B 1 152 ? -19.342 -7.146 12.355 1.00 6.30 170 ALA B C 1
ATOM 3278 O O . ALA B 1 152 ? -19.024 -6.204 11.625 1.00 7.41 170 ALA B O 1
ATOM 3280 N N . ALA B 1 153 ? -19.515 -8.383 11.890 1.00 5.75 171 ALA B N 1
ATOM 3281 C CA . ALA B 1 153 ? -19.390 -8.639 10.459 1.00 6.68 171 ALA B CA 1
ATOM 3282 C C . ALA B 1 153 ? -20.156 -9.892 10.061 1.00 6.68 171 ALA B C 1
ATOM 3283 O O . ALA B 1 153 ? -20.343 -10.819 10.870 1.00 7.33 171 ALA B O 1
ATOM 3285 N N . ARG B 1 154 ? -20.558 -9.903 8.786 1.00 6.82 172 ARG B N 1
ATOM 3286 C CA A ARG B 1 154 ? -21.025 -11.095 8.088 0.58 6.44 172 ARG B CA 1
ATOM 3287 C CA B ARG B 1 154 ? -21.020 -11.098 8.098 0.42 6.88 172 ARG B CA 1
ATOM 3288 C C . ARG B 1 154 ? -19.917 -11.599 7.170 1.00 6.69 172 ARG B C 1
ATOM 3289 O O . ARG B 1 154 ? -19.269 -10.812 6.477 1.00 7.21 172 ARG B O 1
ATOM 3304 N N . GLN B 1 155 ? -19.699 -12.914 7.163 1.00 7.20 173 GLN B N 1
ATOM 3305 C CA A GLN B 1 155 ? -18.718 -13.548 6.280 0.47 7.03 173 GLN B CA 1
ATOM 3306 C CA B GLN B 1 155 ? -18.733 -13.540 6.263 0.53 7.02 173 GLN B CA 1
ATOM 3307 C C . GLN B 1 155 ? -19.295 -14.889 5.845 1.00 8.07 173 GLN B C 1
ATOM 3308 O O . GLN B 1 155 ? -19.424 -15.793 6.672 1.00 9.90 173 GLN B O 1
ATOM 3319 N N . GLN B 1 156 ? -19.629 -15.028 4.561 1.00 8.48 174 GLN B N 1
ATOM 3320 C CA . GLN B 1 156 ? -20.179 -16.271 4.026 1.00 9.77 174 GLN B CA 1
ATOM 3321 C C . GLN B 1 156 ? -19.476 -16.579 2.715 1.00 9.85 174 GLN B C 1
ATOM 3322 O O . GLN B 1 156 ? -19.723 -15.920 1.696 1.00 10.35 174 GLN B O 1
ATOM 3328 N N . ALA B 1 157 ? -18.605 -17.584 2.754 1.00 9.61 175 ALA B N 1
ATOM 3329 C CA . ALA B 1 157 ? -17.797 -17.933 1.597 1.00 8.97 175 ALA B CA 1
ATOM 3330 C C . ALA B 1 157 ? -18.652 -18.541 0.490 1.00 9.35 175 ALA B C 1
ATOM 3331 O O . ALA B 1 157 ? -19.590 -19.308 0.743 1.00 11.18 175 ALA B O 1
ATOM 3333 N N . LEU B 1 158 ? -18.303 -18.205 -0.753 1.00 9.25 176 LEU B N 1
ATOM 3334 C CA . LEU B 1 158 ? -18.923 -18.772 -1.944 1.00 8.71 176 LEU B CA 1
ATOM 3335 C C . LEU B 1 158 ? -17.842 -18.919 -3.007 1.00 8.78 176 LEU B C 1
ATOM 3336 O O . LEU B 1 158 ? -17.054 -17.994 -3.219 1.00 8.85 176 LEU B O 1
ATOM 3341 N N . ASP B 1 159 ? -17.818 -20.065 -3.689 1.00 9.82 177 ASP B N 1
ATOM 3342 C CA . ASP B 1 159 ? -16.748 -20.329 -4.647 1.00 11.53 177 ASP B CA 1
ATOM 3343 C C . ASP B 1 159 ? -16.883 -19.553 -5.951 1.00 12.50 177 ASP B C 1
ATOM 3344 O O . ASP B 1 159 ? -15.879 -19.385 -6.653 1.00 14.54 177 ASP B O 1
ATOM 3349 N N . SER B 1 160 ? -18.076 -19.072 -6.294 1.00 11.04 178 SER B N 1
ATOM 3350 C CA . SER B 1 160 ? -18.272 -18.439 -7.591 1.00 11.08 178 SER B CA 1
ATOM 3351 C C . SER B 1 160 ? -19.286 -17.313 -7.483 1.00 10.63 178 SER B C 1
ATOM 3352 O O . SER B 1 160 ? -20.240 -17.383 -6.696 1.00 11.36 178 SER B O 1
ATOM 3355 N N . ILE B 1 161 ? -19.092 -16.290 -8.323 1.00 9.71 179 ILE B N 1
ATOM 3356 C CA . ILE B 1 161 ? -20.043 -15.180 -8.369 1.00 9.67 179 ILE B CA 1
ATOM 3357 C C . ILE B 1 161 ? -21.397 -15.666 -8.884 1.00 10.50 179 ILE B C 1
ATOM 3358 O O . ILE B 1 161 ? -22.444 -15.096 -8.542 1.00 10.82 179 ILE B O 1
ATOM 3363 N N . GLY B 1 162 ? -21.410 -16.742 -9.682 1.00 11.14 180 GLY B N 1
ATOM 3364 C CA . GLY B 1 162 ? -22.677 -17.291 -10.144 1.00 11.54 180 GLY B CA 1
ATOM 3365 C C . GLY B 1 162 ? -23.576 -17.758 -9.013 1.00 13.57 180 GLY B C 1
ATOM 3366 O O . GLY B 1 162 ? -24.807 -17.734 -9.138 1.00 15.51 180 GLY B O 1
ATOM 3367 N N . GLU B 1 163 ? -22.981 -18.196 -7.901 1.00 12.93 181 GLU B N 1
ATOM 3368 C CA . GLU B 1 163 ? -23.736 -18.619 -6.727 1.00 13.62 181 GLU B CA 1
ATOM 3369 C C . GLU B 1 163 ? -24.165 -17.454 -5.852 1.00 12.16 181 GLU B C 1
ATOM 3370 O O . GLU B 1 163 ? -24.989 -17.645 -4.941 1.00 14.22 181 GLU B O 1
ATOM 3376 N N . MET B 1 164 ? -23.612 -16.265 -6.080 1.00 10.39 182 MET B N 1
ATOM 3377 C CA . MET B 1 164 ? -23.830 -15.132 -5.190 1.00 9.96 182 MET B CA 1
ATOM 3378 C C . MET B 1 164 ? -25.068 -14.374 -5.654 1.00 9.82 182 MET B C 1
ATOM 3379 O O . MET B 1 164 ? -25.029 -13.674 -6.669 1.00 11.25 182 MET B O 1
ATOM 3384 N N . THR B 1 165 ? -26.164 -14.515 -4.912 1.00 9.93 183 THR B N 1
ATOM 3385 C CA . THR B 1 165 ? -27.376 -13.774 -5.228 1.00 10.05 183 THR B CA 1
ATOM 3386 C C . THR B 1 165 ? -27.223 -12.328 -4.764 1.00 8.66 183 THR B C 1
ATOM 3387 O O . THR B 1 165 ? -26.352 -12.001 -3.951 1.00 8.80 183 THR B O 1
ATOM 3391 N N . THR B 1 166 ? -28.104 -11.457 -5.266 1.00 9.58 184 THR B N 1
ATOM 3392 C CA . THR B 1 166 ? -28.160 -10.097 -4.732 1.00 9.80 184 THR B CA 1
ATOM 3393 C C . THR B 1 166 ? -28.372 -10.100 -3.222 1.00 9.37 184 THR B C 1
ATOM 3394 O O . THR B 1 166 ? -27.754 -9.310 -2.502 1.00 10.03 184 THR B O 1
ATOM 3398 N N . GLU B 1 167 ? -29.218 -11.006 -2.724 1.00 9.35 185 GLU B N 1
ATOM 3399 C CA . GLU B 1 167 ? -29.450 -11.092 -1.289 1.00 10.09 185 GLU B CA 1
ATOM 3400 C C . GLU B 1 167 ? -28.170 -11.404 -0.517 1.00 9.80 185 GLU B C 1
ATOM 3401 O O . GLU B 1 167 ? -27.953 -10.861 0.572 1.00 10.25 185 GLU B O 1
ATOM 3407 N N . HIS B 1 168 ? -27.317 -12.284 -1.054 1.00 9.70 186 HIS B N 1
ATOM 3408 C CA A HIS B 1 168 ? -26.032 -12.594 -0.413 0.59 9.85 186 HIS B CA 1
ATOM 3409 C CA B HIS B 1 168 ? -26.061 -12.587 -0.388 0.41 9.55 186 HIS B CA 1
ATOM 3410 C C . HIS B 1 168 ? -25.143 -11.365 -0.362 1.00 8.28 186 HIS B C 1
ATOM 3411 O O . HIS B 1 168 ? -24.606 -11.000 0.693 1.00 9.24 186 HIS B O 1
ATOM 3424 N N . PHE B 1 169 ? -24.938 -10.737 -1.519 1.00 7.64 187 PHE B N 1
ATOM 3425 C CA . PHE B 1 169 ? -24.063 -9.574 -1.614 1.00 7.70 187 PHE B CA 1
ATOM 3426 C C . PHE B 1 169 ? -24.588 -8.455 -0.727 1.00 7.55 187 PHE B C 1
ATOM 3427 O O . PHE B 1 169 ? -23.837 -7.849 0.046 1.00 7.69 187 PHE B O 1
ATOM 3435 N N . ASP B 1 170 ? -25.895 -8.191 -0.813 1.00 8.01 188 ASP B N 1
ATOM 3436 C CA . ASP B 1 170 ? -26.510 -7.126 -0.030 1.00 7.42 188 ASP B CA 1
ATOM 3437 C C . ASP B 1 170 ? -26.361 -7.376 1.467 1.00 7.22 188 ASP B C 1
ATOM 3438 O O . ASP B 1 170 ? -26.088 -6.444 2.230 1.00 7.88 188 ASP B O 1
ATOM 3443 N N . ALA B 1 171 ? -26.536 -8.624 1.915 1.00 8.18 189 ALA B N 1
ATOM 3444 C CA . ALA B 1 171 ? -26.411 -8.900 3.345 1.00 7.67 189 ALA B CA 1
ATOM 3445 C C . ALA B 1 171 ? -25.000 -8.587 3.851 1.00 7.38 189 ALA B C 1
ATOM 3446 O O . ALA B 1 171 ? -24.827 -8.006 4.934 1.00 7.68 189 ALA B O 1
ATOM 3448 N N . THR B 1 172 ? -23.975 -8.937 3.074 1.00 7.01 190 THR B N 1
ATOM 3449 C CA . THR B 1 172 ? -22.601 -8.642 3.479 1.00 6.82 190 THR B CA 1
ATOM 3450 C C . THR B 1 172 ? -22.332 -7.141 3.484 1.00 6.28 190 THR B C 1
ATOM 3451 O O . THR B 1 172 ? -21.747 -6.606 4.436 1.00 6.52 190 THR B O 1
ATOM 3455 N N . VAL B 1 173 ? -22.756 -6.438 2.426 1.00 6.78 191 VAL B N 1
ATOM 3456 C CA . VAL B 1 173 ? -22.501 -4.998 2.314 1.00 6.82 191 VAL B CA 1
ATOM 3457 C C . VAL B 1 173 ? -23.317 -4.208 3.339 1.00 6.95 191 VAL B C 1
ATOM 3458 O O . VAL B 1 173 ? -22.815 -3.248 3.946 1.00 6.68 191 VAL B O 1
ATOM 3462 N N . LYS B 1 174 ? -24.568 -4.612 3.579 1.00 6.74 192 LYS B N 1
ATOM 3463 C CA . LYS B 1 174 ? -25.373 -3.909 4.577 1.00 7.31 192 LYS B CA 1
ATOM 3464 C C . LYS B 1 174 ? -24.814 -4.091 5.985 1.00 7.00 192 LYS B C 1
ATOM 3465 O O . LYS B 1 174 ? -24.831 -3.148 6.787 1.00 7.88 192 LYS B O 1
ATOM 3471 N N . THR B 1 175 ? -24.328 -5.292 6.320 1.00 7.25 193 THR B N 1
ATOM 3472 C CA . THR B 1 175 ? -23.774 -5.499 7.657 1.00 7.33 193 THR B CA 1
ATOM 3473 C C . THR B 1 175 ? -22.459 -4.750 7.816 1.00 6.99 193 THR B C 1
ATOM 3474 O O . THR B 1 175 ? -22.244 -4.051 8.818 1.00 8.74 193 THR B O 1
ATOM 3478 N N . ASN B 1 176 ? -21.558 -4.893 6.840 1.00 6.64 194 ASN B N 1
ATOM 3479 C CA . ASN B 1 176 ? -20.163 -4.528 7.037 1.00 6.21 194 ASN B CA 1
ATOM 3480 C C . ASN B 1 176 ? -19.858 -3.090 6.629 1.00 6.23 194 ASN B C 1
ATOM 3481 O O . ASN B 1 176 ? -18.883 -2.516 7.138 1.00 7.38 194 ASN B O 1
ATOM 3486 N N . LEU B 1 177 ? -20.643 -2.500 5.719 1.00 6.07 195 LEU B N 1
ATOM 3487 C CA . LEU B 1 177 ? -20.463 -1.104 5.316 1.00 6.31 195 LEU B CA 1
ATOM 3488 C C . LEU B 1 177 ? -21.597 -0.213 5.808 1.00 6.75 195 LEU B C 1
ATOM 3489 O O . LEU B 1 177 ? -21.328 0.773 6.494 1.00 7.20 195 LEU B O 1
ATOM 3494 N N . TYR B 1 178 ? -22.860 -0.526 5.488 1.00 7.32 196 TYR B N 1
ATOM 3495 C CA . TYR B 1 178 ? -23.946 0.357 5.921 1.00 6.76 196 TYR B CA 1
ATOM 3496 C C . TYR B 1 178 ? -24.066 0.417 7.444 1.00 7.21 196 TYR B C 1
ATOM 3497 O O . TYR B 1 178 ? -24.251 1.497 8.014 1.00 7.59 196 TYR B O 1
ATOM 3506 N N . GLY B 1 179 ? -24.013 -0.734 8.120 1.00 7.21 197 GLY B N 1
ATOM 3507 C CA . GLY B 1 179 ? -24.123 -0.724 9.576 1.00 8.00 197 GLY B CA 1
ATOM 3508 C C . GLY B 1 179 ? -23.055 0.146 10.214 1.00 7.32 197 GLY B C 1
ATOM 3509 O O . GLY B 1 179 ? -23.346 0.997 11.059 1.00 7.99 197 GLY B O 1
ATOM 3510 N N . MET B 1 180 ? -21.808 -0.012 9.769 1.00 6.81 198 MET B N 1
ATOM 3511 C CA . MET B 1 180 ? -20.724 0.845 10.249 1.00 7.33 198 MET B CA 1
ATOM 3512 C C . MET B 1 180 ? -21.020 2.318 9.983 1.00 7.17 198 MET B C 1
ATOM 3513 O O . MET B 1 180 ? -20.817 3.168 10.858 1.00 7.65 198 MET B O 1
ATOM 3518 N N . PHE B 1 181 ? -21.468 2.642 8.769 1.00 6.93 199 PHE B N 1
ATOM 3519 C CA . PHE B 1 181 ? -21.788 4.029 8.437 1.00 6.49 199 PHE B CA 1
ATOM 3520 C C . PHE B 1 181 ? -22.849 4.596 9.384 1.00 6.61 199 PHE B C 1
ATOM 3521 O O . PHE B 1 181 ? -22.663 5.668 9.972 1.00 7.32 199 PHE B O 1
ATOM 3529 N N . TRP B 1 182 ? -23.963 3.877 9.558 1.00 6.95 200 TRP B N 1
ATOM 3530 C CA . TRP B 1 182 ? -25.064 4.412 10.355 1.00 7.18 200 TRP B CA 1
ATOM 3531 C C . TRP B 1 182 ? -24.674 4.572 11.820 1.00 7.23 200 TRP B C 1
ATOM 3532 O O . TRP B 1 182 ? -25.039 5.571 12.462 1.00 8.41 200 TRP B O 1
ATOM 3543 N N . ILE B 1 183 ? -24.000 3.562 12.383 1.00 7.13 201 ILE B N 1
ATOM 3544 C CA . ILE B 1 183 ? -23.588 3.615 13.784 1.00 6.56 201 ILE B CA 1
ATOM 3545 C C . ILE B 1 183 ? -22.589 4.748 13.994 1.00 7.75 201 ILE B C 1
ATOM 3546 O O . ILE B 1 183 ? -22.706 5.538 14.951 1.00 8.11 201 ILE B O 1
ATOM 3551 N N . THR B 1 184 ? -21.609 4.860 13.084 1.00 7.11 202 THR B N 1
ATOM 3552 C CA . THR B 1 184 ? -20.587 5.898 13.209 1.00 6.87 202 THR B CA 1
ATOM 3553 C C . THR B 1 184 ? -21.209 7.285 13.097 1.00 7.49 202 THR B C 1
ATOM 3554 O O . THR B 1 184 ? -20.929 8.173 13.914 1.00 7.88 202 THR B O 1
ATOM 3558 N N . LYS B 1 185 ? -22.093 7.477 12.113 1.00 7.68 203 LYS B N 1
ATOM 3559 C CA A LYS B 1 185 ? -22.759 8.766 11.950 0.72 7.51 203 LYS B CA 1
ATOM 3560 C CA B LYS B 1 185 ? -22.753 8.769 11.957 0.28 8.22 203 LYS B CA 1
ATOM 3561 C C . LYS B 1 185 ? -23.553 9.142 13.203 1.00 8.24 203 LYS B C 1
ATOM 3562 O O . LYS B 1 185 ? -23.506 10.292 13.664 1.00 9.48 203 LYS B O 1
ATOM 3573 N N . ALA B 1 186 ? -24.306 8.185 13.764 1.00 8.50 204 ALA B N 1
ATOM 3574 C CA . ALA B 1 186 ? -25.078 8.456 14.979 1.00 8.87 204 ALA B CA 1
ATOM 3575 C C . ALA B 1 186 ? -24.177 8.739 16.172 1.00 8.70 204 ALA B C 1
ATOM 3576 O O . ALA B 1 186 ? -24.544 9.524 17.058 1.00 9.39 204 ALA B O 1
ATOM 3578 N N . ALA B 1 187 ? -23.005 8.098 16.220 1.00 8.66 205 ALA B N 1
ATOM 3579 C CA . ALA B 1 187 ? -22.116 8.233 17.368 1.00 8.58 205 ALA B CA 1
ATOM 3580 C C . ALA B 1 187 ? -21.376 9.568 17.415 1.00 9.97 205 ALA B C 1
ATOM 3581 O O . ALA B 1 187 ? -21.118 10.077 18.512 1.00 10.08 205 ALA B O 1
ATOM 3583 N N . ILE B 1 188 ? -20.985 10.138 16.258 1.00 10.53 206 ILE B N 1
ATOM 3584 C CA A ILE B 1 188 ? -20.082 11.287 16.288 0.60 10.77 206 ILE B CA 1
ATOM 3585 C CA B ILE B 1 188 ? -20.095 11.317 16.240 0.40 10.85 206 ILE B CA 1
ATOM 3586 C C . ILE B 1 188 ? -20.579 12.451 17.135 1.00 10.77 206 ILE B C 1
ATOM 3587 O O . ILE B 1 188 ? -19.761 13.036 17.863 1.00 10.89 206 ILE B O 1
ATOM 3596 N N . PRO B 1 189 ? -21.863 12.835 17.120 1.00 10.90 207 PRO B N 1
ATOM 3597 C CA . PRO B 1 189 ? -22.287 13.957 17.982 1.00 11.94 207 PRO B CA 1
ATOM 3598 C C . PRO B 1 189 ? -22.067 13.727 19.471 1.00 12.71 207 PRO B C 1
ATOM 3599 O O . PRO B 1 189 ? -22.052 14.703 20.234 1.00 14.38 207 PRO B O 1
ATOM 3603 N N . HIS B 1 190 ? -21.887 12.479 19.908 1.00 11.23 208 HIS B N 1
ATOM 3604 C CA . HIS B 1 190 ? -21.596 12.169 21.305 1.00 11.38 208 HIS B CA 1
ATOM 3605 C C . HIS B 1 190 ? -20.109 12.218 21.652 1.00 12.18 208 HIS B C 1
ATOM 3606 O O . HIS B 1 190 ? -19.771 12.283 22.842 1.00 12.78 208 HIS B O 1
ATOM 3613 N N . LEU B 1 191 ? -19.214 12.163 20.662 1.00 11.51 209 LEU B N 1
ATOM 3614 C CA . LEU B 1 191 ? -17.806 11.869 20.930 1.00 11.04 209 LEU B CA 1
ATOM 3615 C C . LEU B 1 191 ? -17.046 13.148 21.256 1.00 11.79 209 LEU B C 1
ATOM 3616 O O . LEU B 1 191 ? -16.930 14.025 20.386 1.00 13.47 209 LEU B O 1
ATOM 3621 N N . PRO B 1 192 ? -16.493 13.285 22.460 1.00 11.38 210 PRO B N 1
ATOM 3622 C CA A PRO B 1 192 ? -15.742 14.503 22.800 0.55 11.57 210 PRO B CA 1
ATOM 3623 C CA B PRO B 1 192 ? -15.738 14.496 22.812 0.45 11.72 210 PRO B CA 1
ATOM 3624 C C . PRO B 1 192 ? -14.325 14.434 22.261 1.00 11.54 210 PRO B C 1
ATOM 3625 O O . PRO B 1 192 ? -13.859 13.367 21.837 1.00 11.53 210 PRO B O 1
ATOM 3632 N N . PRO B 1 193 ? -13.602 15.553 22.246 1.00 12.31 211 PRO B N 1
ATOM 3633 C CA . PRO B 1 193 ? -12.173 15.485 21.923 1.00 12.06 211 PRO B CA 1
ATOM 3634 C C . PRO B 1 193 ? -11.496 14.503 22.868 1.00 12.29 211 PRO B C 1
ATOM 3635 O O . PRO B 1 193 ? -11.787 14.464 24.066 1.00 13.56 211 PRO B O 1
ATOM 3639 N N . GLY B 1 194 ? -10.629 13.668 22.308 1.00 11.03 212 GLY B N 1
ATOM 3640 C CA . GLY B 1 194 ? -10.006 12.586 23.041 1.00 10.49 212 GLY B CA 1
ATOM 3641 C C . GLY B 1 194 ? -10.638 11.229 22.803 1.00 9.57 212 GLY B C 1
ATOM 3642 O O . GLY B 1 194 ? -10.089 10.217 23.258 1.00 11.05 212 GLY B O 1
ATOM 3643 N N . ALA B 1 195 ? -11.757 11.177 22.093 1.00 8.51 213 ALA B N 1
ATOM 3644 C CA . ALA B 1 195 ? -12.433 9.914 21.823 1.00 8.53 213 ALA B CA 1
ATOM 3645 C C . ALA B 1 195 ? -11.712 9.115 20.736 1.00 7.60 213 ALA B C 1
ATOM 3646 O O . ALA B 1 195 ? -10.881 9.633 19.986 1.00 7.99 213 ALA B O 1
ATOM 3648 N N . SER B 1 196 ? -12.084 7.834 20.628 1.00 7.83 214 SER B N 1
ATOM 3649 C CA A SER B 1 196 ? -11.486 6.918 19.659 0.61 7.88 214 SER B CA 1
ATOM 3650 C CA B SER B 1 196 ? -11.480 6.931 19.658 0.39 8.67 214 SER B CA 1
ATOM 3651 C C . SER B 1 196 ? -12.558 6.087 18.980 1.00 8.07 214 SER B C 1
ATOM 3652 O O . SER B 1 196 ? -13.494 5.610 19.632 1.00 11.60 214 SER B O 1
ATOM 3657 N N . ILE B 1 197 ? -12.413 5.901 17.662 1.00 6.69 215 ILE B N 1
ATOM 3658 C CA . ILE B 1 197 ? -13.203 4.954 16.884 1.00 6.18 215 ILE B CA 1
ATOM 3659 C C . ILE B 1 197 ? -12.230 3.914 16.353 1.00 6.42 215 ILE B C 1
ATOM 3660 O O . ILE B 1 197 ? -11.174 4.273 15.810 1.00 7.16 215 ILE B O 1
ATOM 3665 N N . ILE B 1 198 ? -12.577 2.635 16.499 1.00 6.44 216 ILE B N 1
ATOM 3666 C CA . ILE B 1 198 ? -11.750 1.542 15.984 1.00 6.07 216 ILE B CA 1
ATOM 3667 C C . ILE B 1 198 ? -12.628 0.630 15.133 1.00 5.51 216 ILE B C 1
ATOM 3668 O O . ILE B 1 198 ? -13.667 0.153 15.603 1.00 6.63 216 ILE B O 1
ATOM 3673 N N . ASN B 1 199 ? -12.209 0.367 13.887 1.00 5.45 217 ASN B N 1
ATOM 3674 C CA . ASN B 1 199 ? -12.958 -0.501 12.977 1.00 4.96 217 ASN B CA 1
ATOM 3675 C C . ASN B 1 199 ? -12.177 -1.783 12.720 1.00 5.78 217 ASN B C 1
ATOM 3676 O O . ASN B 1 199 ? -11.002 -1.725 12.343 1.00 7.12 217 ASN B O 1
ATOM 3681 N N . THR B 1 200 ? -12.815 -2.943 12.899 1.00 5.39 218 THR B N 1
ATOM 3682 C CA . THR B 1 200 ? -12.133 -4.188 12.543 1.00 5.29 218 THR B CA 1
ATOM 3683 C C . THR B 1 200 ? -12.232 -4.425 11.036 1.00 5.51 218 THR B C 1
ATOM 3684 O O . THR B 1 200 ? -13.343 -4.529 10.486 1.00 6.59 218 THR B O 1
ATOM 3688 N N . THR B 1 201 ? -11.078 -4.528 10.366 1.00 5.44 219 THR B N 1
ATOM 3689 C CA . THR B 1 201 ? -11.024 -4.944 8.964 1.00 5.47 219 THR B CA 1
ATOM 3690 C C . THR B 1 201 ? -10.520 -6.390 8.897 1.00 6.02 219 THR B C 1
ATOM 3691 O O . THR B 1 201 ? -10.863 -7.187 9.782 1.00 6.98 219 THR B O 1
ATOM 3695 N N . SER B 1 202 ? -9.759 -6.740 7.854 1.00 5.91 220 SER B N 1
ATOM 3696 C CA . SER B 1 202 ? -9.254 -8.103 7.699 1.00 5.44 220 SER B CA 1
ATOM 3697 C C . SER B 1 202 ? -8.065 -8.082 6.751 1.00 6.06 220 SER B C 1
ATOM 3698 O O . SER B 1 202 ? -8.009 -7.255 5.842 1.00 6.56 220 SER B O 1
ATOM 3701 N N . VAL B 1 203 ? -7.149 -9.041 6.920 1.00 5.56 221 VAL B N 1
ATOM 3702 C CA . VAL B 1 203 ? -6.149 -9.301 5.877 1.00 5.81 221 VAL B CA 1
ATOM 3703 C C . VAL B 1 203 ? -6.785 -9.557 4.509 1.00 5.78 221 VAL B C 1
ATOM 3704 O O . VAL B 1 203 ? -6.122 -9.375 3.484 1.00 6.00 221 VAL B O 1
ATOM 3708 N N . GLN B 1 204 ? -8.061 -9.973 4.471 1.00 5.66 222 GLN B N 1
ATOM 3709 C CA . GLN B 1 204 ? -8.752 -10.179 3.193 1.00 5.97 222 GLN B CA 1
ATOM 3710 C C . GLN B 1 204 ? -8.840 -8.915 2.346 1.00 6.38 222 GLN B C 1
ATOM 3711 O O . GLN B 1 204 ? -8.983 -9.012 1.119 1.00 6.49 222 GLN B O 1
ATOM 3717 N N . ALA B 1 205 ? -8.736 -7.733 2.960 1.00 6.03 223 ALA B N 1
ATOM 3718 C CA . ALA B 1 205 ? -8.690 -6.512 2.169 1.00 7.37 223 ALA B CA 1
ATOM 3719 C C . ALA B 1 205 ? -7.594 -6.581 1.108 1.00 7.72 223 ALA B C 1
ATOM 3720 O O . ALA B 1 205 ? -7.774 -6.040 0.005 1.00 9.68 223 ALA B O 1
ATOM 3722 N N . VAL B 1 206 ? -6.473 -7.237 1.430 1.00 6.83 224 VAL B N 1
ATOM 3723 C CA . VAL B 1 206 ? -5.321 -7.407 0.539 1.00 7.10 224 VAL B CA 1
ATOM 3724 C C . VAL B 1 206 ? -5.277 -8.808 -0.058 1.00 7.38 224 VAL B C 1
ATOM 3725 O O . VAL B 1 206 ? -5.023 -8.963 -1.254 1.00 8.73 224 VAL B O 1
ATOM 3729 N N . ARG B 1 207 ? -5.533 -9.839 0.750 1.00 6.73 225 ARG B N 1
ATOM 3730 C CA . ARG B 1 207 ? -5.412 -11.214 0.257 1.00 6.83 225 ARG B CA 1
ATOM 3731 C C . ARG B 1 207 ? -6.494 -11.549 -0.756 1.00 6.74 225 ARG B C 1
ATOM 3732 O O . ARG B 1 207 ? -6.246 -12.314 -1.702 1.00 8.07 225 ARG B O 1
ATOM 3740 N N . ALA B 1 208 ? -7.699 -11.006 -0.566 1.00 6.29 226 ALA B N 1
ATOM 3741 C CA . ALA B 1 208 ? -8.786 -11.078 -1.550 1.00 6.25 226 ALA B CA 1
ATOM 3742 C C . ALA B 1 208 ? -8.927 -12.476 -2.160 1.00 6.82 226 ALA B C 1
ATOM 3743 O O . ALA B 1 208 ? -8.763 -12.685 -3.364 1.00 6.72 226 ALA B O 1
ATOM 3745 N N . SER B 1 209 ? -9.276 -13.436 -1.313 1.00 6.92 227 SER B N 1
ATOM 3746 C CA A SER B 1 209 ? -9.420 -14.817 -1.762 0.91 6.87 227 SER B CA 1
ATOM 3747 C CA B SER B 1 209 ? -9.401 -14.808 -1.785 0.09 6.83 227 SER B CA 1
ATOM 3748 C C . SER B 1 209 ? -10.588 -14.967 -2.735 1.00 6.71 227 SER B C 1
ATOM 3749 O O . SER B 1 209 ? -11.595 -14.252 -2.649 1.00 7.49 227 SER B O 1
ATOM 3754 N N . ALA B 1 210 ? -10.469 -15.955 -3.633 1.00 7.66 228 ALA B N 1
ATOM 3755 C CA . ALA B 1 210 ? -11.524 -16.246 -4.606 1.00 7.80 228 ALA B CA 1
ATOM 3756 C C . ALA B 1 210 ? -12.879 -16.495 -3.957 1.00 7.78 228 ALA B C 1
ATOM 3757 O O . ALA B 1 210 ? -13.915 -16.167 -4.547 1.00 9.27 228 ALA B O 1
ATOM 3759 N N . ASN B 1 211 ? -12.905 -17.101 -2.775 1.00 8.03 229 ASN B N 1
ATOM 3760 C CA . ASN B 1 211 ? -14.164 -17.498 -2.157 1.00 8.37 229 ASN B CA 1
ATOM 3761 C C . ASN B 1 211 ? -14.749 -16.454 -1.210 1.00 7.39 229 ASN B C 1
ATOM 3762 O O . ASN B 1 211 ? -15.714 -16.765 -0.506 1.00 7.76 229 ASN B O 1
ATOM 3767 N N . LEU B 1 212 ? -14.208 -15.233 -1.183 1.00 7.31 230 LEU B N 1
ATOM 3768 C CA . LEU B 1 212 ? -14.685 -14.184 -0.279 1.00 6.49 230 LEU B CA 1
ATOM 3769 C C . LEU B 1 212 ? -14.883 -12.862 -1.026 1.00 7.04 230 LEU B C 1
ATOM 3770 O O . LEU B 1 212 ? -14.481 -11.789 -0.574 1.00 7.14 230 LEU B O 1
ATOM 3775 N N . LEU B 1 213 ? -15.533 -12.938 -2.194 1.00 6.91 231 LEU B N 1
ATOM 3776 C CA . LEU B 1 213 ? -15.626 -11.798 -3.106 1.00 6.59 231 LEU B CA 1
ATOM 3777 C C . LEU B 1 213 ? -16.301 -10.597 -2.444 1.00 7.41 231 LEU B C 1
ATOM 3778 O O . LEU B 1 213 ? -15.784 -9.475 -2.507 1.00 7.63 231 LEU B O 1
ATOM 3783 N N . ASP B 1 214 ? -17.457 -10.813 -1.797 1.00 6.66 232 ASP B N 1
ATOM 3784 C CA . ASP B 1 214 ? -18.173 -9.697 -1.174 1.00 6.57 232 ASP B CA 1
ATOM 3785 C C . ASP B 1 214 ? -17.511 -9.253 0.129 1.00 6.06 232 ASP B C 1
ATOM 3786 O O . ASP B 1 214 ? -17.340 -8.045 0.371 1.00 6.45 232 ASP B O 1
ATOM 3791 N N . TYR B 1 215 ? -17.108 -10.219 0.955 1.00 6.20 233 TYR B N 1
ATOM 3792 C CA . TYR B 1 215 ? -16.450 -9.919 2.221 1.00 6.33 233 TYR B CA 1
ATOM 3793 C C . TYR B 1 215 ? -15.190 -9.087 2.004 1.00 6.33 233 TYR B C 1
ATOM 3794 O O . TYR B 1 215 ? -15.000 -8.047 2.655 1.00 6.25 233 TYR B O 1
ATOM 3803 N N . ALA B 1 216 ? -14.308 -9.531 1.094 1.00 5.42 234 ALA B N 1
ATOM 3804 C CA . ALA B 1 216 ? -13.060 -8.798 0.861 1.00 4.92 234 ALA B CA 1
ATOM 3805 C C . ALA B 1 216 ? -13.333 -7.375 0.378 1.00 5.00 234 ALA B C 1
ATOM 3806 O O . ALA B 1 216 ? -12.649 -6.430 0.800 1.00 5.36 234 ALA B O 1
ATOM 3808 N N . THR B 1 217 ? -14.322 -7.205 -0.512 1.00 5.62 235 THR B N 1
ATOM 3809 C CA . THR B 1 217 ? -14.752 -5.875 -0.956 1.00 5.28 235 THR B CA 1
ATOM 3810 C C . THR B 1 217 ? -15.072 -4.989 0.248 1.00 5.14 235 THR B C 1
ATOM 3811 O O . THR B 1 217 ? -14.574 -3.857 0.354 1.00 5.89 235 THR B O 1
ATOM 3815 N N . THR B 1 218 ? -15.874 -5.503 1.190 1.00 5.46 236 THR B N 1
ATOM 3816 C CA . THR B 1 218 ? -16.236 -4.674 2.345 1.00 5.29 236 THR B CA 1
ATOM 3817 C C . THR B 1 218 ? -15.030 -4.382 3.235 1.00 4.81 236 THR B C 1
ATOM 3818 O O . THR B 1 218 ? -14.935 -3.284 3.803 1.00 5.80 236 THR B O 1
ATOM 3822 N N . LYS B 1 219 ? -14.116 -5.359 3.400 1.00 4.45 237 LYS B N 1
ATOM 3823 C CA . LYS B 1 219 ? -12.994 -5.144 4.318 1.00 4.78 237 LYS B CA 1
ATOM 3824 C C . LYS B 1 219 ? -12.007 -4.110 3.780 1.00 4.43 237 LYS B C 1
ATOM 3825 O O . LYS B 1 219 ? -11.468 -3.295 4.545 1.00 5.37 237 LYS B O 1
ATOM 3831 N N . ALA B 1 220 ? -11.776 -4.097 2.463 1.00 4.93 238 ALA B N 1
ATOM 3832 C CA . ALA B 1 220 ? -10.993 -3.019 1.862 1.00 4.61 238 ALA B CA 1
ATOM 3833 C C . ALA B 1 220 ? -11.720 -1.683 2.003 1.00 5.14 238 ALA B C 1
ATOM 3834 O O . ALA B 1 220 ? -11.096 -0.655 2.307 1.00 5.54 238 ALA B O 1
ATOM 3836 N N . GLY B 1 221 ? -13.039 -1.682 1.785 1.00 5.42 239 GLY B N 1
ATOM 3837 C CA . GLY B 1 221 ? -13.822 -0.470 1.984 1.00 5.52 239 GLY B CA 1
ATOM 3838 C C . GLY B 1 221 ? -13.661 0.111 3.380 1.00 5.52 239 GLY B C 1
ATOM 3839 O O . GLY B 1 221 ? -13.538 1.334 3.540 1.00 6.13 239 GLY B O 1
ATOM 3840 N N . ILE B 1 222 ? -13.662 -0.758 4.409 1.00 4.85 240 ILE B N 1
ATOM 3841 C CA . ILE B 1 222 ? -13.540 -0.308 5.794 1.00 5.64 240 ILE B CA 1
ATOM 3842 C C . ILE B 1 222 ? -12.239 0.456 6.004 1.00 5.42 240 ILE B C 1
ATOM 3843 O O . ILE B 1 222 ? -12.196 1.430 6.763 1.00 5.60 240 ILE B O 1
ATOM 3848 N N . ILE B 1 223 ? -11.156 0.033 5.342 1.00 5.06 241 ILE B N 1
ATOM 3849 C CA . ILE B 1 223 ? -9.878 0.729 5.503 1.00 5.09 241 ILE B CA 1
ATOM 3850 C C . ILE B 1 223 ? -9.949 2.154 4.953 1.00 4.93 241 ILE B C 1
ATOM 3851 O O . ILE B 1 223 ? -9.512 3.107 5.609 1.00 5.53 241 ILE B O 1
ATOM 3856 N N . ALA B 1 224 ? -10.480 2.333 3.739 1.00 5.46 242 ALA B N 1
ATOM 3857 C CA . ALA B 1 224 ? -10.589 3.687 3.188 1.00 5.47 242 ALA B CA 1
ATOM 3858 C C . ALA B 1 224 ? -11.540 4.548 4.019 1.00 5.00 242 ALA B C 1
ATOM 3859 O O . ALA B 1 224 ? -11.278 5.741 4.242 1.00 6.13 242 ALA B O 1
ATOM 3861 N N . PHE B 1 225 ? -12.642 3.956 4.503 1.00 5.45 243 PHE B N 1
ATOM 3862 C CA . PHE B 1 225 ? -13.556 4.681 5.386 1.00 5.20 243 PHE B CA 1
ATOM 3863 C C . PHE B 1 225 ? -12.806 5.182 6.620 1.00 5.28 243 PHE B C 1
ATOM 3864 O O . PHE B 1 225 ? -12.959 6.343 7.037 1.00 6.37 243 PHE B O 1
ATOM 3872 N N . THR B 1 226 ? -12.012 4.295 7.234 1.00 5.16 244 THR B N 1
ATOM 3873 C CA . THR B 1 226 ? -11.231 4.642 8.418 1.00 5.54 244 THR B CA 1
ATOM 3874 C C . THR B 1 226 ? -10.282 5.795 8.128 1.00 6.01 244 THR B C 1
ATOM 3875 O O . THR B 1 226 ? -10.212 6.768 8.890 1.00 6.12 244 THR B O 1
ATOM 3879 N N . ARG B 1 227 ? -9.531 5.697 7.028 1.00 5.27 245 ARG B N 1
ATOM 3880 C CA . ARG B 1 227 ? -8.522 6.713 6.729 1.00 4.94 245 ARG B CA 1
ATOM 3881 C C . ARG B 1 227 ? -9.159 8.068 6.411 1.00 5.37 245 ARG B C 1
ATOM 3882 O O . ARG B 1 227 ? -8.657 9.117 6.857 1.00 6.17 245 ARG B O 1
ATOM 3890 N N . SER B 1 228 ? -10.258 8.067 5.644 1.00 5.46 246 SER B N 1
ATOM 3891 C CA . SER B 1 228 ? -10.954 9.311 5.325 1.00 5.23 246 SER B CA 1
ATOM 3892 C C . SER B 1 228 ? -11.545 9.956 6.578 1.00 5.89 246 SER B C 1
ATOM 3893 O O . SER B 1 228 ? -11.371 11.162 6.810 1.00 6.65 246 SER B O 1
ATOM 3896 N N . LEU B 1 229 ? -12.243 9.161 7.404 1.00 5.79 247 LEU B N 1
ATOM 3897 C CA . LEU B 1 229 ? -12.858 9.711 8.610 1.00 5.54 247 LEU B CA 1
ATOM 3898 C C . LEU B 1 229 ? -11.797 10.232 9.580 1.00 5.29 247 LEU B C 1
ATOM 3899 O O . LEU B 1 229 ? -12.017 11.242 10.256 1.00 6.79 247 LEU B O 1
ATOM 3904 N N . ALA B 1 230 ? -10.634 9.568 9.651 1.00 5.49 248 ALA B N 1
ATOM 3905 C CA . ALA B 1 230 ? -9.528 10.081 10.467 1.00 5.42 248 ALA B CA 1
ATOM 3906 C C . ALA B 1 230 ? -9.120 11.491 10.050 1.00 6.44 248 ALA B C 1
ATOM 3907 O O . ALA B 1 230 ? -8.872 12.348 10.907 1.00 7.22 248 ALA B O 1
ATOM 3909 N N . LYS B 1 231 ? -9.024 11.751 8.737 1.00 6.91 249 LYS B N 1
ATOM 3910 C CA . LYS B 1 231 ? -8.699 13.104 8.286 1.00 7.05 249 LYS B CA 1
ATOM 3911 C C . LYS B 1 231 ? -9.829 14.076 8.617 1.00 7.53 249 LYS B C 1
ATOM 3912 O O . LYS B 1 231 ? -9.585 15.235 8.978 1.00 8.71 249 LYS B O 1
ATOM 3918 N N . GLN B 1 232 ? -11.072 13.613 8.518 1.00 7.57 250 GLN B N 1
ATOM 3919 C CA . GLN B 1 232 ? -12.208 14.485 8.780 1.00 8.89 250 GLN B CA 1
ATOM 3920 C C . GLN B 1 232 ? -12.284 14.866 10.259 1.00 10.07 250 GLN B C 1
ATOM 3921 O O . GLN B 1 232 ? -12.570 16.028 10.594 1.00 12.05 250 GLN B O 1
ATOM 3927 N N . LEU B 1 233 ? -12.068 13.894 11.160 1.00 8.79 251 LEU B N 1
ATOM 3928 C CA . LEU B 1 233 ? -12.299 14.077 12.594 1.00 9.18 251 LEU B CA 1
ATOM 3929 C C . LEU B 1 233 ? -11.045 14.422 13.386 1.00 11.15 251 LEU B C 1
ATOM 3930 O O . LEU B 1 233 ? -11.165 14.944 14.495 1.00 10.52 251 LEU B O 1
ATOM 3935 N N . GLY B 1 234 ? -9.853 14.144 12.858 1.00 12.51 252 GLY B N 1
ATOM 3936 C CA . GLY B 1 234 ? -8.624 14.570 13.497 1.00 13.21 252 GLY B CA 1
ATOM 3937 C C . GLY B 1 234 ? -8.650 16.004 14.006 1.00 14.24 252 GLY B C 1
ATOM 3938 O O . GLY B 1 234 ? -8.244 16.285 15.138 1.00 14.66 252 GLY B O 1
ATOM 3939 N N . PRO B 1 235 ? -9.127 16.945 13.188 1.00 15.12 253 PRO B N 1
ATOM 3940 C CA . PRO B 1 235 ? -9.175 18.345 13.646 1.00 15.51 253 PRO B CA 1
ATOM 3941 C C . PRO B 1 235 ? -10.075 18.593 14.851 1.00 16.05 253 PRO B C 1
ATOM 3942 O O . PRO B 1 235 ? -9.845 19.572 15.577 1.00 18.36 253 PRO B O 1
ATOM 3946 N N . ARG B 1 236 ? -11.081 17.749 15.093 1.00 14.76 254 ARG B N 1
ATOM 3947 C CA A ARG B 1 236 ? -11.954 17.756 16.258 0.51 15.89 254 ARG B CA 1
ATOM 3948 C CA B ARG B 1 236 ? -11.852 17.893 16.322 0.49 16.70 254 ARG B CA 1
ATOM 3949 C C . ARG B 1 236 ? -11.405 16.926 17.408 1.00 14.94 254 ARG B C 1
ATOM 3950 O O . ARG B 1 236 ? -12.111 16.736 18.408 1.00 16.75 254 ARG B O 1
ATOM 3965 N N . GLY B 1 237 ? -10.206 16.375 17.270 1.00 11.76 255 GLY B N 1
ATOM 3966 C CA . GLY B 1 237 ? -9.613 15.608 18.344 1.00 10.64 255 GLY B CA 1
ATOM 3967 C C . GLY B 1 237 ? -10.116 14.195 18.500 1.00 10.04 255 GLY B C 1
ATOM 3968 O O . GLY B 1 237 ? -9.926 13.612 19.568 1.00 10.72 255 GLY B O 1
ATOM 3969 N N . ILE B 1 238 ? -10.742 13.618 17.477 1.00 9.16 256 ILE B N 1
ATOM 3970 C CA . ILE B 1 238 ? -11.225 12.239 17.520 1.00 8.92 256 ILE B CA 1
ATOM 3971 C C . ILE B 1 238 ? -10.337 11.404 16.615 1.00 8.14 256 ILE B C 1
ATOM 3972 O O . ILE B 1 238 ? -10.155 11.744 15.443 1.00 10.55 256 ILE B O 1
ATOM 3977 N N . ARG B 1 239 ? -9.790 10.313 17.143 1.00 6.60 257 ARG B N 1
ATOM 3978 C CA . ARG B 1 239 ? -8.918 9.430 16.376 1.00 6.11 257 ARG B CA 1
ATOM 3979 C C . ARG B 1 239 ? -9.711 8.244 15.841 1.00 6.27 257 ARG B C 1
ATOM 3980 O O . ARG B 1 239 ? -10.582 7.710 16.528 1.00 8.70 257 ARG B O 1
ATOM 3988 N N . VAL B 1 240 ? -9.432 7.868 14.593 1.00 6.28 258 VAL B N 1
ATOM 3989 C CA . VAL B 1 240 ? -10.136 6.785 13.902 1.00 5.43 258 VAL B CA 1
ATOM 3990 C C . VAL B 1 240 ? -9.074 5.837 13.349 1.00 5.44 258 VAL B C 1
ATOM 3991 O O . VAL B 1 240 ? -8.237 6.254 12.539 1.00 5.85 258 VAL B O 1
ATOM 3995 N N . ASN B 1 241 ? -9.116 4.569 13.765 1.00 5.11 259 ASN B N 1
ATOM 3996 C CA . ASN B 1 241 ? -8.092 3.599 13.385 1.00 4.97 259 ASN B CA 1
ATOM 3997 C C . ASN B 1 241 ? -8.763 2.269 13.071 1.00 5.35 259 ASN B C 1
ATOM 3998 O O . ASN B 1 241 ? -9.941 2.063 13.369 1.00 5.63 259 ASN B O 1
ATOM 4003 N N . ALA B 1 242 ? -7.997 1.351 12.469 1.00 5.01 260 ALA B N 1
ATOM 4004 C CA . ALA B 1 242 ? -8.508 0.026 12.144 1.00 5.32 260 ALA B CA 1
ATOM 4005 C C . ALA B 1 242 ? -7.525 -1.040 12.617 1.00 4.97 260 ALA B C 1
ATOM 4006 O O . ALA B 1 242 ? -6.318 -0.784 12.746 1.00 5.93 260 ALA B O 1
ATOM 4008 N N . VAL B 1 243 ? -8.062 -2.234 12.888 1.00 4.77 261 VAL B N 1
ATOM 4009 C CA . VAL B 1 243 ? -7.282 -3.415 13.245 1.00 5.09 261 VAL B CA 1
ATOM 4010 C C . VAL B 1 243 ? -7.504 -4.455 12.156 1.00 4.84 261 VAL B C 1
ATOM 4011 O O . VAL B 1 243 ? -8.652 -4.719 11.778 1.00 5.67 261 VAL B O 1
ATOM 4015 N N . ALA B 1 244 ? -6.414 -5.047 11.648 1.00 5.77 262 ALA B N 1
ATOM 4016 C CA . ALA B 1 244 ? -6.467 -6.046 10.579 1.00 5.79 262 ALA B CA 1
ATOM 4017 C C . ALA B 1 244 ? -6.031 -7.414 11.096 1.00 5.95 262 ALA B C 1
ATOM 4018 O O . ALA B 1 244 ? -4.841 -7.757 11.044 1.00 6.30 262 ALA B O 1
ATOM 4020 N N . PRO B 1 245 ? -6.952 -8.232 11.611 1.00 5.49 263 PRO B N 1
ATOM 4021 C CA . PRO B 1 245 ? -6.573 -9.575 12.065 1.00 5.99 263 PRO B CA 1
ATOM 4022 C C . PRO B 1 245 ? -6.220 -10.465 10.876 1.00 5.37 263 PRO B C 1
ATOM 4023 O O . PRO B 1 245 ? -6.807 -10.354 9.792 1.00 5.99 263 PRO B O 1
ATOM 4027 N N . GLY B 1 246 ? -5.271 -11.388 11.112 1.00 6.12 264 GLY B N 1
ATOM 4028 C CA . GLY B 1 246 ? -5.165 -12.611 10.344 1.00 6.11 264 GLY B CA 1
ATOM 4029 C C . GLY B 1 246 ? -6.131 -13.640 10.917 1.00 6.24 264 GLY B C 1
ATOM 4030 O O . GLY B 1 246 ? -7.166 -13.274 11.489 1.00 7.35 264 GLY B O 1
ATOM 4031 N N . PRO B 1 247 ? -5.817 -14.936 10.810 1.00 6.25 265 PRO B N 1
ATOM 4032 C CA . PRO B 1 247 ? -6.805 -15.967 11.203 1.00 6.20 265 PRO B CA 1
ATOM 4033 C C . PRO B 1 247 ? -6.900 -16.105 12.719 1.00 6.48 265 PRO B C 1
ATOM 4034 O O . PRO B 1 247 ? -5.895 -16.341 13.398 1.00 8.37 265 PRO B O 1
ATOM 4038 N N . TYR B 1 248 ? -8.130 -15.988 13.242 1.00 6.35 266 TYR B N 1
ATOM 4039 C CA . TYR B 1 248 ? -8.419 -16.197 14.662 1.00 6.75 266 TYR B CA 1
ATOM 4040 C C . TYR B 1 248 ? -9.540 -17.216 14.830 1.00 6.65 266 TYR B C 1
ATOM 4041 O O . TYR B 1 248 ? -10.429 -17.335 13.987 1.00 7.20 266 TYR B O 1
ATOM 4050 N N . TRP B 1 249 ? -9.507 -17.919 15.958 1.00 6.74 267 TRP B N 1
ATOM 4051 C CA . TRP B 1 249 ? -10.431 -19.015 16.254 1.00 7.44 267 TRP B CA 1
ATOM 4052 C C . TRP B 1 249 ? -11.714 -18.413 16.814 1.00 6.38 267 TRP B C 1
ATOM 4053 O O . TRP B 1 249 ? -11.797 -18.098 18.008 1.00 7.66 267 TRP B O 1
ATOM 4064 N N . THR B 1 250 ? -12.725 -18.228 15.943 1.00 7.20 268 THR B N 1
ATOM 4065 C CA . THR B 1 250 ? -13.989 -17.582 16.297 1.00 7.08 268 THR B CA 1
ATOM 4066 C C . THR B 1 250 ? -15.143 -18.252 15.560 1.00 7.45 268 THR B C 1
ATOM 4067 O O . THR B 1 250 ? -14.921 -18.958 14.566 1.00 7.81 268 THR B O 1
ATOM 4071 N N . PRO B 1 251 ? -16.393 -18.001 15.967 1.00 6.76 269 PRO B N 1
ATOM 4072 C CA . PRO B 1 251 ? -17.524 -18.687 15.306 1.00 7.37 269 PRO B CA 1
ATOM 4073 C C . PRO B 1 251 ? -17.743 -18.244 13.875 1.00 7.75 269 PRO B C 1
ATOM 4074 O O . PRO B 1 251 ? -18.452 -18.932 13.134 1.00 8.66 269 PRO B O 1
ATOM 4078 N N . LEU B 1 252 ? -17.145 -17.128 13.460 1.00 9.40 270 LEU B N 1
ATOM 4079 C CA . LEU B 1 252 ? -17.295 -16.657 12.092 1.00 11.17 270 LEU B CA 1
ATOM 4080 C C . LEU B 1 252 ? -16.800 -17.691 11.093 1.00 12.32 270 LEU B C 1
ATOM 4081 O O . LEU B 1 252 ? -17.386 -17.844 10.012 1.00 11.64 270 LEU B O 1
ATOM 4086 N N . GLN B 1 253 ? -15.761 -18.452 11.446 1.00 14.20 271 GLN B N 1
ATOM 4087 C CA A GLN B 1 253 ? -15.188 -19.345 10.463 0.64 17.52 271 GLN B CA 1
ATOM 4088 C CA B GLN B 1 253 ? -15.169 -19.388 10.481 0.36 16.37 271 GLN B CA 1
ATOM 4089 C C . GLN B 1 253 ? -16.015 -20.628 10.313 1.00 17.98 271 GLN B C 1
ATOM 4090 O O . GLN B 1 253 ? -16.353 -21.017 9.187 1.00 21.04 271 GLN B O 1
ATOM 4101 N N . SER B 1 254 ? -16.368 -21.276 11.428 1.00 16.07 272 SER B N 1
ATOM 4102 C CA . SER B 1 254 ? -17.085 -22.544 11.350 1.00 15.19 272 SER B CA 1
ATOM 4103 C C . SER B 1 254 ? -18.575 -22.387 11.080 1.00 12.20 272 SER B C 1
ATOM 4104 O O . SER B 1 254 ? -19.273 -23.398 10.971 1.00 14.24 272 SER B O 1
ATOM 4107 N N . SER B 1 255 ? -19.086 -21.162 10.964 1.00 9.85 273 SER B N 1
ATOM 4108 C CA . SER B 1 255 ? -20.478 -20.953 10.589 1.00 9.47 273 SER B CA 1
ATOM 4109 C C . SER B 1 255 ? -20.624 -20.478 9.151 1.00 10.71 273 SER B C 1
ATOM 4110 O O . SER B 1 255 ? -21.645 -19.880 8.789 1.00 10.29 273 SER B O 1
ATOM 4113 N N . GLY B 1 256 ? -19.632 -20.772 8.316 1.00 12.80 274 GLY B N 1
ATOM 4114 C CA . GLY B 1 256 ? -19.745 -20.591 6.880 1.00 13.26 274 GLY B CA 1
ATOM 4115 C C . GLY B 1 256 ? -18.787 -19.564 6.338 1.00 12.52 274 GLY B C 1
ATOM 4116 O O . GLY B 1 256 ? -18.737 -19.358 5.114 1.00 12.93 274 GLY B O 1
ATOM 4117 N N . GLY B 1 257 ? -18.017 -18.901 7.202 1.00 12.93 275 GLY B N 1
ATOM 4118 C CA . GLY B 1 257 ? -17.025 -17.961 6.714 1.00 13.95 275 GLY B CA 1
ATOM 4119 C C . GLY B 1 257 ? -15.882 -18.630 5.978 1.00 14.60 275 GLY B C 1
ATOM 4120 O O . GLY B 1 257 ? -15.295 -18.029 5.072 1.00 13.69 275 GLY B O 1
ATOM 4121 N N . GLN B 1 258 ? -15.538 -19.861 6.363 1.00 15.61 276 GLN B N 1
ATOM 4122 C CA . GLN B 1 258 ? -14.561 -20.693 5.670 1.00 18.09 276 GLN B CA 1
ATOM 4123 C C . GLN B 1 258 ? -15.149 -22.073 5.436 1.00 19.22 276 GLN B C 1
ATOM 4124 O O . GLN B 1 258 ? -16.003 -22.525 6.204 1.00 18.82 276 GLN B O 1
ATOM 4130 N N . PRO B 1 259 ? -14.678 -22.779 4.414 1.00 20.40 277 PRO B N 1
ATOM 4131 C CA . PRO B 1 259 ? -15.143 -24.155 4.177 1.00 21.85 277 PRO B CA 1
ATOM 4132 C C . PRO B 1 259 ? -14.664 -25.095 5.272 1.00 23.55 277 PRO B C 1
ATOM 4133 O O . PRO B 1 259 ? -13.725 -24.775 6.019 1.00 22.44 277 PRO B O 1
ATOM 4137 N N . PRO B 1 260 ? -15.278 -26.280 5.389 1.00 27.49 278 PRO B N 1
ATOM 4138 C CA . PRO B 1 260 ? -15.031 -27.124 6.575 1.00 29.16 278 PRO B CA 1
ATOM 4139 C C . PRO B 1 260 ? -13.624 -27.684 6.657 1.00 29.74 278 PRO B C 1
ATOM 4140 O O . PRO B 1 260 ? -13.062 -27.775 7.759 1.00 28.97 278 PRO B O 1
ATOM 4144 N N . GLU B 1 261 ? -13.048 -28.100 5.528 1.00 30.87 279 GLU B N 1
ATOM 4145 C CA . GLU B 1 261 ? -11.673 -28.586 5.540 1.00 31.63 279 GLU B CA 1
ATOM 4146 C C . GLU B 1 261 ? -10.721 -27.507 6.032 1.00 30.20 279 GLU B C 1
ATOM 4147 O O . GLU B 1 261 ? -9.729 -27.807 6.712 1.00 30.15 279 GLU B O 1
ATOM 4149 N N . THR B 1 262 ? -11.024 -26.246 5.717 1.00 27.86 280 THR B N 1
ATOM 4150 C CA . THR B 1 262 ? -10.189 -25.140 6.162 1.00 26.07 280 THR B CA 1
ATOM 4151 C C . THR B 1 262 ? -10.249 -24.992 7.676 1.00 22.71 280 THR B C 1
ATOM 4152 O O . THR B 1 262 ? -9.241 -24.680 8.315 1.00 22.14 280 THR B O 1
ATOM 4156 N N . VAL B 1 263 ? -11.417 -25.240 8.271 1.00 19.57 281 VAL B N 1
ATOM 4157 C CA . VAL B 1 263 ? -11.543 -25.173 9.725 1.00 16.94 281 VAL B CA 1
ATOM 4158 C C . VAL B 1 263 ? -10.709 -26.266 10.397 1.00 16.51 281 VAL B C 1
ATOM 4159 O O . VAL B 1 263 ? -10.004 -26.011 11.385 1.00 16.81 281 VAL B O 1
ATOM 4163 N N . VAL B 1 264 ? -10.756 -27.491 9.866 1.00 17.79 282 VAL B N 1
ATOM 4164 C CA . VAL B 1 264 ? -10.007 -28.597 10.464 1.00 17.59 282 VAL B CA 1
ATOM 4165 C C . VAL B 1 264 ? -8.508 -28.295 10.499 1.00 18.37 282 VAL B C 1
ATOM 4166 O O . VAL B 1 264 ? -7.824 -28.590 11.489 1.00 17.41 282 VAL B O 1
ATOM 4170 N N . ASN B 1 265 ? -7.976 -27.702 9.429 1.00 18.52 283 ASN B N 1
ATOM 4171 C CA . ASN B 1 265 ? -6.545 -27.445 9.284 1.00 18.88 283 ASN B CA 1
ATOM 4172 C C . ASN B 1 265 ? -6.217 -25.958 9.397 1.00 16.50 283 ASN B C 1
ATOM 4173 O O . ASN B 1 265 ? -5.244 -25.482 8.815 1.00 16.90 283 ASN B O 1
ATOM 4178 N N . TYR B 1 266 ? -7.016 -25.229 10.158 1.00 15.25 284 TYR B N 1
ATOM 4179 C CA . TYR B 1 266 ? -6.995 -23.771 10.139 1.00 14.27 284 TYR B CA 1
ATOM 4180 C C . TYR B 1 266 ? -5.627 -23.212 10.514 1.00 14.02 284 TYR B C 1
ATOM 4181 O O . TYR B 1 266 ? -5.111 -23.478 11.606 1.00 14.48 284 TYR B O 1
ATOM 4190 N N . ALA B 1 267 ? -5.056 -22.408 9.613 1.00 13.60 285 ALA B N 1
ATOM 4191 C CA . ALA B 1 267 ? -3.770 -21.735 9.804 1.00 12.67 285 ALA B CA 1
ATOM 4192 C C . ALA B 1 267 ? -2.605 -22.707 10.004 1.00 13.35 285 ALA B C 1
ATOM 4193 O O . ALA B 1 267 ? -1.544 -22.312 10.501 1.00 13.97 285 ALA B O 1
ATOM 4195 N N . ALA B 1 268 ? -2.769 -23.976 9.609 1.00 13.82 286 ALA B N 1
ATOM 4196 C CA . ALA B 1 268 ? -1.704 -24.957 9.816 1.00 15.66 286 ALA B CA 1
ATOM 4197 C C . ALA B 1 268 ? -0.417 -24.574 9.091 1.00 17.19 286 ALA B C 1
ATOM 4198 O O . ALA B 1 268 ? 0.680 -24.924 9.547 1.00 19.32 286 ALA B O 1
ATOM 4200 N N . GLY B 1 269 ? -0.520 -23.882 7.958 1.00 17.02 287 GLY B N 1
ATOM 4201 C CA . GLY B 1 269 ? 0.659 -23.511 7.205 1.00 18.66 287 GLY B CA 1
ATOM 4202 C C . GLY B 1 269 ? 1.304 -22.186 7.566 1.00 18.90 287 GLY B C 1
ATOM 4203 O O . GLY B 1 269 ? 2.267 -21.787 6.900 1.00 20.99 287 GLY B O 1
ATOM 4204 N N . SER B 1 270 ? 0.815 -21.498 8.598 1.00 16.74 288 SER B N 1
ATOM 4205 C CA . SER B 1 270 ? 1.320 -20.182 8.998 1.00 15.28 288 SER B CA 1
ATOM 4206 C C . SER B 1 270 ? 2.619 -20.337 9.789 1.00 15.05 288 SER B C 1
ATOM 4207 O O . SER B 1 270 ? 2.968 -21.441 10.204 1.00 15.71 288 SER B O 1
ATOM 4210 N N . PRO B 1 271 ? 3.365 -19.241 10.036 1.00 13.59 289 PRO B N 1
ATOM 4211 C CA . PRO B 1 271 ? 4.674 -19.415 10.706 1.00 14.97 289 PRO B CA 1
ATOM 4212 C C . PRO B 1 271 ? 4.622 -20.077 12.076 1.00 15.15 289 PRO B C 1
ATOM 4213 O O . PRO B 1 271 ? 5.528 -20.856 12.405 1.00 16.68 289 PRO B O 1
ATOM 4217 N N . TYR B 1 272 ? 3.596 -19.809 12.890 1.00 13.65 290 TYR B N 1
ATOM 4218 C CA . TYR B 1 272 ? 3.466 -20.564 14.139 1.00 13.45 290 TYR B CA 1
ATOM 4219 C C . TYR B 1 272 ? 2.792 -21.914 13.951 1.00 13.97 290 TYR B C 1
ATOM 4220 O O . TYR B 1 272 ? 2.823 -22.736 14.873 1.00 14.93 290 TYR B O 1
ATOM 4229 N N . GLY B 1 273 ? 2.132 -22.137 12.822 1.00 12.52 291 GLY B N 1
ATOM 4230 C CA . GLY B 1 273 ? 1.372 -23.354 12.635 1.00 13.08 291 GLY B CA 1
ATOM 4231 C C . GLY B 1 273 ? 0.064 -23.403 13.392 1.00 12.36 291 GLY B C 1
ATOM 4232 O O . GLY B 1 273 ? -0.468 -24.492 13.611 1.00 13.85 291 GLY B O 1
ATOM 4233 N N . ARG B 1 274 ? -0.493 -22.255 13.776 1.00 9.92 292 ARG B N 1
ATOM 4234 C CA . ARG B 1 274 ? -1.740 -22.239 14.538 1.00 9.06 292 ARG B CA 1
ATOM 4235 C C . ARG B 1 274 ? -2.464 -20.937 14.247 1.00 8.83 292 ARG B C 1
ATOM 4236 O O . ARG B 1 274 ? -1.816 -19.932 13.924 1.00 9.08 292 ARG B O 1
ATOM 4244 N N . PRO B 1 275 ? -3.787 -20.906 14.393 1.00 8.68 293 PRO B N 1
ATOM 4245 C CA . PRO B 1 275 ? -4.514 -19.636 14.331 1.00 8.44 293 PRO B CA 1
ATOM 4246 C C . PRO B 1 275 ? -4.335 -18.871 15.626 1.00 7.78 293 PRO B C 1
ATOM 4247 O O . PRO B 1 275 ? -3.928 -19.418 16.652 1.00 8.26 293 PRO B O 1
ATOM 4251 N N . GLY B 1 276 ? -4.659 -17.585 15.569 1.00 6.99 294 GLY B N 1
ATOM 4252 C CA . GLY B 1 276 ? -4.685 -16.799 16.790 1.00 6.20 294 GLY B CA 1
ATOM 4253 C C . GLY B 1 276 ? -5.888 -17.136 17.655 1.00 6.51 294 GLY B C 1
ATOM 4254 O O . GLY B 1 276 ? -6.923 -17.611 17.177 1.00 7.79 294 GLY B O 1
ATOM 4255 N N . GLN B 1 277 ? -5.739 -16.909 18.962 1.00 6.91 295 GLN B N 1
ATOM 4256 C CA . GLN B 1 277 ? -6.905 -16.851 19.834 1.00 6.58 295 GLN B CA 1
ATOM 4257 C C . GLN B 1 277 ? -7.277 -15.396 20.089 1.00 6.82 295 GLN B C 1
ATOM 4258 O O . GLN B 1 277 ? -6.394 -14.534 20.158 1.00 7.00 295 GLN B O 1
ATOM 4264 N N . PRO B 1 278 ? -8.571 -15.089 20.223 1.00 6.85 296 PRO B N 1
ATOM 4265 C CA . PRO B 1 278 ? -8.979 -13.678 20.379 1.00 7.08 296 PRO B CA 1
ATOM 4266 C C . PRO B 1 278 ? -8.261 -12.934 21.493 1.00 6.78 296 PRO B C 1
ATOM 4267 O O . PRO B 1 278 ? -8.006 -11.731 21.346 1.00 6.64 296 PRO B O 1
ATOM 4271 N N . ALA B 1 279 ? -7.908 -13.617 22.592 1.00 6.77 297 ALA B N 1
ATOM 4272 C CA . ALA B 1 279 ? -7.148 -12.981 23.669 1.00 6.60 297 ALA B CA 1
ATOM 4273 C C . ALA B 1 279 ? -5.946 -12.209 23.128 1.00 7.02 297 ALA B C 1
ATOM 4274 O O . ALA B 1 279 ? -5.606 -11.135 23.636 1.00 8.14 297 ALA B O 1
ATOM 4276 N N . GLU B 1 280 ? -5.287 -12.750 22.103 1.00 7.01 298 GLU B N 1
ATOM 4277 C CA . GLU B 1 280 ? -4.018 -12.189 21.641 1.00 6.76 298 GLU B CA 1
ATOM 4278 C C . GLU B 1 280 ? -4.150 -10.835 20.951 1.00 6.45 298 GLU B C 1
ATOM 4279 O O . GLU B 1 280 ? -3.166 -10.084 20.904 1.00 7.00 298 GLU B O 1
ATOM 4285 N N . ILE B 1 281 ? -5.331 -10.495 20.420 1.00 5.95 299 ILE B N 1
ATOM 4286 C CA . ILE B 1 281 ? -5.492 -9.247 19.686 1.00 6.59 299 ILE B CA 1
ATOM 4287 C C . ILE B 1 281 ? -6.074 -8.135 20.550 1.00 6.51 299 ILE B C 1
ATOM 4288 O O . ILE B 1 281 ? -5.985 -6.956 20.166 1.00 6.05 299 ILE B O 1
ATOM 4293 N N . ALA B 1 282 ? -6.627 -8.454 21.721 1.00 5.83 300 ALA B N 1
ATOM 4294 C CA . ALA B 1 282 ? -7.170 -7.408 22.582 1.00 6.88 300 ALA B CA 1
ATOM 4295 C C . ALA B 1 282 ? -6.174 -6.285 22.860 1.00 7.29 300 ALA B C 1
ATOM 4296 O O . ALA B 1 282 ? -6.606 -5.117 22.904 1.00 7.36 300 ALA B O 1
ATOM 4298 N N . PRO B 1 283 ? -4.868 -6.549 23.060 1.00 6.79 301 PRO B N 1
ATOM 4299 C CA . PRO B 1 283 ? -3.933 -5.442 23.310 1.00 6.84 301 PRO B CA 1
ATOM 4300 C C . PRO B 1 283 ? -3.918 -4.372 22.229 1.00 6.33 301 PRO B C 1
ATOM 4301 O O . PRO B 1 283 ? -3.599 -3.219 22.539 1.00 7.45 301 PRO B O 1
ATOM 4305 N N . LEU B 1 284 ? -4.207 -4.708 20.965 1.00 6.06 302 LEU B N 1
ATOM 4306 C CA . LEU B 1 284 ? -4.217 -3.669 19.934 1.00 5.84 302 LEU B CA 1
ATOM 4307 C C . LEU B 1 284 ? -5.354 -2.684 20.164 1.00 5.80 302 LEU B C 1
ATOM 4308 O O . LEU B 1 284 ? -5.189 -1.472 19.963 1.00 6.44 302 LEU B O 1
ATOM 4313 N N . TYR B 1 285 ? -6.522 -3.197 20.570 1.00 5.97 303 TYR B N 1
ATOM 4314 C CA . TYR B 1 285 ? -7.678 -2.337 20.816 1.00 6.54 303 TYR B CA 1
ATOM 4315 C C . TYR B 1 285 ? -7.430 -1.428 22.014 1.00 6.79 303 TYR B C 1
ATOM 4316 O O . TYR B 1 285 ? -7.773 -0.241 21.977 1.00 7.89 303 TYR B O 1
ATOM 4325 N N . VAL B 1 286 ? -6.828 -1.968 23.081 1.00 6.56 304 VAL B N 1
ATOM 4326 C CA . VAL B 1 286 ? -6.507 -1.139 24.248 1.00 6.74 304 VAL B CA 1
ATOM 4327 C C . VAL B 1 286 ? -5.509 -0.050 23.872 1.00 7.53 304 VAL B C 1
ATOM 4328 O O . VAL B 1 286 ? -5.688 1.126 24.219 1.00 7.60 304 VAL B O 1
ATOM 4332 N N . ALA B 1 287 ? -4.444 -0.421 23.151 1.00 6.57 305 ALA B N 1
ATOM 4333 C CA . ALA B 1 287 ? -3.426 0.571 22.793 1.00 6.35 305 ALA B CA 1
ATOM 4334 C C . ALA B 1 287 ? -4.011 1.670 21.908 1.00 7.25 305 ALA B C 1
ATOM 4335 O O . ALA B 1 287 ? -3.703 2.858 22.091 1.00 9.19 305 ALA B O 1
ATOM 4337 N N . LEU B 1 288 ? -4.839 1.301 20.928 1.00 6.87 306 LEU B N 1
ATOM 4338 C CA . LEU B 1 288 ? -5.394 2.318 20.041 1.00 7.62 306 LEU B CA 1
ATOM 4339 C C . LEU B 1 288 ? -6.343 3.250 20.780 1.00 9.73 306 LEU B C 1
ATOM 4340 O O . LEU B 1 288 ? -6.403 4.439 20.458 1.00 13.77 306 LEU B O 1
ATOM 4345 N N . ALA B 1 289 ? -7.089 2.740 21.772 1.00 9.02 307 ALA B N 1
ATOM 4346 C CA . ALA B 1 289 ? -8.034 3.587 22.493 1.00 10.06 307 ALA B CA 1
ATOM 4347 C C . ALA B 1 289 ? -7.352 4.481 23.527 1.00 9.52 307 ALA B C 1
ATOM 4348 O O . ALA B 1 289 ? -7.875 5.555 23.849 1.00 11.05 307 ALA B O 1
ATOM 4350 N N . ALA B 1 290 ? -6.216 4.057 24.082 1.00 8.72 308 ALA B N 1
ATOM 4351 C CA . ALA B 1 290 ? -5.617 4.789 25.198 1.00 8.54 308 ALA B CA 1
ATOM 4352 C C . ALA B 1 290 ? -5.276 6.231 24.828 1.00 8.71 308 ALA B C 1
ATOM 4353 O O . ALA B 1 290 ? -4.790 6.509 23.731 1.00 9.62 308 ALA B O 1
ATOM 4355 N N . SER B 1 291 ? -5.478 7.151 25.783 1.00 9.26 309 SER B N 1
ATOM 4356 C CA A SER B 1 291 ? -5.236 8.570 25.519 0.77 9.08 309 SER B CA 1
ATOM 4357 C CA B SER B 1 291 ? -5.236 8.569 25.516 0.23 9.14 309 SER B CA 1
ATOM 4358 C C . SER B 1 291 ? -3.774 8.864 25.188 1.00 8.62 309 SER B C 1
ATOM 4359 O O . SER B 1 291 ? -3.484 9.827 24.463 1.00 10.64 309 SER B O 1
ATOM 4364 N N . GLU B 1 292 ? -2.837 8.065 25.709 1.00 9.14 310 GLU B N 1
ATOM 4365 C CA . GLU B 1 292 ? -1.410 8.299 25.459 1.00 8.79 310 GLU B CA 1
ATOM 4366 C C . GLU B 1 292 ? -0.992 8.009 24.018 1.00 8.25 310 GLU B C 1
ATOM 4367 O O . GLU B 1 292 ? 0.078 8.465 23.609 1.00 9.12 310 GLU B O 1
ATOM 4373 N N . THR B 1 293 ? -1.798 7.275 23.245 1.00 8.06 311 THR B N 1
ATOM 4374 C CA . THR B 1 293 ? -1.433 6.888 21.879 1.00 8.04 311 THR B CA 1
ATOM 4375 C C . THR B 1 293 ? -1.919 7.953 20.889 1.00 8.01 311 THR B C 1
ATOM 4376 O O . THR B 1 293 ? -2.643 7.698 19.917 1.00 8.39 311 THR B O 1
ATOM 4380 N N . SER B 1 294 ? -1.486 9.186 21.154 1.00 8.16 312 SER B N 1
ATOM 4381 C CA . SER B 1 294 ? -2.204 10.362 20.675 1.00 7.15 312 SER B CA 1
ATOM 4382 C C . SER B 1 294 ? -1.859 10.767 19.245 1.00 7.14 312 SER B C 1
ATOM 4383 O O . SER B 1 294 ? -2.539 11.647 18.704 1.00 8.65 312 SER B O 1
ATOM 4386 N N . TYR B 1 295 ? -0.850 10.152 18.619 1.00 6.41 313 TYR B N 1
ATOM 4387 C CA . TYR B 1 295 ? -0.505 10.420 17.222 1.00 7.13 313 TYR B CA 1
ATOM 4388 C C . TYR B 1 295 ? -0.797 9.231 16.315 1.00 6.82 313 TYR B C 1
ATOM 4389 O O . TYR B 1 295 ? -0.316 9.193 15.176 1.00 7.55 313 TYR B O 1
ATOM 4398 N N . ALA B 1 296 ? -1.564 8.250 16.797 1.00 6.65 314 ALA B N 1
ATOM 4399 C CA . ALA B 1 296 ? -2.042 7.154 15.959 1.00 6.80 314 ALA B CA 1
ATOM 4400 C C . ALA B 1 296 ? -3.439 7.528 15.471 1.00 6.13 314 ALA B C 1
ATOM 4401 O O . ALA B 1 296 ? -4.402 7.507 16.249 1.00 7.02 314 ALA B O 1
ATOM 4403 N N . ASN B 1 297 ? -3.545 7.881 14.190 1.00 6.26 315 ASN B N 1
ATOM 4404 C CA . ASN B 1 297 ? -4.810 8.315 13.612 1.00 6.26 315 ASN B CA 1
ATOM 4405 C C . ASN B 1 297 ? -4.798 7.966 12.133 1.00 5.75 315 ASN B C 1
ATOM 4406 O O . ASN B 1 297 ? -3.845 8.314 11.425 1.00 6.83 315 ASN B O 1
ATOM 4411 N N . GLY B 1 298 ? -5.842 7.270 11.683 1.00 5.30 316 GLY B N 1
ATOM 4412 C CA . GLY B 1 298 ? -5.880 6.782 10.314 1.00 5.64 316 GLY B CA 1
ATOM 4413 C C . GLY B 1 298 ? -5.046 5.544 10.041 1.00 5.25 316 GLY B C 1
ATOM 4414 O O . GLY B 1 298 ? -4.753 5.251 8.868 1.00 6.26 316 GLY B O 1
ATOM 4415 N N . GLN B 1 299 ? -4.634 4.820 11.081 1.00 5.93 317 GLN B N 1
ATOM 4416 C CA . GLN B 1 299 ? -3.738 3.684 10.908 1.00 5.54 317 GLN B CA 1
ATOM 4417 C C . GLN B 1 2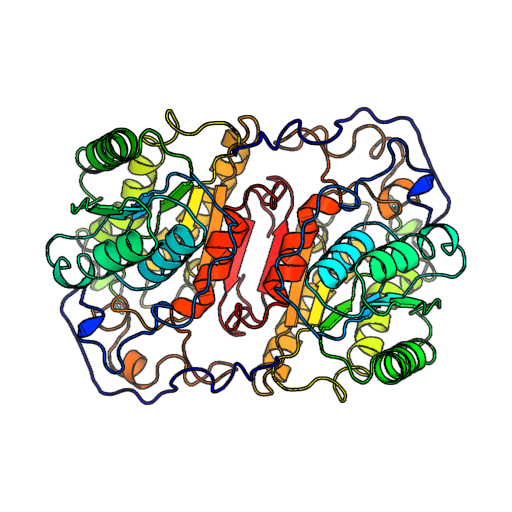99 ? -4.528 2.391 10.756 1.00 5.40 317 GLN B C 1
ATOM 4418 O O . GLN B 1 299 ? -5.675 2.268 11.208 1.00 6.46 317 GLN B O 1
ATOM 4424 N N . VAL B 1 300 ? -3.875 1.393 10.148 1.00 5.49 318 VAL B N 1
ATOM 4425 C CA . VAL B 1 300 ? -4.365 0.012 10.116 1.00 5.67 318 VAL B CA 1
ATOM 4426 C C . VAL B 1 300 ? -3.283 -0.842 10.771 1.00 5.54 318 VAL B C 1
ATOM 4427 O O . VAL B 1 300 ? -2.209 -1.043 10.185 1.00 7.71 318 VAL B O 1
ATOM 4431 N N . TRP B 1 301 ? -3.557 -1.358 11.977 1.00 5.06 319 TRP B N 1
ATOM 4432 C CA . TRP B 1 301 ? -2.582 -2.178 12.694 1.00 4.81 319 TRP B CA 1
ATOM 4433 C C . TRP B 1 301 ? -2.940 -3.653 12.520 1.00 4.92 319 TRP B C 1
ATOM 4434 O O . TRP B 1 301 ? -4.011 -4.093 12.951 1.00 6.07 319 TRP B O 1
ATOM 4445 N N . GLY B 1 302 ? -2.019 -4.433 11.928 1.00 5.89 320 GLY B N 1
ATOM 4446 C CA . GLY B 1 302 ? -2.263 -5.851 11.745 1.00 5.32 320 GLY B CA 1
ATOM 4447 C C . GLY B 1 302 ? -1.844 -6.718 12.932 1.00 4.72 320 GLY B C 1
ATOM 4448 O O . GLY B 1 302 ? -0.990 -6.365 13.738 1.00 6.19 320 GLY B O 1
ATOM 4449 N N . ALA B 1 303 ? -2.472 -7.886 13.027 1.00 5.25 321 ALA B N 1
ATOM 4450 C CA . ALA B 1 303 ? -2.002 -8.918 13.955 1.00 5.29 321 ALA B CA 1
ATOM 4451 C C . ALA B 1 303 ? -2.357 -10.254 13.296 1.00 4.71 321 ALA B C 1
ATOM 4452 O O . ALA B 1 303 ? -3.441 -10.811 13.519 1.00 6.20 321 ALA B O 1
ATOM 4454 N N . ASP B 1 304 ? -1.446 -10.730 12.439 1.00 5.10 322 ASP B N 1
ATOM 4455 C CA . ASP B 1 304 ? -1.733 -11.857 11.562 1.00 5.95 322 ASP B CA 1
ATOM 4456 C C . ASP B 1 304 ? -0.768 -13.020 11.749 1.00 6.27 322 ASP B C 1
ATOM 4457 O O . ASP B 1 304 ? -0.742 -13.938 10.909 1.00 7.27 322 ASP B O 1
ATOM 4462 N N . GLY B 1 305 ? 0.031 -13.003 12.816 1.00 6.00 323 GLY B N 1
ATOM 4463 C CA . GLY B 1 305 ? 0.841 -14.156 13.168 1.00 7.36 323 GLY B CA 1
ATOM 4464 C C . GLY B 1 305 ? 1.954 -14.464 12.197 1.00 9.18 323 GLY B C 1
ATOM 4465 O O . GLY B 1 305 ? 2.382 -15.619 12.102 1.00 11.73 323 GLY B O 1
ATOM 4466 N N . GLY B 1 306 ? 2.443 -13.467 11.470 1.00 7.16 324 GLY B N 1
ATOM 4467 C CA . GLY B 1 306 ? 3.565 -13.668 10.575 1.00 8.07 324 GLY B CA 1
ATOM 4468 C C . GLY B 1 306 ? 3.235 -13.698 9.099 1.00 7.91 324 GLY B C 1
ATOM 4469 O O . GLY B 1 306 ? 4.166 -13.788 8.283 1.00 9.19 324 GLY B O 1
ATOM 4470 N N . LEU B 1 307 ? 1.956 -13.614 8.716 1.00 7.39 325 LEU B N 1
ATOM 4471 C CA . LEU B 1 307 ? 1.633 -13.434 7.304 1.00 7.75 325 LEU B CA 1
ATOM 4472 C C . LEU B 1 307 ? 2.201 -12.127 6.773 1.00 7.43 325 LEU B C 1
ATOM 4473 O O . LEU B 1 307 ? 2.582 -12.048 5.599 1.00 8.79 325 LEU B O 1
ATOM 4478 N N . GLY B 1 308 ? 2.307 -11.107 7.623 1.00 6.48 326 GLY B N 1
ATOM 4479 C CA . GLY B 1 308 ? 2.919 -9.859 7.192 1.00 7.50 326 GLY B CA 1
ATOM 4480 C C . GLY B 1 308 ? 2.114 -9.098 6.156 1.00 8.39 326 GLY B C 1
ATOM 4481 O O . GLY B 1 308 ? 2.640 -8.718 5.101 1.00 9.42 326 GLY B O 1
ATOM 4482 N N . ILE B 1 309 ? 0.844 -8.843 6.440 1.00 9.09 327 ILE B N 1
ATOM 4483 C CA A ILE B 1 309 ? -0.059 -8.172 5.504 0.72 9.31 327 ILE B CA 1
ATOM 4484 C CA B ILE B 1 309 ? -0.013 -8.161 5.495 0.28 9.79 327 ILE B CA 1
ATOM 4485 C C . ILE B 1 309 ? -0.157 -6.684 5.825 1.00 11.21 327 ILE B C 1
ATOM 4486 O O . ILE B 1 309 ? 0.118 -5.831 4.977 1.00 14.83 327 ILE B O 1
ATOM 4495 N N . PHE B 1 310 ? -0.551 -6.361 7.053 1.00 10.64 328 PHE B N 1
ATOM 4496 C CA . PHE B 1 310 ? -0.560 -4.976 7.519 1.00 12.28 328 PHE B CA 1
ATOM 4497 C C . PHE B 1 310 ? 0.457 -4.825 8.629 1.00 15.87 328 PHE B C 1
ATOM 4498 O O . PHE B 1 310 ? 0.178 -5.012 9.797 1.00 18.62 328 PHE B O 1
#

Nearest PDB structures (foldseek):
  5jyd-assembly1_B  TM=1.003E+00  e=7.957E-63  Burkholderia cenocepacia J2315
  3r3s-assembly1_D  TM=9.930E-01  e=6.595E-44  Salmonella enterica subsp. enterica serovar Typhimurium
  3i3o-assembly1_A  TM=9.795E-01  e=4.983E-36  Bacillus anthracis str. 'Ames Ancestor'
  3i3o-assembly2_H  TM=9.848E-01  e=3.278E-34  Bacillus anthracis str. 'Ames Ancestor'
  3i3o-assembly2_G  TM=9.813E-01  e=1.182E-30  Bacillus anthracis str. 'Ames Ancestor'

Radius of gyration: 23.29 Å; Cα contacts (8 Å, |Δi|>4): 1562; chains: 2; bounding box: 66×61×49 Å

B-factor: mean 13.14, std 8.54, range [4.34, 53.42]

Sequence (584 aa):
GLTTNPVDDLYPKPPFPHQVVQAPPGLASRMQPRRPDHGEQQSYRGRGRLVGRKTTLVTGGDSGIGRAAAIAFAREGADVAIGYLPVEESDARREVVALIRAAGRQAVALPGDIRDETTFCQRLVARAAEALGGLDILVNNAARRQQALDSIGEMTTEHHFDATVKTNLYGMFWITKKAAIIPHLPPPGASSIINTTSVQAVRASSANLLDYATTKAGIIAFTRSLAKQLGPRRGIRVNAVAPGPYWTPLQSSGGQPPPETVVNNYAAGSPYGRPGQPAEIAPLYVALAASSETSYANGQVWGADGGLGIFGLTTNPVDDLYPKPPFPHQVVQAPPGLASRMQPRRPDHGEQSYRGRGRLVGRKTTLVTGGDSGIGRAAAIAFAREGADVAIGYLPVEESDARREVVALIRAAGRQAVALPGDIRDETTFCQRLVARAAEALGGLDILVNNAARRQQQALDSIGEMTTEHHFDATVKTNLYGMFWITKKAAIIPHLPPPGASSIINTTSVQAVRASSANLLDYATTKAGIIAFTRSLAKQLGPRRGIRVNAVAPGPYWTPLQQSSGGQPPETVVNYAAGSPYGRPGQPAEIAPLYVALAASSETSYANGQVWGADGGLGIIF

Secondary structure (DSSP, 8-state):
----STTSS--SPPPP----TT--GGGSSSPP--STTT----STTTT-EEEETTTTSHHHHHHHHHHHHTT-EEEEEE-GGGHHHHHHHHHHHHHTTS-EEEEE--TTSHHHHHHHHHHHHHHHTS--EEEE--------S-GGG--HHHHHHHHIIIIIHHHHHHHHHGGGPPTT-EEEEE--THHHH--TT-HHHHHHHHHHHHHHHHHHHHHGGGT-EEEEEEE--B--HHIIIIIS-HHHHHTTTTTSTTSSPBPGGGGHHHHHHHHSTT-TT--S-EEEE-TT----/----STTSS--SPPPP----TT--GGGSSSPP--STTT----SSSTT-EEEETTTTSHHHHHHHHHHHHTT-EEEEEE-GGGHHHHHHHHHHHHHTTS-EEEEE--TTSHHHHHHHHHHHHHHHTS--EEEE--------S-GGG--HHHHHHHHIIIIIHHHHHHHHHGGGPPTT-EEEEE--THHHH--TT-HHHHHHHHHHHHHHHHHHHHHGGGT-EEEEEEE--B-SHHIIIIIS-HHHHHTTTTTSTTSSPBPGGGGHHHHHHHHSTT-TT--S-EEEE-TT----